Protein AF-A0A800JN12-F1 (afdb_monomer_lite)

Secondary structure (DSSP, 8-state):
------------------EEEEEEETTEEEEEETT----HHHHHHHHHHHHHHHHHHH---SS-EEEEE-SS-EEE-TTSS-EEE-SSS-B--TTS--B-B-EEE---SSHHHHTEEEESS--HHHHHHHHHHHHHTTS-----HHHHHHHHHHHH-EEEETTEEEE----HHHHHHHHHS---HHHHHHHHH--TTS---HHHHHHHHHHHHHHHHHHHHHHT-S-HHHHHHHS-SSSHHHHHHHHHHHHTSTHHHHHHHHHHHT-S-HHHHHHHHTTGGGG--HHHHHHHHHHHHH---HHHHHHHHHHHHHTGGGG-SSHHHHHHHHHHHHHHHHH---SSHHHHHHHHHHHHHHHHSSTT--HHHHHHHHTTGGGT--

Radius of gyration: 21.44 Å; chains: 1; bounding box: 55×52×63 Å

Structure (mmCIF, N/CA/C/O backbone):
data_AF-A0A800JN12-F1
#
_entry.id   AF-A0A800JN12-F1
#
loop_
_atom_site.group_PDB
_atom_site.id
_atom_site.type_symbol
_atom_site.label_atom_id
_atom_site.label_alt_id
_atom_site.label_comp_id
_atom_site.label_asym_id
_atom_site.label_entity_id
_atom_site.label_seq_id
_atom_site.pdbx_PDB_ins_code
_atom_site.Cartn_x
_atom_site.Cartn_y
_atom_site.Cartn_z
_atom_site.occupancy
_atom_site.B_iso_or_equiv
_atom_site.auth_seq_id
_atom_site.auth_comp_id
_atom_site.auth_asym_id
_atom_site.auth_atom_id
_atom_site.pdbx_PDB_model_num
ATOM 1 N N . MET A 1 1 ? 30.543 -9.330 -33.889 1.00 24.19 1 MET A N 1
ATOM 2 C CA . MET A 1 1 ? 31.592 -9.414 -32.849 1.00 24.19 1 MET A CA 1
ATOM 3 C C . MET A 1 1 ? 31.430 -8.197 -31.945 1.00 24.19 1 MET A C 1
ATOM 5 O O . MET A 1 1 ? 31.980 -7.152 -32.238 1.00 24.19 1 MET A O 1
ATOM 9 N N . SER A 1 2 ? 30.399 -8.154 -31.102 1.00 27.91 2 SER A N 1
ATOM 10 C CA . SER A 1 2 ? 30.329 -8.732 -29.746 1.00 27.91 2 SER A CA 1
ATOM 11 C C . SER A 1 2 ? 31.358 -8.137 -28.781 1.00 27.91 2 SER A C 1
ATOM 13 O O . SER A 1 2 ? 32.382 -8.751 -28.501 1.00 27.91 2 SER A O 1
ATOM 15 N N . TRP A 1 3 ? 31.028 -6.966 -28.246 1.00 18.86 3 TRP A N 1
ATOM 16 C CA . TRP A 1 3 ? 31.487 -6.520 -26.936 1.00 18.86 3 TRP A CA 1
ATOM 17 C C . TRP A 1 3 ? 30.246 -6.006 -26.205 1.00 18.86 3 TRP A C 1
ATOM 19 O O . TRP A 1 3 ? 29.870 -4.847 -26.332 1.00 18.86 3 TRP A O 1
ATOM 29 N N . ARG A 1 4 ? 29.543 -6.925 -25.535 1.00 21.06 4 ARG A N 1
ATOM 30 C CA . ARG A 1 4 ? 28.606 -6.576 -24.464 1.00 21.06 4 ARG A CA 1
ATOM 31 C C . ARG A 1 4 ? 29.474 -6.301 -23.235 1.00 21.06 4 ARG A C 1
ATOM 33 O O . ARG A 1 4 ? 30.241 -7.200 -22.881 1.00 21.06 4 ARG A O 1
ATOM 40 N N . PRO A 1 5 ? 29.423 -5.122 -22.601 1.00 21.44 5 PRO A N 1
ATOM 41 C CA . PRO A 1 5 ? 30.003 -4.994 -21.280 1.00 21.44 5 PRO A CA 1
ATOM 42 C C . PRO A 1 5 ? 29.147 -5.840 -20.327 1.00 21.44 5 PRO A C 1
ATOM 44 O O . PRO A 1 5 ? 27.953 -5.612 -20.166 1.00 21.44 5 PRO A O 1
ATOM 47 N N . LEU A 1 6 ? 29.766 -6.887 -19.778 1.00 25.06 6 LEU A N 1
ATOM 48 C CA . LEU A 1 6 ? 29.294 -7.589 -18.592 1.00 25.06 6 LEU A CA 1
ATOM 49 C C . LEU A 1 6 ? 29.332 -6.585 -17.434 1.00 25.06 6 LEU A C 1
ATOM 51 O O . LEU A 1 6 ? 30.419 -6.254 -16.959 1.00 25.06 6 LEU A O 1
ATOM 55 N N . THR A 1 7 ? 28.177 -6.134 -16.960 1.00 25.08 7 THR A N 1
ATOM 56 C CA . THR A 1 7 ? 28.092 -5.525 -15.631 1.00 25.08 7 THR A CA 1
ATOM 57 C C . THR A 1 7 ? 27.788 -6.649 -14.652 1.00 25.08 7 THR A C 1
ATOM 59 O O . THR A 1 7 ? 26.675 -7.160 -14.565 1.00 25.08 7 THR A O 1
ATOM 62 N N . VAL A 1 8 ? 28.845 -7.105 -13.986 1.00 26.66 8 VAL A N 1
ATOM 63 C CA . VAL A 1 8 ? 28.780 -7.999 -12.834 1.00 26.66 8 VAL A CA 1
ATOM 64 C C . VAL A 1 8 ? 28.265 -7.180 -11.656 1.00 26.66 8 VAL A C 1
ATOM 66 O O . VAL A 1 8 ? 28.868 -6.167 -11.309 1.00 26.66 8 VAL A O 1
ATOM 69 N N . LEU A 1 9 ? 27.176 -7.637 -11.040 1.00 34.38 9 LEU A N 1
ATOM 70 C CA . LEU A 1 9 ? 26.712 -7.165 -9.740 1.00 34.38 9 LEU A CA 1
ATOM 71 C C . LEU A 1 9 ? 27.816 -7.476 -8.711 1.00 34.38 9 LEU A C 1
ATOM 73 O O . LEU A 1 9 ? 28.020 -8.636 -8.344 1.00 34.38 9 LEU A O 1
ATOM 77 N N . ILE A 1 10 ? 28.595 -6.476 -8.292 1.00 30.61 10 ILE A N 1
ATOM 78 C CA . ILE A 1 10 ? 29.561 -6.647 -7.202 1.00 30.61 10 ILE A CA 1
ATOM 79 C C . ILE A 1 10 ? 28.825 -6.355 -5.895 1.00 30.61 10 ILE A C 1
ATOM 81 O O . ILE A 1 10 ? 28.755 -5.222 -5.435 1.00 30.61 10 ILE A O 1
ATOM 85 N N . LEU A 1 11 ? 28.302 -7.418 -5.284 1.00 41.06 11 LEU A N 1
ATOM 86 C CA . LEU A 1 11 ? 27.929 -7.448 -3.872 1.00 41.06 11 LEU A CA 1
ATOM 87 C C . LEU A 1 11 ? 29.201 -7.267 -3.031 1.00 41.06 11 LEU A C 1
ATOM 89 O O . LEU A 1 11 ? 29.909 -8.235 -2.739 1.00 41.06 11 LEU A O 1
ATOM 93 N N . THR A 1 12 ? 29.534 -6.039 -2.634 1.00 34.44 12 THR A N 1
ATOM 94 C CA . THR A 1 12 ? 30.539 -5.843 -1.585 1.00 34.44 12 THR A CA 1
ATOM 95 C C . THR A 1 12 ? 29.912 -6.096 -0.218 1.00 34.44 12 THR A C 1
ATOM 97 O O . THR A 1 12 ? 29.147 -5.290 0.298 1.00 34.44 12 THR A O 1
ATOM 100 N N . SER A 1 13 ? 30.328 -7.219 0.375 1.00 36.34 13 SER A N 1
ATOM 101 C CA . SER A 1 13 ? 30.126 -7.672 1.759 1.00 36.34 13 SER A CA 1
ATOM 102 C C . SER A 1 13 ? 28.774 -8.297 2.129 1.00 36.34 13 SER A C 1
ATOM 104 O O . SER A 1 13 ? 28.105 -7.882 3.067 1.00 36.34 13 SER A O 1
ATOM 106 N N . VAL A 1 14 ? 28.490 -9.459 1.531 1.00 43.88 14 VAL A N 1
ATOM 107 C CA . VAL A 1 14 ? 27.897 -10.555 2.314 1.00 43.88 14 VAL A CA 1
ATOM 108 C C . VAL A 1 14 ? 28.943 -10.941 3.364 1.00 43.88 14 VAL A C 1
ATOM 110 O O . VAL A 1 14 ? 29.839 -11.746 3.103 1.00 43.88 14 VAL A O 1
ATOM 113 N N . GLY A 1 15 ? 28.891 -10.338 4.555 1.00 41.06 15 GLY A N 1
ATOM 114 C CA . GLY A 1 15 ? 29.449 -11.010 5.728 1.00 41.06 15 GLY A CA 1
ATOM 115 C C . GLY A 1 15 ? 28.857 -12.417 5.734 1.00 41.06 15 GLY A C 1
ATOM 116 O O . GLY A 1 15 ? 27.663 -12.528 5.500 1.00 41.06 15 GLY A O 1
ATOM 117 N N . CYS A 1 16 ? 29.683 -13.462 5.865 1.00 46.16 16 CYS A N 1
ATOM 118 C CA . CYS A 1 16 ? 29.364 -14.881 5.635 1.00 46.16 16 CYS A CA 1
ATOM 119 C C . CYS A 1 16 ? 28.152 -15.418 6.434 1.00 46.16 16 CYS A C 1
ATOM 121 O O . CYS A 1 16 ? 28.289 -16.308 7.278 1.00 46.16 16 CYS A O 1
ATOM 123 N N . ALA A 1 17 ? 26.954 -14.911 6.163 1.00 57.38 17 ALA A N 1
ATOM 124 C CA . ALA A 1 17 ? 25.694 -15.410 6.648 1.00 57.38 17 ALA A CA 1
ATOM 125 C C . ALA A 1 17 ? 25.452 -16.705 5.889 1.00 57.38 17 ALA A C 1
ATOM 127 O O . ALA A 1 17 ? 25.165 -16.750 4.695 1.00 57.38 17 ALA A O 1
ATOM 128 N N . THR A 1 18 ? 25.677 -17.798 6.594 1.00 80.06 18 THR A N 1
ATOM 129 C CA . THR A 1 18 ? 25.290 -19.114 6.119 1.00 80.06 18 THR A CA 1
ATOM 130 C C . THR A 1 18 ? 23.795 -19.230 6.382 1.00 80.06 18 THR A C 1
ATOM 132 O O . THR A 1 18 ? 23.357 -19.176 7.531 1.00 80.06 18 THR A O 1
ATOM 135 N N . TRP A 1 19 ? 23.014 -19.310 5.311 1.00 87.62 19 TRP A N 1
ATOM 136 C CA . TRP A 1 19 ? 21.566 -19.484 5.373 1.00 87.62 19 TRP A CA 1
ATOM 137 C C . TRP A 1 19 ? 21.232 -20.933 5.734 1.00 87.62 19 TRP A C 1
ATOM 139 O O . TRP A 1 19 ? 21.897 -21.861 5.265 1.00 87.62 19 TRP A O 1
ATOM 149 N N . ARG A 1 20 ? 20.220 -21.139 6.580 1.00 90.31 20 ARG A N 1
ATOM 150 C CA . ARG A 1 20 ? 19.627 -22.458 6.836 1.00 90.31 20 ARG A CA 1
ATOM 151 C C . ARG A 1 20 ? 18.148 -22.444 6.499 1.00 90.31 20 ARG A C 1
ATOM 153 O O . ARG A 1 20 ? 17.446 -21.503 6.854 1.00 90.31 20 ARG A O 1
ATOM 160 N N . THR A 1 21 ? 17.678 -23.515 5.875 1.00 93.81 21 THR A N 1
ATOM 161 C CA . THR A 1 21 ? 16.251 -23.729 5.638 1.00 93.81 21 THR A CA 1
ATOM 162 C C . THR A 1 21 ? 15.558 -24.072 6.953 1.00 93.81 21 THR A C 1
ATOM 164 O O . THR A 1 21 ? 15.981 -24.982 7.667 1.00 93.81 21 THR A O 1
ATOM 167 N N . VAL A 1 22 ? 14.509 -23.325 7.272 1.00 93.50 22 VAL A N 1
ATOM 168 C CA . VAL A 1 22 ? 13.690 -23.469 8.487 1.00 93.50 22 VAL A CA 1
ATOM 169 C C . VAL A 1 22 ? 12.378 -24.176 8.172 1.00 93.50 22 VAL A C 1
ATOM 171 O O . VAL A 1 22 ? 11.856 -24.916 9.000 1.00 93.50 22 VAL A O 1
ATOM 174 N N . GLY A 1 23 ? 11.871 -23.984 6.953 1.00 94.12 23 GLY A N 1
ATOM 175 C CA . GLY A 1 23 ? 10.652 -24.610 6.461 1.00 94.12 23 GLY A CA 1
ATOM 176 C C . GLY A 1 23 ? 10.724 -24.857 4.959 1.00 94.12 23 GLY A C 1
ATOM 177 O O . GLY A 1 23 ? 11.341 -24.096 4.211 1.00 94.12 23 GLY A O 1
ATOM 178 N N . SER A 1 24 ? 10.103 -25.944 4.518 1.00 96.19 24 SER A N 1
ATOM 179 C CA . SER A 1 24 ? 9.909 -26.264 3.105 1.00 96.19 24 SER A CA 1
ATOM 180 C C . SER A 1 24 ? 8.438 -26.576 2.895 1.00 96.19 24 SER A C 1
ATOM 182 O O . SER A 1 24 ? 7.876 -27.414 3.602 1.00 96.19 24 SER A O 1
ATOM 184 N N . TYR A 1 25 ? 7.837 -25.876 1.946 1.00 96.12 25 TYR A N 1
ATOM 185 C CA . TYR A 1 25 ? 6.409 -25.877 1.673 1.00 96.12 25 TYR A CA 1
ATOM 186 C C . TYR A 1 25 ? 6.186 -26.131 0.180 1.00 96.12 25 TYR A C 1
ATOM 188 O O . TYR A 1 25 ? 7.135 -26.257 -0.600 1.00 96.12 25 TYR A O 1
ATOM 196 N N . GLU A 1 26 ? 4.930 -26.251 -0.232 1.00 93.44 26 GLU A N 1
ATOM 197 C CA . GLU A 1 26 ? 4.607 -26.468 -1.638 1.00 93.44 26 GLU A CA 1
ATOM 198 C C . GLU A 1 26 ? 4.949 -25.219 -2.465 1.00 93.44 26 GLU A C 1
ATOM 200 O O . GLU A 1 26 ? 4.376 -24.148 -2.285 1.00 93.44 26 GLU A O 1
ATOM 205 N N . GLY A 1 27 ? 5.935 -25.345 -3.356 1.00 92.69 27 GLY A N 1
ATOM 206 C CA . GLY A 1 27 ? 6.358 -24.259 -4.242 1.00 92.69 27 GLY A CA 1
ATOM 207 C C . GLY A 1 27 ? 7.175 -23.143 -3.580 1.00 92.69 27 GLY A C 1
ATOM 208 O O . GLY A 1 27 ? 7.537 -22.195 -4.272 1.00 92.69 27 GLY A O 1
ATOM 209 N N . TRP A 1 28 ? 7.510 -23.225 -2.285 1.00 96.12 28 TRP A N 1
ATOM 210 C CA . TRP A 1 28 ? 8.393 -22.243 -1.646 1.00 96.12 28 TRP A CA 1
ATOM 211 C C . TRP A 1 28 ? 9.137 -22.771 -0.407 1.00 96.12 28 TRP A C 1
ATOM 213 O O . TRP A 1 28 ? 8.835 -23.830 0.144 1.00 96.12 28 TRP A O 1
ATOM 223 N N . SER A 1 29 ? 10.152 -22.033 0.043 1.00 96.31 29 SER A N 1
ATOM 224 C CA . SER A 1 29 ? 10.958 -22.368 1.224 1.00 96.31 29 SER A CA 1
ATOM 225 C C . SER A 1 29 ? 11.328 -21.132 2.039 1.00 96.31 29 SER A C 1
ATOM 227 O O . SER A 1 29 ? 11.504 -20.051 1.482 1.00 96.31 29 SER A O 1
ATOM 229 N N . LEU A 1 30 ? 11.456 -21.306 3.357 1.00 96.12 30 LEU A N 1
ATOM 230 C CA . LEU A 1 30 ? 11.857 -20.265 4.302 1.00 96.12 30 LEU A CA 1
ATOM 231 C C . LEU A 1 30 ? 13.288 -20.507 4.772 1.00 96.12 30 LEU A C 1
ATOM 233 O O . LEU A 1 30 ? 13.609 -21.597 5.256 1.00 96.12 30 LEU A O 1
ATOM 237 N N . HIS A 1 31 ? 14.122 -19.477 4.697 1.00 94.44 31 HIS A N 1
ATOM 238 C CA . HIS A 1 31 ? 15.521 -19.505 5.104 1.00 94.44 31 HIS A CA 1
ATOM 239 C C . HIS A 1 31 ? 15.807 -18.402 6.114 1.00 94.44 31 HIS A C 1
ATOM 241 O O . HIS A 1 31 ? 15.299 -17.291 5.999 1.00 94.44 31 HIS A O 1
ATOM 247 N N . GLU A 1 32 ? 16.669 -18.691 7.084 1.00 91.56 32 GLU A N 1
ATOM 248 C CA . GLU A 1 32 ? 17.158 -17.700 8.044 1.00 91.56 32 GLU A CA 1
ATOM 249 C C . GLU A 1 32 ? 18.683 -17.755 8.162 1.00 91.56 32 GLU A C 1
ATOM 251 O O . GLU A 1 32 ? 19.311 -18.789 7.898 1.00 91.56 32 GLU A O 1
ATOM 256 N N . ALA A 1 33 ? 19.299 -16.647 8.574 1.00 85.56 33 ALA A N 1
ATOM 257 C CA . ALA A 1 33 ? 20.710 -16.642 8.945 1.00 85.56 33 ALA A CA 1
ATOM 258 C C . ALA A 1 33 ? 20.943 -17.596 10.136 1.00 85.56 33 ALA A C 1
ATOM 260 O O . ALA A 1 33 ? 20.067 -17.760 10.981 1.00 85.56 33 ALA A O 1
ATOM 261 N N . ARG A 1 34 ? 22.118 -18.239 10.246 1.00 69.69 34 ARG A N 1
ATOM 262 C CA . ARG A 1 34 ? 22.411 -19.303 11.244 1.00 69.69 34 ARG A CA 1
ATOM 263 C C . ARG A 1 34 ? 21.982 -19.031 12.701 1.00 69.69 34 ARG A C 1
ATOM 265 O O . ARG A 1 34 ? 21.774 -20.003 13.426 1.00 69.69 34 ARG A O 1
ATOM 272 N N . HIS A 1 35 ? 21.818 -17.775 13.115 1.00 69.12 35 HIS A N 1
ATOM 273 C CA . HIS A 1 35 ? 21.404 -17.370 14.466 1.00 69.12 35 HIS A CA 1
ATOM 274 C C . HIS A 1 35 ? 20.005 -16.732 14.552 1.00 69.12 35 HIS A C 1
ATOM 276 O O . HIS A 1 35 ? 19.654 -16.193 15.599 1.00 69.12 35 HIS A O 1
ATOM 282 N N . GLY A 1 36 ? 19.204 -16.807 13.487 1.00 71.81 36 GLY A N 1
ATOM 283 C CA . GLY A 1 36 ? 17.806 -16.391 13.505 1.00 71.81 36 GLY A CA 1
ATOM 284 C C . GLY A 1 36 ? 16.959 -17.247 14.453 1.00 71.81 36 GLY A C 1
ATOM 285 O O . GLY A 1 36 ? 17.285 -18.408 14.726 1.00 71.81 36 GLY A O 1
ATOM 286 N N . ASN A 1 37 ? 15.889 -16.648 14.974 1.00 84.00 37 ASN A N 1
ATOM 287 C CA . ASN A 1 37 ? 14.837 -17.328 15.728 1.00 84.00 37 ASN A CA 1
ATOM 288 C C . ASN A 1 37 ? 13.484 -17.050 15.061 1.00 84.00 37 ASN A C 1
ATOM 290 O O . ASN A 1 37 ? 12.595 -16.434 15.652 1.00 84.00 37 ASN A O 1
ATOM 294 N N . VAL A 1 38 ? 13.384 -17.414 13.784 1.00 89.94 38 VAL A N 1
ATOM 295 C CA . VAL A 1 38 ? 12.193 -17.184 12.970 1.00 89.94 38 VAL A CA 1
ATOM 296 C C . VAL A 1 38 ? 11.052 -18.116 13.392 1.00 89.94 38 VAL A C 1
ATOM 298 O O . VAL A 1 38 ? 11.204 -19.335 13.447 1.00 89.94 38 VAL A O 1
ATOM 301 N N . ASP A 1 39 ? 9.872 -17.541 13.637 1.00 92.88 39 ASP A N 1
ATOM 302 C CA . ASP A 1 39 ? 8.629 -18.295 13.822 1.00 92.88 39 ASP A CA 1
ATOM 303 C C . ASP A 1 39 ? 8.079 -18.755 12.462 1.00 92.88 39 ASP A C 1
ATOM 305 O O . ASP A 1 39 ? 7.357 -18.027 11.776 1.00 92.88 39 ASP A O 1
ATOM 309 N N . ALA A 1 40 ? 8.423 -19.981 12.065 1.00 93.56 40 ALA A N 1
ATOM 310 C CA . ALA A 1 40 ? 8.023 -20.546 10.778 1.00 93.56 40 ALA A CA 1
ATOM 311 C C . ALA A 1 40 ? 6.497 -20.602 10.577 1.00 93.56 40 ALA A C 1
ATOM 313 O O . ALA A 1 40 ? 6.027 -20.425 9.454 1.00 93.56 40 ALA A O 1
ATOM 314 N N . ALA A 1 41 ? 5.711 -20.811 11.641 1.00 94.12 41 ALA A N 1
ATOM 315 C CA . ALA A 1 41 ? 4.253 -20.861 11.536 1.00 94.12 41 ALA A CA 1
ATOM 316 C C . ALA A 1 41 ? 3.673 -19.468 11.261 1.00 94.12 41 ALA A C 1
ATOM 318 O O . ALA A 1 41 ? 2.770 -19.320 10.434 1.00 94.12 41 ALA A O 1
ATOM 319 N N . HIS A 1 42 ? 4.222 -18.438 11.912 1.00 93.25 42 HIS A N 1
ATOM 320 C CA . HIS A 1 42 ? 3.836 -17.058 11.641 1.00 93.25 42 HIS A CA 1
ATOM 321 C C . HIS A 1 42 ? 4.183 -16.642 10.207 1.00 93.25 42 HIS A C 1
ATOM 323 O O . HIS A 1 42 ? 3.328 -16.085 9.522 1.00 93.25 42 HIS A O 1
ATOM 329 N N . TRP A 1 43 ? 5.385 -16.975 9.724 1.00 94.88 43 TRP A N 1
ATOM 330 C CA . TRP A 1 43 ? 5.783 -16.713 8.337 1.00 94.88 43 TRP A CA 1
ATOM 331 C C . TRP A 1 43 ? 4.896 -17.447 7.335 1.00 94.88 43 TRP A C 1
ATOM 333 O O . TRP A 1 43 ? 4.395 -16.823 6.405 1.00 94.88 43 TRP A O 1
ATOM 343 N N . GLN A 1 44 ? 4.625 -18.736 7.546 1.00 95.38 44 GLN A N 1
ATOM 344 C CA . GLN A 1 44 ? 3.736 -19.501 6.671 1.00 95.38 44 GLN A CA 1
ATOM 345 C C . GLN A 1 44 ? 2.348 -18.854 6.557 1.00 95.38 44 GLN A C 1
ATOM 347 O O . GLN A 1 44 ? 1.819 -18.724 5.456 1.00 95.38 44 GLN A O 1
ATOM 352 N N . ALA A 1 45 ? 1.779 -18.385 7.673 1.00 93.94 45 ALA A N 1
ATOM 353 C CA . ALA A 1 45 ? 0.469 -17.733 7.689 1.00 93.94 45 ALA A CA 1
ATOM 354 C C . ALA A 1 45 ? 0.412 -16.408 6.900 1.00 93.94 45 ALA A C 1
ATOM 356 O O . ALA A 1 45 ? -0.685 -15.912 6.641 1.00 93.94 45 ALA A O 1
ATOM 357 N N . GLN A 1 46 ? 1.562 -15.824 6.548 1.00 94.88 46 GLN A N 1
ATOM 358 C CA . GLN A 1 46 ? 1.664 -14.584 5.771 1.00 94.88 46 GLN A CA 1
ATOM 359 C C . GLN A 1 46 ? 2.107 -14.849 4.327 1.00 94.88 46 GLN A C 1
ATOM 361 O O . GLN A 1 46 ? 1.539 -14.274 3.402 1.00 94.88 46 GLN A O 1
ATOM 366 N N . VAL A 1 47 ? 3.072 -15.751 4.121 1.00 95.88 47 VAL A N 1
ATOM 367 C CA . VAL A 1 47 ? 3.606 -16.085 2.792 1.00 95.88 47 VAL A CA 1
ATOM 368 C C . VAL A 1 47 ? 2.580 -16.840 1.951 1.00 95.88 47 VAL A C 1
ATOM 370 O O . VAL A 1 47 ? 2.403 -16.492 0.790 1.00 95.88 47 VAL A O 1
ATOM 373 N N . GLU A 1 48 ? 1.870 -17.826 2.514 1.00 95.44 48 GLU A N 1
ATOM 374 C CA . GLU A 1 48 ? 0.924 -18.649 1.741 1.00 95.44 48 GLU A CA 1
ATOM 375 C C . GLU A 1 48 ? -0.180 -17.809 1.077 1.00 95.44 48 GLU A C 1
ATOM 377 O O . GLU A 1 48 ? -0.344 -17.897 -0.143 1.00 95.44 48 GLU A O 1
ATOM 382 N N . PRO A 1 49 ? -0.910 -16.929 1.795 1.00 95.94 49 PRO A N 1
ATOM 383 C CA . PRO A 1 49 ? -1.950 -16.151 1.139 1.00 95.94 49 PRO A CA 1
ATOM 384 C C . PRO A 1 49 ? -1.393 -15.018 0.268 1.00 95.94 49 PRO A C 1
ATOM 386 O O . PRO A 1 49 ? -2.075 -14.610 -0.670 1.00 95.94 49 PRO A O 1
ATOM 389 N N . ALA A 1 50 ? -0.179 -14.520 0.543 1.00 96.94 50 ALA A N 1
ATOM 390 C CA . ALA A 1 50 ? 0.500 -13.554 -0.322 1.00 96.94 50 ALA A CA 1
ATOM 391 C C . ALA A 1 50 ? 0.875 -14.189 -1.671 1.00 96.94 50 ALA A C 1
ATOM 393 O O . ALA A 1 50 ? 0.517 -13.657 -2.721 1.00 96.94 50 ALA A O 1
ATOM 394 N N . LYS A 1 51 ? 1.505 -15.371 -1.643 1.00 96.94 51 LYS A N 1
ATOM 395 C CA . LYS A 1 51 ? 1.833 -16.167 -2.832 1.00 96.94 51 LYS A CA 1
ATOM 396 C C . LYS A 1 51 ? 0.578 -16.496 -3.631 1.00 96.94 51 LYS A C 1
ATOM 398 O O . LYS A 1 51 ? 0.524 -16.179 -4.813 1.00 96.94 51 LYS A O 1
ATOM 403 N N . ALA A 1 52 ? -0.451 -17.040 -2.979 1.00 96.75 52 ALA A N 1
ATOM 404 C CA . ALA A 1 52 ? -1.705 -17.389 -3.645 1.00 96.75 52 ALA A CA 1
ATOM 405 C C . ALA A 1 52 ? -2.374 -16.180 -4.324 1.00 96.75 52 ALA A C 1
ATOM 407 O O . ALA A 1 52 ? -2.991 -16.325 -5.377 1.00 96.75 52 ALA A O 1
ATOM 408 N N . ALA A 1 53 ? -2.257 -14.982 -3.743 1.00 96.62 53 ALA A N 1
ATOM 409 C CA . ALA A 1 53 ? -2.783 -13.771 -4.358 1.00 96.62 53 ALA A CA 1
ATOM 410 C C . ALA A 1 53 ? -1.985 -13.349 -5.597 1.00 96.62 53 ALA A C 1
ATOM 412 O O . ALA A 1 53 ? -2.594 -13.066 -6.626 1.00 96.62 53 ALA A O 1
ATOM 413 N N . VAL A 1 54 ? -0.649 -13.368 -5.529 1.00 97.19 54 VAL A N 1
ATOM 414 C CA . VAL A 1 54 ? 0.203 -13.087 -6.697 1.00 97.19 54 VAL A CA 1
ATOM 415 C C . VAL A 1 54 ? -0.074 -14.082 -7.822 1.00 97.19 54 VAL A C 1
ATOM 417 O O . VAL A 1 54 ? -0.278 -13.665 -8.959 1.00 97.19 54 VAL A O 1
ATOM 420 N N . GLU A 1 55 ? -0.202 -15.373 -7.513 1.00 96.69 55 GLU A N 1
ATOM 421 C CA . GLU A 1 55 ? -0.528 -16.399 -8.512 1.00 96.69 55 GLU A CA 1
ATOM 422 C C . GLU A 1 55 ? -1.911 -16.200 -9.137 1.00 96.69 55 GLU A C 1
ATOM 424 O O . GLU A 1 55 ? -2.083 -16.392 -10.340 1.00 96.69 55 GLU A O 1
ATOM 429 N N . ALA A 1 56 ? -2.896 -15.757 -8.351 1.00 95.75 56 ALA A N 1
ATOM 430 C CA . ALA A 1 56 ? -4.230 -15.457 -8.862 1.00 95.75 56 ALA A CA 1
ATOM 431 C C . ALA A 1 56 ? -4.244 -14.286 -9.862 1.00 95.75 56 ALA A C 1
ATOM 433 O O . ALA A 1 56 ? -5.142 -14.224 -10.701 1.00 95.75 56 ALA A O 1
ATOM 434 N N . TRP A 1 57 ? -3.280 -13.364 -9.780 1.00 94.44 57 TRP A N 1
ATOM 435 C CA . TRP A 1 57 ? -3.193 -12.199 -10.667 1.00 94.44 57 TRP A CA 1
ATOM 436 C C . TRP A 1 57 ? -2.232 -12.382 -11.835 1.00 94.44 57 TRP A C 1
ATOM 438 O O . TRP A 1 57 ? -2.503 -11.895 -12.927 1.00 94.44 57 TRP A O 1
ATOM 448 N N . MET A 1 58 ? -1.114 -13.065 -11.608 1.00 94.81 58 MET A N 1
ATOM 449 C CA . MET A 1 58 ? 0.016 -13.110 -12.542 1.00 94.81 58 MET A CA 1
ATOM 450 C C . MET A 1 58 ? 0.306 -14.523 -13.065 1.00 94.81 58 MET A C 1
ATOM 452 O O . MET A 1 58 ? 1.208 -14.718 -13.882 1.00 94.81 58 MET A O 1
ATOM 456 N N . GLY A 1 59 ? -0.463 -15.517 -12.620 1.00 94.69 59 GLY A N 1
ATOM 457 C CA . GLY A 1 59 ? -0.237 -16.929 -12.912 1.00 94.69 59 GLY A CA 1
ATOM 458 C C . GLY A 1 59 ? 0.730 -17.590 -11.930 1.00 94.69 59 GLY A C 1
ATOM 459 O O . GLY A 1 59 ? 1.472 -16.922 -11.211 1.00 94.69 59 GLY A O 1
ATOM 460 N N . GLU A 1 60 ? 0.698 -18.921 -11.905 1.00 95.06 60 GLU A N 1
ATOM 461 C CA . GLU A 1 60 ? 1.495 -19.754 -10.998 1.00 95.06 60 GLU A CA 1
ATOM 462 C C . GLU A 1 60 ? 3.004 -19.549 -11.182 1.00 95.06 60 GLU A C 1
ATOM 464 O O . GLU A 1 60 ? 3.488 -19.442 -12.314 1.00 95.06 60 GLU A O 1
ATOM 469 N N . PHE A 1 61 ? 3.747 -19.568 -10.070 1.00 94.31 61 PHE A N 1
ATOM 470 C CA . PHE A 1 61 ? 5.210 -19.555 -10.104 1.00 94.31 61 PHE A CA 1
ATOM 471 C C . PHE A 1 61 ? 5.743 -20.821 -10.782 1.00 94.31 61 PHE A C 1
ATOM 473 O O . PHE A 1 61 ? 5.382 -21.942 -10.414 1.00 94.31 61 PHE A O 1
ATOM 480 N N . GLN A 1 62 ? 6.636 -20.650 -11.754 1.00 92.56 62 GLN A N 1
ATOM 481 C CA . GLN A 1 62 ? 7.276 -21.753 -12.470 1.00 92.56 62 GLN A CA 1
ATOM 482 C C . GLN A 1 62 ? 8.525 -22.267 -11.748 1.00 92.56 62 GLN A C 1
ATOM 484 O O . GLN A 1 62 ? 8.930 -23.417 -11.954 1.00 92.56 62 GLN A O 1
ATOM 489 N N . VAL A 1 63 ? 9.147 -21.439 -10.903 1.00 89.38 63 VAL A N 1
ATOM 490 C CA . VAL A 1 63 ? 10.246 -21.838 -10.024 1.00 89.38 63 VAL A CA 1
ATOM 491 C C . VAL A 1 63 ? 9.867 -21.700 -8.548 1.00 89.38 63 VAL A C 1
ATOM 493 O O . VAL A 1 63 ? 9.117 -20.800 -8.177 1.00 89.38 63 VAL A O 1
ATOM 496 N N . PRO A 1 64 ? 10.395 -22.563 -7.660 1.00 92.19 64 PRO A N 1
ATOM 497 C CA . PRO A 1 64 ? 10.143 -22.414 -6.235 1.00 92.19 64 PRO A CA 1
ATOM 498 C C . PRO A 1 64 ? 10.670 -21.085 -5.684 1.00 92.19 64 PRO A C 1
ATOM 500 O O . PRO A 1 64 ? 11.835 -20.735 -5.900 1.00 92.19 64 PRO A O 1
ATOM 503 N N . VAL A 1 65 ? 9.842 -20.399 -4.896 1.00 94.12 65 VAL A N 1
ATOM 504 C CA . VAL A 1 65 ? 10.227 -19.159 -4.210 1.00 94.12 65 VAL A CA 1
ATOM 505 C C . VAL A 1 65 ? 11.077 -19.476 -2.974 1.00 94.12 65 VAL A C 1
ATOM 507 O O . VAL A 1 65 ? 10.788 -20.383 -2.191 1.00 94.12 65 VAL A O 1
ATOM 510 N N . GLN A 1 66 ? 12.148 -18.723 -2.769 1.00 94.44 66 GLN A N 1
ATOM 511 C CA . GLN A 1 66 ? 13.028 -18.809 -1.610 1.00 94.44 66 GLN A CA 1
ATOM 512 C C . GLN A 1 66 ? 12.918 -17.503 -0.831 1.00 94.44 66 GLN A C 1
ATOM 514 O O . GLN A 1 66 ? 13.391 -16.461 -1.278 1.00 94.44 66 GLN A O 1
ATOM 519 N N . VAL A 1 67 ? 12.278 -17.571 0.335 1.00 94.81 67 VAL A N 1
ATOM 520 C CA . VAL A 1 67 ? 12.077 -16.432 1.231 1.00 94.81 67 VAL A CA 1
ATOM 521 C C . VAL A 1 67 ? 13.185 -16.426 2.272 1.00 94.81 67 VAL A C 1
ATOM 523 O O . VAL A 1 67 ? 13.304 -17.359 3.067 1.00 94.81 67 VAL A O 1
ATOM 526 N N . HIS A 1 68 ? 13.996 -15.378 2.278 1.00 93.62 68 HIS A N 1
ATOM 527 C CA . HIS A 1 68 ? 15.096 -15.179 3.210 1.00 93.62 68 HIS A CA 1
ATOM 528 C C . HIS A 1 68 ? 14.712 -14.139 4.265 1.00 93.62 68 HIS A C 1
ATOM 530 O O . HIS A 1 68 ? 14.594 -12.952 3.969 1.00 93.62 68 HIS A O 1
ATOM 536 N N . ALA A 1 69 ? 14.534 -14.578 5.509 1.00 92.44 69 ALA A N 1
ATOM 537 C CA . ALA A 1 69 ? 14.246 -13.689 6.628 1.00 92.44 69 ALA A CA 1
ATOM 538 C C . ALA A 1 69 ? 15.514 -12.919 7.039 1.00 92.44 69 ALA A C 1
ATOM 540 O O . ALA A 1 69 ? 16.495 -13.525 7.483 1.00 92.44 69 ALA A O 1
ATOM 541 N N . LEU A 1 70 ? 15.500 -11.593 6.884 1.00 87.62 70 LEU A N 1
ATOM 542 C CA . LEU A 1 70 ? 16.605 -10.720 7.289 1.00 87.62 70 LEU A CA 1
ATOM 543 C C . LEU A 1 70 ? 16.606 -10.539 8.811 1.00 87.62 70 LEU A C 1
ATOM 545 O O . LEU A 1 70 ? 15.564 -10.363 9.436 1.00 87.62 70 LEU A O 1
ATOM 549 N N . ASP A 1 71 ? 17.791 -10.542 9.412 1.00 81.62 71 ASP A N 1
ATOM 550 C CA . ASP A 1 71 ? 17.992 -10.352 10.852 1.00 81.62 71 ASP A CA 1
ATOM 551 C C . ASP A 1 71 ? 18.312 -8.896 11.233 1.00 81.62 71 ASP A C 1
ATOM 553 O O . ASP A 1 71 ? 18.341 -8.554 12.418 1.00 81.62 71 ASP A O 1
ATOM 557 N N . GLN A 1 72 ? 18.544 -8.032 10.241 1.00 80.38 72 GLN A N 1
ATOM 558 C CA . GLN A 1 72 ? 18.908 -6.627 10.415 1.00 80.38 72 GLN A CA 1
ATOM 559 C C . GLN A 1 72 ? 18.211 -5.745 9.371 1.00 80.38 72 GLN A C 1
ATOM 561 O O . GLN A 1 72 ? 17.927 -6.222 8.268 1.00 80.38 72 GLN A O 1
ATOM 566 N N . PRO A 1 73 ? 17.957 -4.459 9.691 1.00 81.19 73 PRO A N 1
ATOM 567 C CA . PRO A 1 73 ? 17.567 -3.476 8.690 1.00 81.19 73 PRO A CA 1
ATOM 568 C C . PRO A 1 73 ? 18.575 -3.404 7.547 1.00 81.19 73 PRO A C 1
ATOM 570 O O . PRO A 1 73 ? 19.762 -3.706 7.716 1.00 81.19 73 PRO A O 1
ATOM 573 N N . VAL A 1 74 ? 18.103 -2.943 6.396 1.00 84.06 74 VAL A N 1
ATOM 574 C CA . VAL A 1 74 ? 18.948 -2.707 5.234 1.00 84.06 74 VAL A CA 1
ATOM 575 C C . VAL A 1 74 ? 18.681 -1.329 4.649 1.00 84.06 74 VAL A C 1
ATOM 577 O O . VAL A 1 74 ? 17.549 -0.859 4.676 1.00 84.06 74 VAL A O 1
ATOM 580 N N . HIS A 1 75 ? 19.722 -0.681 4.133 1.00 83.19 75 HIS A N 1
ATOM 581 C CA . HIS A 1 75 ? 19.634 0.577 3.393 1.00 83.19 75 HIS A CA 1
ATOM 582 C C . HIS A 1 75 ? 20.122 0.368 1.960 1.00 83.19 75 HIS A C 1
ATOM 584 O O . HIS A 1 75 ? 20.980 -0.484 1.707 1.00 83.19 75 HIS A O 1
ATOM 590 N N . LEU A 1 76 ? 19.615 1.192 1.044 1.00 80.00 76 LEU A N 1
ATOM 591 C CA . LEU A 1 76 ? 20.184 1.313 -0.293 1.00 80.00 76 LEU A CA 1
ATOM 592 C C . LEU A 1 76 ? 21.522 2.056 -0.212 1.00 80.00 76 LEU A C 1
ATOM 594 O O . LEU A 1 76 ? 21.660 3.027 0.536 1.00 80.00 76 LEU A O 1
ATOM 598 N N . THR A 1 77 ? 22.509 1.622 -0.983 1.00 79.81 77 THR A N 1
ATOM 599 C CA . THR A 1 77 ? 23.756 2.372 -1.187 1.00 79.81 77 THR A CA 1
ATOM 600 C C . THR A 1 77 ? 23.499 3.665 -1.964 1.00 79.81 77 THR A C 1
ATOM 602 O O . THR A 1 77 ? 22.450 3.832 -2.579 1.00 79.81 77 THR A O 1
ATOM 605 N N . ASP A 1 78 ? 24.456 4.599 -1.960 1.00 76.38 78 ASP A N 1
ATOM 606 C CA . ASP A 1 78 ? 24.302 5.905 -2.630 1.00 76.38 78 ASP A CA 1
ATOM 607 C C . ASP A 1 78 ? 24.007 5.789 -4.139 1.00 76.38 78 ASP A C 1
ATOM 609 O O . ASP A 1 78 ? 23.340 6.651 -4.714 1.00 76.38 78 ASP A O 1
ATOM 613 N N . ASP A 1 79 ? 24.474 4.707 -4.769 1.00 69.81 79 ASP A N 1
ATOM 614 C CA . ASP A 1 79 ? 24.208 4.339 -6.165 1.00 69.81 79 ASP A CA 1
ATOM 615 C C . ASP A 1 79 ? 22.880 3.584 -6.370 1.00 69.81 79 ASP A C 1
ATOM 617 O O . ASP A 1 79 ? 22.652 3.055 -7.460 1.00 69.81 79 ASP A O 1
ATOM 621 N N . GLY A 1 80 ? 22.040 3.515 -5.326 1.00 64.62 80 GLY A N 1
ATOM 622 C CA . GLY A 1 80 ? 20.653 3.036 -5.309 1.00 64.62 80 GLY A CA 1
ATOM 623 C C . GLY A 1 80 ? 20.434 1.589 -5.742 1.00 64.62 80 GLY A C 1
ATOM 624 O O . GLY A 1 80 ? 19.284 1.181 -5.886 1.00 64.62 80 GLY A O 1
ATOM 625 N N . GLN A 1 81 ? 21.506 0.825 -5.958 1.00 65.06 81 GLN A N 1
ATOM 626 C CA . GLN A 1 81 ? 21.453 -0.557 -6.442 1.00 65.06 81 GLN A CA 1
ATOM 627 C C . GLN A 1 81 ? 21.953 -1.578 -5.424 1.00 65.06 81 GLN A C 1
ATOM 629 O O . GLN A 1 81 ? 21.530 -2.733 -5.432 1.00 65.06 81 GLN A O 1
ATOM 634 N N . GLY A 1 82 ? 22.902 -1.183 -4.582 1.00 65.50 82 GLY A N 1
ATOM 635 C CA . GLY A 1 82 ? 23.439 -2.031 -3.533 1.00 65.50 82 GLY A CA 1
ATOM 636 C C . GLY A 1 82 ? 22.582 -1.977 -2.278 1.00 65.50 82 GLY A C 1
ATOM 637 O O . GLY A 1 82 ? 21.887 -1.002 -1.997 1.00 65.50 82 GLY A O 1
ATOM 638 N N . ILE A 1 83 ? 22.674 -3.043 -1.494 1.00 75.06 83 ILE A N 1
ATOM 639 C CA . ILE A 1 83 ? 22.010 -3.159 -0.203 1.00 75.06 83 ILE A CA 1
ATOM 640 C C . ILE A 1 83 ? 23.083 -3.361 0.853 1.00 75.06 83 ILE A C 1
ATOM 642 O O . ILE A 1 83 ? 23.947 -4.230 0.719 1.00 75.06 83 ILE A O 1
ATOM 646 N N . VAL A 1 84 ? 23.032 -2.550 1.904 1.00 73.75 84 VAL A N 1
ATOM 647 C CA . VAL A 1 84 ? 23.929 -2.652 3.056 1.00 73.75 84 VAL A CA 1
ATOM 648 C C . VAL A 1 84 ? 23.126 -2.888 4.320 1.00 73.75 84 VAL A C 1
ATOM 650 O O . VAL A 1 84 ? 22.073 -2.287 4.518 1.00 73.75 84 VAL A O 1
ATOM 653 N N . HIS A 1 85 ? 23.638 -3.747 5.199 1.00 77.31 85 HIS A N 1
ATOM 654 C CA . HIS A 1 85 ? 23.079 -3.882 6.539 1.00 77.31 85 HIS A CA 1
ATOM 655 C C . HIS A 1 85 ? 23.233 -2.562 7.293 1.00 77.31 85 HIS A C 1
ATOM 657 O O . HIS A 1 85 ? 24.320 -1.981 7.340 1.00 77.31 85 HIS A O 1
ATOM 663 N N . ALA A 1 86 ? 22.134 -2.098 7.874 1.00 70.44 86 ALA A N 1
ATOM 664 C CA . ALA A 1 86 ? 22.048 -0.814 8.539 1.00 70.44 86 ALA A CA 1
ATOM 665 C C . ALA A 1 86 ? 21.754 -0.988 10.031 1.00 70.44 86 ALA A C 1
ATOM 667 O O . ALA A 1 86 ? 21.052 -1.905 10.457 1.00 70.44 86 ALA A O 1
ATOM 668 N N . ALA A 1 87 ? 22.299 -0.075 10.837 1.00 71.62 87 ALA A N 1
ATOM 669 C CA . ALA A 1 87 ? 21.960 0.014 12.256 1.00 71.62 87 ALA A CA 1
ATOM 670 C C . ALA A 1 87 ? 20.588 0.674 12.473 1.00 71.62 87 ALA A C 1
ATOM 672 O O . ALA A 1 87 ? 19.907 0.396 13.460 1.00 71.62 87 ALA A O 1
ATOM 673 N N . GLU A 1 88 ? 20.194 1.553 11.553 1.00 79.12 88 GLU A N 1
ATOM 674 C CA . GLU A 1 88 ? 18.940 2.294 11.590 1.00 79.12 88 GLU A CA 1
ATOM 675 C C . GLU A 1 88 ? 17.897 1.621 10.699 1.00 79.12 88 GLU A C 1
ATOM 677 O O . GLU A 1 88 ? 18.223 0.910 9.756 1.00 79.12 88 GLU A O 1
ATOM 682 N N . THR A 1 89 ? 16.623 1.800 11.045 1.00 78.19 89 THR A N 1
ATOM 683 C CA . THR A 1 89 ? 15.500 1.259 10.261 1.00 78.19 89 THR A CA 1
ATOM 684 C C . THR A 1 89 ? 15.136 2.155 9.081 1.00 78.19 89 THR A C 1
ATOM 686 O O . THR A 1 89 ? 14.656 1.664 8.065 1.00 78.19 89 THR A O 1
ATOM 689 N N . TYR A 1 90 ? 15.340 3.460 9.231 1.00 83.12 90 TYR A N 1
ATOM 690 C CA . TYR A 1 90 ? 14.908 4.452 8.264 1.00 83.12 90 TYR A CA 1
ATOM 691 C C . TYR A 1 90 ? 16.115 5.083 7.584 1.00 83.12 90 TYR A C 1
ATOM 693 O O . TYR A 1 90 ? 17.064 5.495 8.247 1.00 83.12 90 TYR A O 1
ATOM 701 N N . GLN A 1 91 ? 16.031 5.206 6.265 1.00 84.56 91 GLN A N 1
ATOM 702 C CA . GLN A 1 91 ? 17.003 5.883 5.429 1.00 84.56 91 GLN A CA 1
ATOM 703 C C . GLN A 1 91 ? 16.491 7.277 5.058 1.00 84.56 91 GLN A C 1
ATOM 705 O O . GLN A 1 91 ? 15.362 7.440 4.586 1.00 84.56 91 GLN A O 1
ATOM 710 N N . ASP A 1 92 ? 17.342 8.289 5.229 1.00 85.69 92 ASP A N 1
ATOM 711 C CA . ASP A 1 92 ? 17.098 9.625 4.693 1.00 85.69 92 ASP A CA 1
ATOM 712 C C . ASP A 1 92 ? 17.186 9.602 3.164 1.00 85.69 92 ASP A C 1
ATOM 714 O O . ASP A 1 92 ? 18.209 9.227 2.589 1.00 85.69 92 ASP A O 1
ATOM 718 N N . VAL A 1 93 ? 16.122 10.049 2.495 1.00 84.38 93 VAL A N 1
ATOM 719 C CA . VAL A 1 93 ? 16.079 10.141 1.033 1.00 84.38 93 VAL A CA 1
ATOM 720 C C . VAL A 1 93 ? 16.123 11.613 0.625 1.00 84.38 93 VAL A C 1
ATOM 722 O O . VAL A 1 93 ? 15.228 12.378 1.006 1.00 84.38 93 VAL A O 1
ATOM 725 N N . PRO A 1 94 ? 17.129 12.055 -0.157 1.00 84.88 94 PRO A N 1
ATOM 726 C CA . PRO A 1 94 ? 17.268 13.453 -0.539 1.00 84.88 94 PRO A CA 1
ATOM 727 C C . PRO A 1 94 ? 15.995 14.013 -1.169 1.00 84.88 94 PRO A C 1
ATOM 729 O O . PRO A 1 94 ? 15.504 13.532 -2.191 1.00 84.88 94 PRO A O 1
ATOM 732 N N . GLY A 1 95 ? 15.447 15.053 -0.544 1.00 83.19 95 GLY A N 1
ATOM 733 C CA . GLY A 1 95 ? 14.242 15.699 -1.037 1.00 83.19 95 GLY A CA 1
ATOM 734 C C . GLY A 1 95 ? 13.002 14.802 -1.026 1.00 83.19 95 GLY A C 1
ATOM 735 O O . GLY A 1 95 ? 12.038 15.171 -1.685 1.00 83.19 95 GLY A O 1
ATOM 736 N N . LEU A 1 96 ? 12.948 13.706 -0.257 1.00 83.56 96 LEU A N 1
ATOM 737 C CA . LEU A 1 96 ? 11.721 12.959 0.103 1.00 83.56 96 LEU A CA 1
ATOM 738 C C . LEU A 1 96 ? 11.615 12.815 1.638 1.00 83.56 96 LEU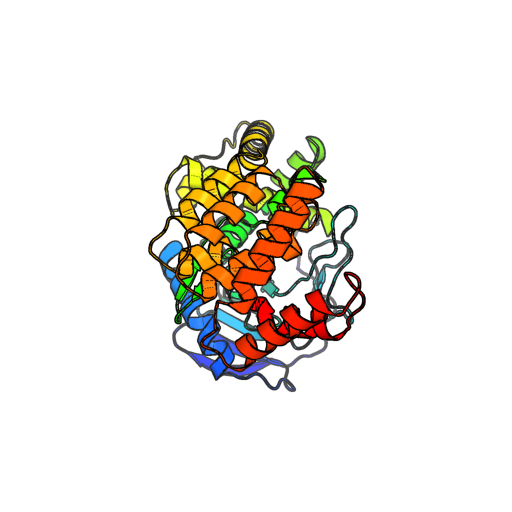 A C 1
ATOM 740 O O . LEU A 1 96 ? 12.430 13.393 2.364 1.00 83.56 96 LEU A O 1
ATOM 744 N N . HIS A 1 97 ? 10.555 12.192 2.150 1.00 82.44 97 HIS A N 1
ATOM 745 C CA . HIS A 1 97 ? 10.521 11.752 3.552 1.00 82.44 97 HIS A CA 1
ATOM 746 C C . HIS A 1 97 ? 11.413 10.516 3.751 1.00 82.44 97 HIS A C 1
ATOM 748 O O . HIS A 1 97 ? 11.797 9.859 2.784 1.00 82.44 97 HIS A O 1
ATOM 754 N N . GLN A 1 98 ? 11.745 10.215 5.009 1.00 84.81 98 GLN A N 1
ATOM 755 C CA . GLN A 1 98 ? 12.458 8.989 5.366 1.00 84.81 98 GLN A CA 1
ATOM 756 C C . GLN A 1 98 ? 11.704 7.752 4.869 1.00 84.81 98 GLN A C 1
ATOM 758 O O . GLN A 1 98 ? 10.475 7.705 4.952 1.00 84.81 98 GLN A O 1
ATOM 763 N N . THR A 1 99 ? 12.448 6.763 4.376 1.00 81.19 99 THR A N 1
ATOM 764 C CA . THR A 1 99 ? 11.904 5.498 3.870 1.00 81.19 99 THR A CA 1
ATOM 765 C C . THR A 1 99 ? 12.471 4.316 4.644 1.00 81.19 99 THR A C 1
ATOM 767 O O . THR A 1 99 ? 13.584 4.384 5.158 1.00 81.19 99 THR A O 1
ATOM 770 N N . GLU A 1 100 ? 11.716 3.228 4.728 1.00 84.12 100 GLU A N 1
ATOM 771 C CA . GLU A 1 100 ? 12.181 1.957 5.278 1.00 84.12 100 GLU A CA 1
ATOM 772 C C . GLU A 1 100 ? 12.226 0.923 4.153 1.00 84.12 100 GLU A C 1
ATOM 774 O O . GLU A 1 100 ? 11.214 0.675 3.499 1.00 84.12 100 GLU A O 1
ATOM 779 N N . VAL A 1 101 ? 13.378 0.280 3.961 1.00 81.62 101 VAL A N 1
ATOM 780 C CA . VAL A 1 101 ? 13.504 -0.865 3.054 1.00 81.62 101 VAL A CA 1
ATOM 781 C C . VAL A 1 101 ? 13.237 -2.134 3.859 1.00 81.62 101 VAL A C 1
ATOM 783 O O . VAL A 1 101 ? 14.060 -2.570 4.667 1.00 81.62 101 VAL A O 1
ATOM 786 N N . ARG A 1 102 ? 12.043 -2.708 3.680 1.00 84.06 102 ARG A N 1
ATOM 787 C CA . ARG A 1 102 ? 11.596 -3.910 4.411 1.00 84.06 102 ARG A CA 1
ATOM 788 C C . ARG A 1 102 ? 11.906 -5.214 3.691 1.00 84.06 102 ARG A C 1
ATOM 790 O O . ARG A 1 102 ? 11.840 -6.274 4.311 1.00 84.06 102 ARG A O 1
ATOM 797 N N . GLY A 1 103 ? 12.223 -5.148 2.409 1.00 85.00 103 GLY A N 1
ATOM 798 C CA . GLY A 1 103 ? 12.534 -6.306 1.597 1.00 85.00 103 GLY A CA 1
ATOM 799 C C . GLY A 1 103 ? 13.228 -5.914 0.307 1.00 85.00 103 GLY A C 1
ATOM 800 O O . GLY A 1 103 ? 13.416 -4.728 0.039 1.00 85.00 103 GLY A O 1
ATOM 801 N N . TYR A 1 104 ? 13.693 -6.931 -0.406 1.00 85.50 104 TYR A N 1
ATOM 802 C CA . TYR A 1 104 ? 14.223 -6.810 -1.752 1.00 85.50 104 TYR A CA 1
ATOM 803 C C . TYR A 1 104 ? 14.225 -8.161 -2.467 1.00 85.50 104 TYR A C 1
ATOM 805 O O . TYR A 1 104 ? 14.381 -9.226 -1.858 1.00 85.50 104 TYR A O 1
ATOM 813 N N . HIS A 1 105 ? 14.156 -8.102 -3.788 1.00 86.00 105 HIS A N 1
ATOM 814 C CA . HIS A 1 105 ? 14.333 -9.225 -4.694 1.00 86.00 105 HIS A CA 1
ATOM 815 C C . HIS A 1 105 ? 15.752 -9.234 -5.269 1.00 86.00 105 HIS A C 1
ATOM 817 O O . HIS A 1 105 ? 16.306 -8.192 -5.630 1.00 86.00 105 HIS A O 1
ATOM 823 N N . LEU A 1 106 ? 16.373 -10.415 -5.352 1.00 75.56 106 LEU A N 1
ATOM 824 C CA . LEU A 1 106 ? 17.685 -10.545 -5.981 1.00 75.56 106 LEU A CA 1
ATOM 825 C C . LEU A 1 106 ? 17.535 -10.831 -7.476 1.00 75.56 106 LEU A C 1
ATOM 827 O O . LEU A 1 106 ? 17.243 -11.953 -7.889 1.00 75.56 106 LEU A O 1
ATOM 831 N N . ARG A 1 107 ? 17.883 -9.847 -8.303 1.00 66.38 107 ARG A N 1
ATOM 832 C CA . ARG A 1 107 ? 18.028 -10.054 -9.745 1.00 66.38 107 ARG A CA 1
ATOM 833 C C . ARG A 1 107 ? 19.342 -10.758 -10.049 1.00 66.38 107 ARG A C 1
ATOM 835 O O . ARG A 1 107 ? 20.412 -10.328 -9.616 1.00 66.38 107 ARG A O 1
ATOM 842 N N . GLY A 1 108 ? 19.289 -11.807 -10.857 1.00 60.03 108 GLY A N 1
ATOM 843 C CA . GLY A 1 108 ? 20.511 -12.387 -11.385 1.00 60.03 108 GLY A CA 1
ATOM 844 C C . GLY A 1 108 ? 20.303 -13.276 -12.602 1.00 60.03 108 GLY A C 1
ATOM 845 O O . GLY A 1 108 ? 19.183 -13.523 -13.044 1.00 60.03 108 GLY A O 1
ATOM 846 N N . ASN A 1 109 ? 21.420 -13.691 -13.201 1.00 49.25 109 ASN A N 1
ATOM 847 C CA . ASN A 1 109 ? 21.447 -14.350 -14.503 1.00 49.25 109 ASN A CA 1
ATOM 848 C C . ASN A 1 109 ? 21.045 -15.826 -14.373 1.00 49.25 109 ASN A C 1
ATOM 850 O O . ASN A 1 109 ? 21.896 -16.716 -14.365 1.00 49.25 109 ASN A O 1
ATOM 854 N N . GLY A 1 110 ? 19.741 -16.084 -14.280 1.00 55.78 110 GLY A N 1
ATOM 855 C CA . GLY A 1 110 ? 19.168 -17.420 -14.402 1.00 55.78 110 GLY A CA 1
ATOM 856 C C . GLY A 1 110 ? 17.876 -17.607 -13.614 1.00 55.78 110 GLY A C 1
ATOM 857 O O . GLY A 1 110 ? 17.698 -17.046 -12.537 1.00 55.78 110 GLY A O 1
ATOM 858 N N . ARG A 1 111 ? 17.005 -18.490 -14.116 1.00 59.09 111 ARG A N 1
ATOM 859 C CA . ARG A 1 111 ? 15.713 -18.837 -13.491 1.00 59.09 111 ARG A CA 1
ATOM 860 C C . ARG A 1 111 ? 15.823 -19.273 -12.027 1.00 59.09 111 ARG A C 1
ATOM 862 O O . ARG A 1 111 ? 14.890 -19.082 -11.265 1.00 59.09 111 ARG A O 1
ATOM 869 N N . SER A 1 112 ? 16.966 -19.815 -11.600 1.00 59.69 112 SER A N 1
ATOM 870 C CA . SER A 1 112 ? 17.191 -20.192 -10.198 1.00 59.69 112 SER A CA 1
ATOM 871 C C . SER A 1 112 ? 17.298 -19.003 -9.238 1.00 59.69 112 SER A C 1
ATOM 873 O O . SER A 1 112 ? 17.205 -19.221 -8.037 1.00 59.69 112 SER A O 1
ATOM 875 N N . GLN A 1 113 ? 17.547 -17.788 -9.741 1.00 68.75 113 GLN A N 1
ATOM 876 C CA . GLN A 1 113 ? 17.613 -16.554 -8.949 1.00 68.75 113 GLN A CA 1
ATOM 877 C C . GLN A 1 113 ? 16.295 -15.765 -8.979 1.00 68.75 113 GLN A C 1
ATOM 879 O O . GLN A 1 113 ? 16.054 -14.985 -8.068 1.00 68.75 113 GLN A O 1
ATOM 884 N N . ALA A 1 114 ? 15.412 -16.035 -9.950 1.00 74.44 114 ALA A N 1
ATOM 885 C CA . ALA A 1 114 ? 14.113 -15.370 -10.075 1.00 74.44 114 ALA A CA 1
ATOM 886 C C . ALA A 1 114 ? 13.241 -15.526 -8.818 1.00 74.44 114 ALA A C 1
ATOM 888 O O . ALA A 1 114 ? 12.575 -14.583 -8.422 1.00 74.44 114 ALA A O 1
ATOM 889 N N . GLY A 1 115 ? 13.307 -16.670 -8.132 1.00 80.81 115 GLY A N 1
ATOM 890 C CA . GLY A 1 115 ? 12.524 -16.914 -6.919 1.00 80.81 115 GLY A CA 1
ATOM 891 C C . GLY A 1 115 ? 13.111 -16.361 -5.613 1.00 80.81 115 GLY A C 1
ATOM 892 O O . GLY A 1 115 ? 12.556 -16.669 -4.564 1.00 80.81 115 GLY A O 1
ATOM 893 N N . LEU A 1 116 ? 14.240 -15.639 -5.608 1.00 88.56 116 LEU A N 1
ATOM 894 C CA . LEU A 1 116 ? 14.922 -15.249 -4.362 1.00 88.56 116 LEU A CA 1
ATOM 895 C C . LEU A 1 116 ? 14.442 -13.886 -3.855 1.00 88.56 116 LEU A C 1
ATOM 897 O O . LEU A 1 116 ? 14.766 -12.853 -4.442 1.00 88.56 116 LEU A O 1
ATOM 901 N N . ILE A 1 117 ? 13.757 -13.892 -2.711 1.00 91.38 117 ILE A N 1
ATOM 902 C CA . ILE A 1 117 ? 13.316 -12.678 -2.017 1.00 91.38 117 ILE A CA 1
ATOM 903 C C . ILE A 1 117 ? 13.877 -12.626 -0.600 1.00 91.38 117 ILE A C 1
ATOM 905 O O . ILE A 1 117 ? 14.008 -13.647 0.076 1.00 91.38 117 ILE A O 1
ATOM 909 N N . PHE A 1 118 ? 14.177 -11.424 -0.132 1.00 91.12 118 PHE A N 1
ATOM 910 C CA . PHE A 1 118 ? 14.695 -11.141 1.197 1.00 91.12 118 PHE A CA 1
ATOM 911 C C . PHE A 1 118 ? 13.740 -10.187 1.891 1.00 91.12 118 PHE A C 1
ATOM 913 O O . PHE A 1 118 ? 13.414 -9.144 1.341 1.00 91.12 118 PHE A O 1
ATOM 920 N N . VAL A 1 119 ? 13.273 -10.532 3.087 1.00 90.56 119 VAL A N 1
ATOM 921 C CA . VAL A 1 119 ? 12.253 -9.748 3.793 1.00 90.56 119 VAL A CA 1
ATOM 922 C C . VAL A 1 119 ? 12.588 -9.695 5.280 1.00 90.56 119 VAL A C 1
ATOM 924 O O . VAL A 1 119 ? 12.972 -10.699 5.874 1.00 90.56 119 VAL A O 1
ATOM 927 N N . ARG A 1 120 ? 12.471 -8.516 5.891 1.00 86.00 120 ARG A N 1
ATOM 928 C CA . ARG A 1 120 ? 12.810 -8.265 7.300 1.00 86.00 120 ARG A CA 1
ATOM 929 C C . ARG A 1 120 ? 11.850 -8.928 8.278 1.00 86.00 120 ARG A C 1
ATOM 931 O O . ARG A 1 120 ? 12.268 -9.532 9.260 1.00 86.00 120 ARG A O 1
ATOM 938 N N . ASP A 1 121 ? 10.565 -8.800 8.018 1.00 85.38 121 ASP A N 1
ATOM 939 C CA . ASP A 1 121 ? 9.497 -9.315 8.858 1.00 85.38 121 ASP A CA 1
ATOM 940 C C . ASP A 1 121 ? 8.403 -9.919 7.970 1.00 85.38 121 ASP A C 1
ATOM 942 O O . ASP A 1 121 ? 8.345 -9.596 6.785 1.00 85.38 121 ASP A O 1
ATOM 946 N N . PRO A 1 122 ? 7.540 -10.812 8.484 1.00 86.38 122 PRO A N 1
ATOM 947 C CA . PRO A 1 122 ? 6.474 -11.427 7.692 1.00 86.38 122 PRO A CA 1
ATOM 948 C C . PRO A 1 122 ? 5.327 -10.430 7.416 1.00 86.38 122 PRO A C 1
ATOM 950 O O . PRO A 1 122 ? 4.159 -10.676 7.707 1.00 86.38 122 PRO A O 1
ATOM 953 N N . ASN A 1 123 ? 5.667 -9.270 6.860 1.00 88.62 123 ASN A N 1
ATOM 954 C CA . ASN A 1 123 ? 4.762 -8.225 6.431 1.00 88.62 123 ASN A CA 1
ATOM 955 C C . ASN A 1 123 ? 4.135 -8.624 5.096 1.00 88.62 123 ASN A C 1
ATOM 957 O O . ASN A 1 123 ? 4.819 -8.689 4.079 1.00 88.62 123 ASN A O 1
ATOM 961 N N . SER A 1 124 ? 2.827 -8.881 5.094 1.00 91.56 124 SER A N 1
ATOM 962 C CA . SER A 1 124 ? 2.111 -9.274 3.874 1.00 91.56 124 SER A CA 1
ATOM 963 C C . SER A 1 124 ? 2.267 -8.286 2.702 1.00 91.56 124 SER A C 1
ATOM 965 O O . SER A 1 124 ? 2.541 -8.766 1.608 1.00 91.56 124 SER A O 1
ATOM 967 N N . PRO A 1 125 ? 2.148 -6.951 2.883 1.00 92.38 125 PRO A N 1
ATOM 968 C CA . PRO A 1 125 ? 2.452 -5.992 1.816 1.00 92.38 125 PRO A CA 1
ATOM 969 C C . PRO A 1 125 ? 3.838 -6.196 1.196 1.00 92.38 125 PRO A C 1
ATOM 971 O O . PRO A 1 125 ? 3.934 -6.422 -0.007 1.00 92.38 125 PRO A O 1
ATOM 974 N N . THR A 1 126 ? 4.900 -6.205 2.009 1.00 92.75 126 THR A N 1
ATOM 975 C CA . THR A 1 126 ? 6.267 -6.419 1.509 1.00 92.75 126 THR A CA 1
ATOM 976 C C . THR A 1 126 ? 6.408 -7.772 0.817 1.00 92.75 126 THR A C 1
ATOM 978 O O . THR A 1 126 ? 6.988 -7.857 -0.256 1.00 92.75 126 THR A O 1
ATOM 981 N N . LEU A 1 127 ? 5.837 -8.837 1.387 1.00 95.50 127 LEU A N 1
ATOM 982 C CA . LEU A 1 127 ? 5.855 -10.162 0.768 1.00 95.50 127 LEU A CA 1
ATOM 983 C C . LEU A 1 127 ? 5.209 -10.147 -0.618 1.00 95.50 127 LEU A C 1
ATOM 985 O O . LEU A 1 127 ? 5.805 -10.661 -1.556 1.00 95.50 127 LEU A O 1
ATOM 989 N N . VAL A 1 128 ? 4.021 -9.555 -0.763 1.00 97.06 128 VAL A N 1
ATOM 990 C CA . VAL A 1 128 ? 3.349 -9.443 -2.065 1.00 97.06 128 VAL A CA 1
ATOM 991 C C . VAL A 1 128 ? 4.197 -8.630 -3.041 1.00 97.06 128 VAL A C 1
ATOM 993 O O . VAL A 1 128 ? 4.346 -9.054 -4.180 1.00 97.06 128 VAL A O 1
ATOM 996 N N . HIS A 1 129 ? 4.787 -7.519 -2.595 1.00 96.06 129 HIS A N 1
ATOM 997 C CA . HIS A 1 129 ? 5.658 -6.681 -3.420 1.00 96.06 129 HIS A CA 1
ATOM 998 C C . HIS A 1 129 ? 6.834 -7.485 -3.998 1.00 96.06 129 HIS A C 1
ATOM 1000 O O . HIS A 1 129 ? 6.992 -7.572 -5.213 1.00 96.06 129 HIS A O 1
ATOM 1006 N N . GLU A 1 130 ? 7.602 -8.163 -3.143 1.00 95.25 130 GLU A N 1
ATOM 1007 C CA . GLU A 1 130 ? 8.764 -8.936 -3.596 1.00 95.25 130 GLU A CA 1
ATOM 1008 C C . GLU A 1 130 ? 8.376 -10.188 -4.397 1.00 95.25 130 GLU A C 1
ATOM 1010 O O . GLU A 1 130 ? 9.097 -10.606 -5.302 1.00 95.25 130 GLU A O 1
ATOM 1015 N N . LEU A 1 131 ? 7.228 -10.801 -4.094 1.00 96.12 131 LEU A N 1
ATOM 1016 C CA . LEU A 1 131 ? 6.699 -11.928 -4.865 1.00 96.12 131 LEU A CA 1
ATOM 1017 C C . LEU A 1 131 ? 6.295 -11.510 -6.285 1.00 96.12 131 LEU A C 1
ATOM 1019 O O . LEU A 1 131 ? 6.462 -12.301 -7.211 1.00 96.12 131 LEU A O 1
ATOM 1023 N N . VAL A 1 132 ? 5.794 -10.286 -6.476 1.00 96.12 132 VAL A N 1
ATOM 1024 C CA . VAL A 1 132 ? 5.529 -9.736 -7.813 1.00 96.12 132 VAL A CA 1
ATOM 1025 C C . VAL A 1 132 ? 6.827 -9.613 -8.604 1.00 96.12 132 VAL A C 1
ATOM 1027 O O . VAL A 1 132 ? 6.880 -10.103 -9.730 1.00 96.12 132 VAL A O 1
ATOM 1030 N N . HIS A 1 133 ? 7.887 -9.059 -8.007 1.00 93.56 133 HIS A N 1
ATOM 1031 C CA . HIS A 1 133 ? 9.215 -8.998 -8.638 1.00 93.56 133 HIS A CA 1
ATOM 1032 C C . HIS A 1 133 ? 9.736 -10.389 -9.000 1.00 93.56 133 HIS A C 1
ATOM 1034 O O . HIS A 1 133 ? 10.182 -10.624 -10.123 1.00 93.56 133 HIS A O 1
ATOM 1040 N N . ALA A 1 134 ? 9.596 -11.350 -8.083 1.00 92.69 134 ALA A N 1
ATOM 1041 C CA . ALA A 1 134 ? 9.980 -12.733 -8.336 1.00 92.69 134 ALA A CA 1
ATOM 1042 C C . ALA A 1 134 ? 9.214 -13.352 -9.514 1.00 92.69 134 ALA A C 1
ATOM 1044 O O . ALA A 1 134 ? 9.803 -14.061 -10.330 1.00 92.69 134 ALA A O 1
ATOM 1045 N N . ARG A 1 135 ? 7.912 -13.063 -9.630 1.00 93.44 135 ARG A N 1
ATOM 1046 C CA . ARG A 1 135 ? 7.071 -13.566 -10.717 1.00 93.44 135 ARG A CA 1
ATOM 1047 C C . ARG A 1 135 ? 7.416 -12.909 -12.052 1.00 93.44 135 ARG A C 1
ATOM 1049 O O . ARG A 1 135 ? 7.542 -13.626 -13.040 1.00 93.44 135 ARG A O 1
ATOM 1056 N N . LEU A 1 136 ? 7.608 -11.589 -12.079 1.00 91.69 136 LEU A N 1
ATOM 1057 C CA . LEU A 1 136 ? 8.019 -10.846 -13.277 1.00 91.69 136 LEU A CA 1
ATOM 1058 C C . LEU A 1 136 ? 9.387 -11.312 -13.788 1.00 91.69 136 LEU A C 1
ATOM 1060 O O . LEU A 1 136 ? 9.579 -11.467 -14.992 1.00 91.69 136 LEU A O 1
ATOM 1064 N N . ALA A 1 137 ? 10.314 -11.638 -12.884 1.00 88.88 137 ALA A N 1
ATOM 1065 C CA . ALA A 1 137 ? 11.624 -12.173 -13.244 1.00 88.88 137 ALA A CA 1
ATOM 1066 C C . ALA A 1 137 ? 11.569 -13.536 -13.976 1.00 88.88 137 ALA A C 1
ATOM 1068 O O . ALA A 1 137 ? 12.562 -13.926 -14.594 1.00 88.88 137 ALA A O 1
ATOM 1069 N N . GLU A 1 138 ? 10.446 -14.268 -13.930 1.00 88.44 138 GLU A N 1
ATOM 1070 C CA . GLU A 1 138 ? 10.251 -15.505 -14.703 1.00 88.44 138 GLU A CA 1
ATOM 1071 C C . GLU A 1 138 ? 9.823 -15.260 -16.159 1.00 88.44 138 GLU A C 1
ATOM 1073 O O . GLU A 1 138 ? 10.108 -16.107 -17.009 1.00 88.44 138 GLU A O 1
ATOM 1078 N N . ASP A 1 139 ? 9.164 -14.133 -16.454 1.00 81.06 139 ASP A N 1
ATOM 1079 C CA . ASP A 1 139 ? 8.578 -13.852 -17.776 1.00 81.06 139 ASP A CA 1
ATOM 1080 C C . ASP A 1 139 ? 9.629 -13.396 -18.816 1.00 81.06 139 ASP A C 1
ATOM 1082 O O . ASP A 1 139 ? 9.317 -13.276 -19.998 1.00 81.06 139 ASP A O 1
ATOM 1086 N N . GLU A 1 140 ? 10.895 -13.212 -18.408 1.00 71.94 140 GLU A N 1
ATOM 1087 C CA . GLU A 1 140 ? 12.043 -12.799 -19.247 1.00 71.94 140 GLU A CA 1
ATOM 1088 C C . GLU A 1 140 ? 11.823 -11.477 -20.029 1.00 71.94 140 GLU A C 1
ATOM 1090 O O . GLU A 1 140 ? 12.627 -11.126 -20.896 1.00 71.94 140 GLU A O 1
ATOM 1095 N N . GLU A 1 141 ? 10.772 -10.716 -19.708 1.00 81.38 141 GLU A N 1
ATOM 1096 C CA . GLU A 1 141 ? 10.465 -9.419 -20.310 1.00 81.38 141 GLU A CA 1
ATOM 1097 C C . GLU A 1 141 ? 11.219 -8.281 -19.605 1.00 81.38 141 GLU A C 1
ATOM 1099 O O . GLU A 1 141 ? 11.211 -8.160 -18.380 1.00 81.38 141 GLU A O 1
ATOM 1104 N N . GLU A 1 142 ? 11.880 -7.421 -20.385 1.00 84.69 142 GLU A N 1
ATOM 1105 C CA . GLU A 1 142 ? 12.556 -6.231 -19.862 1.00 84.69 142 GLU A CA 1
ATOM 1106 C C . GLU A 1 142 ? 11.547 -5.085 -19.703 1.00 84.69 142 GLU A C 1
ATOM 1108 O O . GLU A 1 142 ? 11.225 -4.373 -20.657 1.00 84.69 142 GLU A O 1
ATOM 1113 N N . LEU A 1 143 ? 11.048 -4.909 -18.479 1.00 91.12 143 LEU A N 1
ATOM 1114 C CA . LEU A 1 143 ? 10.196 -3.784 -18.101 1.00 91.12 143 LEU A CA 1
ATOM 1115 C C . LEU A 1 143 ? 11.046 -2.614 -17.576 1.00 91.12 143 LEU A C 1
ATOM 1117 O O . LEU A 1 143 ? 12.040 -2.839 -16.878 1.00 91.12 143 LEU A O 1
ATOM 1121 N N . PRO A 1 144 ? 10.669 -1.351 -17.858 1.00 93.75 144 PRO A N 1
ATOM 1122 C CA . PRO A 1 144 ? 11.321 -0.216 -17.219 1.00 93.75 144 PRO A CA 1
ATOM 1123 C C . PRO A 1 144 ? 11.030 -0.227 -15.715 1.00 93.75 144 PRO A C 1
ATOM 1125 O O . PRO A 1 144 ? 9.941 -0.624 -15.289 1.00 93.75 144 PRO A O 1
ATOM 1128 N N . LEU A 1 145 ? 11.981 0.268 -14.918 1.00 92.75 145 LEU A N 1
ATOM 1129 C CA . LEU A 1 145 ? 11.950 0.153 -13.457 1.00 92.75 145 LEU A CA 1
ATOM 1130 C C . LEU A 1 145 ? 10.650 0.709 -12.860 1.00 92.75 145 LEU A C 1
ATOM 1132 O O . LEU A 1 145 ? 10.020 0.056 -12.039 1.00 92.75 145 LEU A O 1
ATOM 1136 N N . TRP A 1 146 ? 10.195 1.880 -13.318 1.00 96.19 146 TRP A N 1
ATOM 1137 C CA . TRP A 1 146 ? 8.953 2.478 -12.818 1.00 96.19 146 TRP A CA 1
ATOM 1138 C C . TRP A 1 146 ? 7.725 1.582 -13.033 1.00 96.19 146 TRP A C 1
ATOM 1140 O O . TRP A 1 146 ? 6.800 1.610 -12.229 1.00 96.19 146 TRP A O 1
ATOM 1150 N N . PHE A 1 147 ? 7.671 0.812 -14.122 1.00 97.69 147 PHE A N 1
ATOM 1151 C CA . PHE A 1 147 ? 6.494 0.009 -14.437 1.00 97.69 147 PHE A CA 1
ATOM 1152 C C . PHE A 1 147 ? 6.465 -1.254 -13.581 1.00 97.69 147 PHE A C 1
ATOM 1154 O O . PHE A 1 147 ? 5.432 -1.558 -12.991 1.00 97.69 147 PHE A O 1
ATOM 1161 N N . GLU A 1 148 ? 7.612 -1.918 -13.435 1.00 95.50 148 GLU A N 1
ATOM 1162 C CA . GLU A 1 148 ? 7.782 -3.059 -12.533 1.00 95.50 148 GLU A CA 1
ATOM 1163 C C . GLU A 1 148 ? 7.454 -2.682 -11.077 1.00 95.50 148 GLU A C 1
ATOM 1165 O O . GLU A 1 148 ? 6.562 -3.282 -10.470 1.00 95.50 148 GLU A O 1
ATOM 1170 N N . GLU A 1 149 ? 8.056 -1.606 -10.557 1.00 95.44 149 GLU A N 1
ATOM 1171 C CA . GLU A 1 149 ? 7.759 -1.111 -9.205 1.00 95.44 149 GLU A CA 1
ATOM 1172 C C . GLU A 1 149 ? 6.313 -0.635 -9.058 1.00 95.44 149 GLU A C 1
ATOM 1174 O O . GLU A 1 149 ? 5.714 -0.730 -7.985 1.00 95.44 149 GLU A O 1
ATOM 1179 N N . GLY A 1 150 ? 5.719 -0.137 -10.143 1.00 97.94 150 GLY A N 1
ATOM 1180 C CA . GLY A 1 150 ? 4.318 0.251 -10.187 1.00 97.94 150 GLY A CA 1
ATOM 1181 C C . GLY A 1 150 ? 3.358 -0.927 -10.058 1.00 97.94 150 GLY A C 1
ATOM 1182 O O . GLY A 1 150 ? 2.384 -0.824 -9.308 1.00 97.94 150 GLY A O 1
ATOM 1183 N N . ILE A 1 151 ? 3.630 -2.048 -10.736 1.00 97.94 151 ILE A N 1
ATOM 1184 C CA . ILE A 1 151 ? 2.845 -3.286 -10.602 1.00 97.94 151 ILE A CA 1
ATOM 1185 C C . ILE A 1 151 ? 2.996 -3.825 -9.181 1.00 97.94 151 ILE A C 1
ATOM 1187 O O . ILE A 1 151 ? 1.986 -4.090 -8.522 1.00 97.94 151 ILE A O 1
ATOM 1191 N N . ALA A 1 152 ? 4.234 -3.932 -8.691 1.00 96.44 152 ALA A N 1
ATOM 1192 C CA . ALA A 1 152 ? 4.513 -4.429 -7.350 1.00 96.44 152 ALA A CA 1
ATOM 1193 C C . ALA A 1 152 ? 3.793 -3.584 -6.292 1.00 96.44 152 ALA A C 1
ATOM 1195 O O . ALA A 1 152 ? 3.048 -4.133 -5.483 1.00 96.44 152 ALA A O 1
ATOM 1196 N N . SER A 1 153 ? 3.898 -2.253 -6.377 1.00 96.75 153 SER A N 1
ATOM 1197 C CA . SER A 1 153 ? 3.224 -1.312 -5.472 1.00 96.75 153 SER A CA 1
ATOM 1198 C C . SER A 1 153 ? 1.695 -1.400 -5.542 1.00 96.75 153 SER A C 1
ATOM 1200 O O . SER A 1 153 ? 1.031 -1.393 -4.507 1.00 96.75 153 SER A O 1
ATOM 1202 N N . LEU A 1 154 ? 1.111 -1.504 -6.745 1.00 97.56 154 LEU A N 1
ATOM 1203 C CA . LEU A 1 154 ? -0.341 -1.637 -6.918 1.00 97.56 154 LEU A CA 1
ATOM 1204 C C . LEU A 1 154 ? -0.876 -2.922 -6.266 1.00 97.56 154 LEU A C 1
ATOM 1206 O O . LEU A 1 154 ? -1.938 -2.909 -5.643 1.00 97.56 154 LEU A O 1
ATOM 1210 N N . LEU A 1 155 ? -0.181 -4.047 -6.445 1.00 97.25 155 LEU A N 1
ATOM 1211 C CA . LEU A 1 155 ? -0.634 -5.348 -5.950 1.00 97.25 155 LEU A CA 1
ATOM 1212 C C . LEU A 1 155 ? -0.344 -5.541 -4.454 1.00 97.25 155 LEU A C 1
ATOM 1214 O O . LEU A 1 155 ? -1.128 -6.208 -3.767 1.00 97.25 155 LEU A O 1
ATOM 1218 N N . SER A 1 156 ? 0.730 -4.928 -3.946 1.00 95.44 156 SER A N 1
ATOM 1219 C CA . SER A 1 156 ? 1.115 -4.943 -2.530 1.00 95.44 156 SER A CA 1
ATOM 1220 C C . SER A 1 156 ? 0.330 -3.972 -1.652 1.00 95.44 156 SER A C 1
ATOM 1222 O O . SER A 1 156 ? 0.401 -4.052 -0.425 1.00 95.44 156 SER A O 1
ATOM 1224 N N . ASP A 1 157 ? -0.438 -3.065 -2.247 1.00 95.06 157 ASP A N 1
ATOM 1225 C CA . ASP A 1 157 ? -1.328 -2.177 -1.512 1.00 95.06 157 ASP A CA 1
ATOM 1226 C C . ASP A 1 157 ? -2.625 -2.909 -1.136 1.00 95.06 157 ASP A C 1
ATOM 1228 O O . ASP A 1 157 ? -3.485 -3.199 -1.974 1.00 95.06 157 ASP A O 1
ATOM 1232 N N . GLY A 1 158 ? -2.759 -3.276 0.138 1.00 93.88 158 GLY A N 1
ATOM 1233 C CA . GLY A 1 158 ? -3.865 -4.109 0.600 1.00 93.88 158 GLY A CA 1
ATOM 1234 C C . GLY A 1 158 ? -3.783 -4.492 2.071 1.00 93.88 158 GLY A C 1
ATOM 1235 O O . GLY A 1 158 ? -3.092 -3.856 2.860 1.00 93.88 158 GLY A O 1
ATOM 1236 N N . LEU A 1 159 ? -4.518 -5.525 2.475 1.00 94.12 159 LEU A N 1
ATOM 1237 C CA . LEU A 1 159 ? -4.537 -6.025 3.851 1.00 94.12 159 LEU A CA 1
ATOM 1238 C C . LEU A 1 159 ? -4.703 -7.547 3.879 1.00 94.12 159 LEU A C 1
ATOM 1240 O O . LEU A 1 159 ? -5.550 -8.099 3.178 1.00 94.12 159 LEU A O 1
ATOM 1244 N N . MET A 1 160 ? -3.964 -8.212 4.771 1.00 93.19 160 MET A N 1
ATOM 1245 C CA . MET A 1 160 ? -4.248 -9.593 5.159 1.00 93.19 160 MET A CA 1
ATOM 1246 C C . MET A 1 160 ? -5.486 -9.627 6.060 1.00 93.19 160 MET A C 1
ATOM 1248 O O . MET A 1 160 ? -5.472 -9.117 7.182 1.00 93.19 160 MET A O 1
ATOM 1252 N N . PHE A 1 161 ? -6.566 -10.234 5.580 1.00 93.00 161 PHE A N 1
ATOM 1253 C CA . PHE A 1 161 ? -7.843 -10.295 6.276 1.00 93.00 161 PHE A CA 1
ATOM 1254 C C . PHE A 1 161 ? -8.436 -11.703 6.173 1.00 93.00 161 PHE A C 1
ATOM 1256 O O . PHE A 1 161 ? -8.665 -12.218 5.081 1.00 93.00 161 PHE A O 1
ATOM 1263 N N . GLU A 1 162 ? -8.675 -12.335 7.328 1.00 91.94 162 GLU A N 1
ATOM 1264 C CA . GLU A 1 162 ? -9.233 -13.696 7.423 1.00 91.94 162 GLU A CA 1
ATOM 1265 C C . GLU A 1 162 ? -8.470 -14.720 6.556 1.00 91.94 162 GLU A C 1
ATOM 1267 O O . GLU A 1 162 ? -9.062 -15.520 5.833 1.00 91.94 162 GLU A O 1
ATOM 1272 N N . GLY A 1 163 ? -7.133 -14.660 6.612 1.00 92.25 163 GLY A N 1
ATOM 1273 C CA . GLY A 1 163 ? -6.241 -15.575 5.892 1.00 92.25 163 GLY A CA 1
ATOM 1274 C C . GLY A 1 163 ? -6.194 -15.355 4.381 1.00 92.25 163 GLY A C 1
ATOM 1275 O O . GLY A 1 163 ? -5.760 -16.246 3.659 1.00 92.25 163 GLY A O 1
ATOM 1276 N N . ARG A 1 164 ? -6.669 -14.207 3.887 1.00 94.25 164 ARG A N 1
ATOM 1277 C CA . ARG A 1 164 ? -6.619 -13.838 2.471 1.00 94.25 164 ARG A CA 1
ATOM 1278 C C . ARG A 1 164 ? -6.081 -12.432 2.301 1.00 94.25 164 ARG A C 1
ATOM 1280 O O . ARG A 1 164 ? -6.398 -11.533 3.077 1.00 94.25 164 ARG A O 1
ATOM 1287 N N . TRP A 1 165 ? -5.315 -12.238 1.241 1.00 95.94 165 TRP A N 1
ATOM 1288 C CA . TRP A 1 165 ? -4.868 -10.920 0.839 1.00 95.94 165 TRP A CA 1
ATOM 1289 C C . TRP A 1 165 ? -5.990 -10.177 0.100 1.00 95.94 165 TRP A C 1
ATOM 1291 O O . TRP A 1 165 ? -6.566 -10.683 -0.865 1.00 95.94 165 TRP A O 1
ATOM 1301 N N . ILE A 1 166 ? -6.336 -8.983 0.580 1.00 95.75 166 ILE A N 1
ATOM 1302 C CA . ILE A 1 166 ? -7.336 -8.100 -0.023 1.00 95.75 166 ILE A CA 1
ATOM 1303 C C . ILE A 1 166 ? -6.617 -6.873 -0.578 1.00 95.75 166 ILE A C 1
ATOM 1305 O O . ILE A 1 166 ? -6.245 -5.986 0.187 1.00 95.75 166 ILE A O 1
ATOM 1309 N N . ARG A 1 167 ? -6.460 -6.808 -1.905 1.00 95.25 167 ARG A N 1
ATOM 1310 C CA . ARG A 1 167 ? -5.908 -5.636 -2.602 1.00 95.25 167 ARG A CA 1
ATOM 1311 C C . ARG A 1 167 ? -6.840 -4.432 -2.472 1.00 95.25 167 ARG A C 1
ATOM 1313 O O . ARG A 1 167 ? -8.052 -4.543 -2.718 1.00 95.25 167 ARG A O 1
ATOM 1320 N N . ASP A 1 168 ? -6.270 -3.282 -2.141 1.00 95.75 168 ASP A N 1
ATOM 1321 C CA . ASP A 1 168 ? -6.888 -1.980 -2.355 1.00 95.75 168 ASP A CA 1
ATOM 1322 C C . ASP A 1 168 ? -6.374 -1.350 -3.647 1.00 95.75 168 ASP A C 1
ATOM 1324 O O . ASP A 1 168 ? -7.156 -1.207 -4.586 1.00 95.75 168 ASP A O 1
ATOM 1328 N N . GLY A 1 169 ? -5.069 -1.110 -3.739 1.00 94.19 169 GLY A N 1
ATOM 1329 C CA . GLY A 1 169 ? -4.389 -0.564 -4.913 1.00 94.19 169 GLY A CA 1
ATOM 1330 C C . GLY A 1 169 ? -4.158 0.948 -4.843 1.00 94.19 169 GLY A C 1
ATOM 1331 O O . GLY A 1 169 ? -3.382 1.485 -5.635 1.00 94.19 169 GLY A O 1
ATOM 1332 N N . PHE A 1 170 ? -4.804 1.657 -3.913 1.00 96.19 170 PHE A N 1
ATOM 1333 C CA . PHE A 1 170 ? -4.572 3.082 -3.702 1.00 96.19 170 PHE A CA 1
ATOM 1334 C C . PHE A 1 170 ? -3.643 3.312 -2.508 1.00 96.19 170 PHE A C 1
ATOM 1336 O O . PHE A 1 170 ? -4.085 3.384 -1.364 1.00 96.19 170 PHE A O 1
ATOM 1343 N N . SER A 1 171 ? -2.369 3.563 -2.800 1.00 93.19 171 SER A N 1
ATOM 1344 C CA . SER A 1 171 ? -1.379 3.890 -1.778 1.00 93.19 171 SER A CA 1
ATOM 1345 C C . SER A 1 171 ? -1.414 5.376 -1.422 1.00 93.19 171 SER A C 1
ATOM 1347 O O . SER A 1 171 ? -1.254 6.273 -2.261 1.00 93.19 171 SER A O 1
ATOM 1349 N N . ALA A 1 172 ? -1.625 5.656 -0.140 1.00 93.25 172 ALA A N 1
ATOM 1350 C CA . ALA A 1 172 ? -1.797 7.003 0.381 1.00 93.25 172 ALA A CA 1
ATOM 1351 C C . ALA A 1 172 ? -0.469 7.765 0.467 1.00 93.25 172 ALA A C 1
ATOM 1353 O O . ALA A 1 172 ? -0.438 8.976 0.204 1.00 93.25 172 ALA A O 1
ATOM 1354 N N . TRP A 1 173 ? 0.626 7.080 0.815 1.00 90.75 173 TRP A N 1
ATOM 1355 C CA . TRP A 1 173 ? 1.944 7.706 0.899 1.00 90.75 173 TRP A CA 1
ATOM 1356 C C . TRP A 1 173 ? 2.448 8.214 -0.459 1.00 90.75 173 TRP A C 1
ATOM 1358 O O . TRP A 1 173 ? 2.715 9.418 -0.545 1.00 90.75 173 TRP A O 1
ATOM 1368 N N . PRO A 1 174 ? 2.487 7.402 -1.536 1.00 93.62 174 PRO A N 1
ATOM 1369 C CA . PRO A 1 174 ? 2.881 7.886 -2.856 1.00 93.62 174 PRO A CA 1
ATOM 1370 C C . PRO A 1 174 ? 2.045 9.063 -3.353 1.00 93.62 174 PRO A C 1
ATOM 1372 O O . PRO A 1 174 ? 2.594 10.041 -3.866 1.00 93.62 174 PRO A O 1
ATOM 1375 N N . TRP A 1 175 ? 0.725 9.032 -3.139 1.00 95.69 175 TRP A N 1
ATOM 1376 C CA . TRP A 1 175 ? -0.144 10.148 -3.510 1.00 95.69 175 TRP A CA 1
ATOM 1377 C C . TRP A 1 175 ? 0.225 11.448 -2.782 1.00 95.69 175 TRP A C 1
ATOM 1379 O O . TRP A 1 175 ? 0.312 12.512 -3.404 1.00 95.69 175 TRP A O 1
ATOM 1389 N N . SER A 1 176 ? 0.435 11.375 -1.463 1.00 92.94 176 SER A N 1
ATOM 1390 C CA . SER A 1 176 ? 0.789 12.534 -0.635 1.00 92.94 176 SER A CA 1
ATOM 1391 C C . SER A 1 176 ? 2.160 13.100 -1.011 1.00 92.94 176 SER A C 1
ATOM 1393 O O . SER A 1 176 ? 2.321 14.319 -1.162 1.00 92.94 176 SER A O 1
ATOM 1395 N N . GLU A 1 177 ? 3.139 12.216 -1.210 1.00 93.31 177 GLU A N 1
ATOM 1396 C CA . GLU A 1 177 ? 4.509 12.597 -1.532 1.00 93.31 177 GLU A CA 1
ATOM 1397 C C . GLU A 1 177 ? 4.579 13.276 -2.902 1.00 93.31 177 GLU A C 1
ATOM 1399 O O . GLU A 1 177 ? 5.045 14.411 -3.000 1.00 93.31 177 GLU A O 1
ATOM 1404 N N . LEU A 1 178 ? 4.007 12.662 -3.944 1.00 95.19 178 LEU A N 1
ATOM 1405 C CA . LEU A 1 178 ? 4.012 13.211 -5.304 1.00 95.19 178 LEU A CA 1
ATOM 1406 C C . LEU A 1 178 ? 3.223 14.513 -5.440 1.00 95.19 178 LEU A C 1
ATOM 1408 O O . LEU A 1 178 ? 3.510 15.320 -6.323 1.00 95.19 178 LEU A O 1
ATOM 1412 N N . ARG A 1 179 ? 2.227 14.758 -4.583 1.00 92.81 179 ARG A N 1
ATOM 1413 C CA . ARG A 1 179 ? 1.536 16.055 -4.562 1.00 92.81 179 ARG A CA 1
ATOM 1414 C C . ARG A 1 179 ? 2.382 17.171 -3.981 1.00 92.81 179 ARG A C 1
ATOM 1416 O O . ARG A 1 179 ? 2.221 18.319 -4.394 1.00 92.81 179 ARG A O 1
ATOM 1423 N N . THR A 1 180 ? 3.227 16.847 -3.012 1.00 89.56 180 THR A N 1
ATOM 1424 C CA . THR A 1 180 ? 4.104 17.822 -2.362 1.00 89.56 180 THR A CA 1
ATOM 1425 C C . THR A 1 180 ? 5.388 18.021 -3.162 1.00 89.56 180 THR A C 1
ATOM 1427 O O . THR A 1 180 ? 5.882 19.141 -3.268 1.00 89.56 180 THR A O 1
ATOM 1430 N N . ARG A 1 181 ? 5.925 16.939 -3.731 1.00 88.06 181 ARG A N 1
ATOM 1431 C CA . ARG A 1 181 ? 7.253 16.868 -4.349 1.00 88.06 181 ARG A CA 1
ATOM 1432 C C . ARG A 1 181 ? 7.178 16.186 -5.708 1.00 88.06 181 ARG A C 1
ATOM 1434 O O . ARG A 1 181 ? 7.787 15.149 -5.949 1.00 88.06 181 ARG A O 1
ATOM 1441 N N . ARG A 1 182 ? 6.376 16.773 -6.593 1.00 89.94 182 ARG A N 1
ATOM 1442 C CA . ARG A 1 182 ? 6.204 16.264 -7.950 1.00 89.94 182 ARG A CA 1
ATOM 1443 C C . ARG A 1 182 ? 7.507 16.417 -8.744 1.00 89.94 182 ARG A C 1
ATOM 1445 O O . ARG A 1 182 ? 8.018 17.540 -8.769 1.00 89.94 182 ARG A O 1
ATOM 1452 N N . PRO A 1 183 ? 7.990 15.364 -9.429 1.00 93.44 183 PRO A N 1
ATOM 1453 C CA . PRO A 1 183 ? 9.132 15.503 -10.318 1.00 93.44 183 PRO A CA 1
ATOM 1454 C C . PRO A 1 183 ? 8.804 16.452 -11.470 1.00 93.44 183 PRO A C 1
ATOM 1456 O O . PRO A 1 183 ? 7.671 16.481 -11.973 1.00 93.44 183 PRO A O 1
ATOM 1459 N N . ASP A 1 184 ? 9.788 17.251 -11.874 1.00 94.69 184 ASP A N 1
ATOM 1460 C CA . ASP A 1 184 ? 9.666 18.082 -13.069 1.00 94.69 184 ASP A CA 1
ATOM 1461 C C . ASP A 1 184 ? 9.754 17.234 -14.352 1.00 94.69 184 ASP A C 1
ATOM 1463 O O . ASP A 1 184 ? 9.868 16.011 -14.310 1.00 94.69 184 ASP A O 1
ATOM 1467 N N . GLY A 1 185 ? 9.642 17.869 -15.522 1.00 95.94 185 GLY A N 1
ATOM 1468 C CA . GLY A 1 185 ? 9.649 17.138 -16.792 1.00 95.94 185 GLY A CA 1
ATOM 1469 C C . GLY A 1 185 ? 10.959 16.403 -17.089 1.00 95.94 185 GLY A C 1
ATOM 1470 O O . GLY A 1 185 ? 10.915 15.375 -17.756 1.00 95.94 185 GLY A O 1
ATOM 1471 N N . ILE A 1 186 ? 12.097 16.907 -16.604 1.00 95.69 186 ILE A N 1
ATOM 1472 C CA . ILE A 1 186 ? 13.412 16.295 -16.825 1.00 95.69 186 ILE A CA 1
ATOM 1473 C C . ILE A 1 186 ? 13.592 15.130 -15.851 1.00 95.69 186 ILE A C 1
ATOM 1475 O O . ILE A 1 186 ? 13.926 14.033 -16.281 1.00 95.69 186 ILE A O 1
ATOM 1479 N N . GLU A 1 187 ? 13.309 15.341 -14.562 1.00 95.19 187 GLU A N 1
ATOM 1480 C CA . GLU A 1 187 ? 13.372 14.283 -13.546 1.00 95.19 187 GLU A CA 1
ATOM 1481 C C . GLU A 1 187 ? 12.409 13.139 -13.895 1.00 95.19 187 GLU A C 1
ATOM 1483 O O . GLU A 1 187 ? 12.788 11.973 -13.836 1.00 95.19 187 GLU A O 1
ATOM 1488 N N . LEU A 1 188 ? 11.191 13.458 -14.349 1.00 97.38 188 LEU A N 1
ATOM 1489 C CA . LEU A 1 188 ? 10.223 12.456 -14.790 1.00 97.38 188 LEU A CA 1
ATOM 1490 C C . LEU A 1 188 ? 10.711 11.679 -16.016 1.00 97.38 188 LEU A C 1
ATOM 1492 O O . LEU A 1 188 ? 10.548 10.466 -16.047 1.00 97.38 188 LEU A O 1
ATOM 1496 N N . LEU A 1 189 ? 11.309 12.342 -17.010 1.00 96.31 189 LEU A N 1
ATOM 1497 C CA . LEU A 1 189 ? 11.862 11.647 -18.174 1.00 96.31 189 LEU A CA 1
ATOM 1498 C C . LEU A 1 189 ? 12.977 10.681 -17.764 1.00 96.31 189 LEU A C 1
ATOM 1500 O O . LEU A 1 189 ? 12.939 9.523 -18.164 1.00 96.31 189 LEU A O 1
ATOM 1504 N N . ASN A 1 190 ? 13.897 11.126 -16.903 1.00 94.62 190 ASN A N 1
ATOM 1505 C CA . ASN A 1 190 ? 14.963 10.272 -16.384 1.00 94.62 190 ASN A CA 1
ATOM 1506 C C . ASN A 1 190 ? 14.384 9.033 -15.686 1.00 94.62 190 ASN A C 1
ATOM 1508 O O . ASN A 1 190 ? 14.819 7.923 -15.966 1.00 94.62 190 ASN A O 1
ATOM 1512 N N . ILE A 1 191 ? 13.359 9.204 -14.839 1.00 95.50 191 ILE A N 1
ATOM 1513 C CA . ILE A 1 191 ? 12.674 8.090 -14.162 1.00 95.50 191 ILE A CA 1
ATOM 1514 C C . ILE A 1 191 ? 12.055 7.110 -15.168 1.00 95.50 191 ILE A C 1
ATOM 1516 O O . ILE A 1 191 ? 12.138 5.900 -14.972 1.00 95.50 191 ILE A O 1
ATOM 1520 N N . LEU A 1 192 ? 11.437 7.612 -16.243 1.00 96.62 192 LEU A N 1
ATOM 1521 C CA . LEU A 1 192 ? 10.809 6.772 -17.269 1.00 96.62 192 LEU A CA 1
ATOM 1522 C C . LEU A 1 192 ? 11.827 5.955 -18.079 1.00 96.62 192 LEU A C 1
ATOM 1524 O O . LEU A 1 192 ? 11.474 4.895 -18.594 1.00 96.62 192 LEU A O 1
ATOM 1528 N N . GLU A 1 193 ? 13.065 6.438 -18.184 1.00 94.12 193 GLU A N 1
ATOM 1529 C CA . GLU A 1 193 ? 14.160 5.788 -18.913 1.00 94.12 193 GLU A CA 1
ATOM 1530 C C . GLU A 1 193 ? 14.953 4.789 -18.053 1.00 94.12 193 GLU A C 1
ATOM 1532 O O . GLU A 1 193 ? 15.675 3.950 -18.605 1.00 94.12 193 GLU A O 1
ATOM 1537 N N . LEU A 1 194 ? 14.808 4.834 -16.720 1.00 91.25 194 LEU A N 1
ATOM 1538 C CA . LEU A 1 194 ? 15.511 3.931 -15.809 1.00 91.25 194 LEU A CA 1
ATOM 1539 C C . LEU A 1 194 ? 15.191 2.472 -16.121 1.00 91.25 194 LEU A C 1
ATOM 1541 O O . LEU A 1 194 ? 14.054 2.007 -16.019 1.00 91.25 194 LEU A O 1
ATOM 1545 N N . GLN A 1 195 ? 16.250 1.734 -16.434 1.00 87.75 195 GLN A N 1
ATOM 1546 C CA . GLN A 1 195 ? 16.210 0.283 -16.462 1.00 87.75 195 GLN A CA 1
ATOM 1547 C C . GLN A 1 195 ? 16.564 -0.255 -15.081 1.00 87.75 195 GLN A C 1
ATOM 1549 O O . GLN A 1 195 ? 17.422 0.329 -14.413 1.00 87.75 195 GLN A O 1
ATOM 1554 N N . PRO A 1 196 ? 16.018 -1.406 -14.675 1.00 78.62 196 PRO A N 1
ATOM 1555 C CA . PRO A 1 196 ? 16.321 -1.958 -13.362 1.00 78.62 196 PRO A CA 1
ATOM 1556 C C . PRO A 1 196 ? 17.799 -2.268 -13.098 1.00 78.62 196 PRO A C 1
ATOM 1558 O O . PRO A 1 196 ? 18.232 -2.372 -11.957 1.00 78.62 196 PRO A O 1
ATOM 1561 N N . THR A 1 197 ? 18.594 -2.416 -14.159 1.00 75.50 197 THR A N 1
ATOM 1562 C CA . THR A 1 197 ? 20.039 -2.677 -14.090 1.00 75.50 197 THR A CA 1
ATOM 1563 C C . THR A 1 197 ? 20.895 -1.410 -14.179 1.00 75.50 197 THR A C 1
ATOM 1565 O O . THR A 1 197 ? 22.116 -1.489 -14.042 1.00 75.50 197 THR A O 1
ATOM 1568 N N . SER A 1 198 ? 20.291 -0.237 -14.390 1.00 76.62 198 SER A N 1
ATOM 1569 C CA . SER A 1 198 ? 21.000 1.043 -14.527 1.00 76.62 198 SER A CA 1
ATOM 1570 C C . SER A 1 198 ? 21.282 1.686 -13.172 1.00 76.62 198 SER A C 1
ATOM 1572 O O . SER A 1 198 ? 20.410 1.702 -12.306 1.00 76.62 198 SER A O 1
ATOM 1574 N N . SER A 1 199 ? 22.493 2.220 -12.981 1.00 74.81 199 SER A N 1
ATOM 1575 C CA . SER A 1 199 ? 22.850 2.946 -11.756 1.00 74.81 199 SER A CA 1
ATOM 1576 C C . SER A 1 199 ? 21.910 4.134 -11.560 1.00 74.81 199 SER A C 1
ATOM 1578 O O . SER A 1 199 ? 21.740 4.923 -12.491 1.00 74.81 199 SER A O 1
ATOM 1580 N N . SER A 1 200 ? 21.352 4.286 -10.363 1.00 80.94 200 SER A N 1
ATOM 1581 C CA . SER A 1 200 ? 20.388 5.341 -10.042 1.00 80.94 200 SER A CA 1
ATOM 1582 C C . SER A 1 200 ? 20.610 5.809 -8.618 1.00 80.94 200 SER A C 1
ATOM 1584 O O . SER A 1 200 ? 20.822 4.987 -7.747 1.00 80.94 200 SER A O 1
ATOM 1586 N N . SER A 1 201 ? 20.496 7.091 -8.316 1.00 86.00 201 SER A N 1
ATOM 1587 C CA . SER A 1 201 ? 20.501 7.534 -6.918 1.00 86.00 201 SER A CA 1
ATOM 1588 C C . SER A 1 201 ? 19.368 6.885 -6.101 1.00 86.00 201 SER A C 1
ATOM 1590 O O . SER A 1 201 ? 18.319 6.526 -6.638 1.00 86.00 201 SER A O 1
ATOM 1592 N N . VAL A 1 202 ? 19.525 6.818 -4.772 1.00 85.19 202 VAL A N 1
ATOM 1593 C CA . VAL A 1 202 ? 18.451 6.391 -3.843 1.00 85.19 202 VAL A CA 1
ATOM 1594 C C . VAL A 1 202 ? 17.144 7.148 -4.108 1.00 85.19 202 VAL A C 1
ATOM 1596 O O . VAL A 1 202 ? 16.058 6.575 -4.073 1.00 85.19 202 VAL A O 1
ATOM 1599 N N . ARG A 1 203 ? 17.241 8.446 -4.417 1.00 89.19 203 ARG A N 1
ATOM 1600 C CA . ARG A 1 203 ? 16.082 9.281 -4.746 1.00 89.19 203 ARG A CA 1
ATOM 1601 C C . ARG A 1 203 ? 15.381 8.806 -6.018 1.00 89.19 203 ARG A C 1
ATOM 1603 O O . ARG A 1 203 ? 14.161 8.696 -6.014 1.00 89.19 203 ARG A O 1
ATOM 1610 N N . GLU A 1 204 ? 16.129 8.564 -7.089 1.00 90.12 204 GLU A N 1
ATOM 1611 C CA . GLU A 1 204 ? 15.581 8.094 -8.365 1.00 90.12 204 GLU A CA 1
ATOM 1612 C C . GLU A 1 204 ? 14.898 6.733 -8.215 1.00 90.12 204 GLU A C 1
ATOM 1614 O O . GLU A 1 204 ? 13.793 6.556 -8.723 1.00 90.12 204 GLU A O 1
ATOM 1619 N N . ASN A 1 205 ? 15.496 5.820 -7.443 1.00 87.44 205 ASN A N 1
ATOM 1620 C CA . ASN A 1 205 ? 14.899 4.524 -7.132 1.00 87.44 205 ASN A CA 1
ATOM 1621 C C . ASN A 1 205 ? 13.556 4.679 -6.389 1.00 87.44 205 ASN A C 1
ATOM 1623 O O . ASN A 1 205 ? 12.537 4.142 -6.826 1.00 87.44 205 ASN A O 1
ATOM 1627 N N . VAL A 1 206 ? 13.509 5.493 -5.327 1.00 90.00 206 VAL A N 1
ATOM 1628 C CA . VAL A 1 206 ? 12.253 5.745 -4.598 1.00 90.00 206 VAL A CA 1
ATOM 1629 C C . VAL A 1 206 ? 11.223 6.425 -5.501 1.00 90.00 206 VAL A C 1
ATOM 1631 O O . VAL A 1 206 ? 10.060 6.032 -5.509 1.00 90.00 206 VAL A O 1
ATOM 1634 N N . LEU A 1 207 ? 11.618 7.411 -6.311 1.00 93.69 207 LEU A N 1
ATOM 1635 C CA . LEU A 1 207 ? 10.697 8.059 -7.248 1.00 93.69 207 LEU A CA 1
ATOM 1636 C C . LEU A 1 207 ? 10.159 7.095 -8.310 1.00 93.69 207 LEU A C 1
ATOM 1638 O O . LEU A 1 207 ? 9.001 7.253 -8.695 1.00 93.69 207 LEU A O 1
ATOM 1642 N N . ALA A 1 208 ? 10.934 6.096 -8.742 1.00 94.38 208 ALA A N 1
ATOM 1643 C CA . ALA A 1 208 ? 10.449 5.055 -9.644 1.00 94.38 208 ALA A CA 1
ATOM 1644 C C . ALA A 1 208 ? 9.276 4.277 -9.029 1.00 94.38 208 ALA A C 1
ATOM 1646 O O . ALA A 1 208 ? 8.293 4.047 -9.727 1.00 94.38 208 ALA A O 1
ATOM 1647 N N . HIS A 1 209 ? 9.299 3.993 -7.721 1.00 94.12 209 HIS A N 1
ATOM 1648 C CA . HIS A 1 209 ? 8.167 3.377 -7.020 1.00 94.12 209 HIS A CA 1
ATOM 1649 C C . HIS A 1 209 ? 6.953 4.308 -6.965 1.00 94.12 209 HIS A C 1
ATOM 1651 O O . HIS A 1 209 ? 5.839 3.914 -7.305 1.00 94.12 209 HIS A O 1
ATOM 1657 N N . LEU A 1 210 ? 7.154 5.570 -6.565 1.00 96.12 210 LEU A N 1
ATOM 1658 C CA . LEU A 1 210 ? 6.038 6.504 -6.378 1.00 96.12 210 LEU A CA 1
ATOM 1659 C C . LEU A 1 210 ? 5.360 6.846 -7.710 1.00 96.12 210 LEU A C 1
ATOM 1661 O O . LEU A 1 210 ? 4.133 6.778 -7.829 1.00 96.12 210 LEU A O 1
ATOM 1665 N N . VAL A 1 211 ? 6.158 7.228 -8.713 1.00 98.06 211 VAL A N 1
ATOM 1666 C CA . VAL A 1 211 ? 5.680 7.508 -10.074 1.00 98.06 211 VAL A CA 1
ATOM 1667 C C . VAL A 1 211 ? 5.110 6.235 -10.683 1.00 98.06 211 VAL A C 1
ATOM 1669 O O . VAL A 1 211 ? 4.025 6.285 -11.259 1.00 98.06 211 VAL A O 1
ATOM 1672 N N . GLY A 1 212 ? 5.795 5.109 -10.492 1.00 98.25 212 GLY A N 1
ATOM 1673 C CA . GLY A 1 212 ? 5.372 3.792 -10.934 1.00 98.25 212 GLY A CA 1
ATOM 1674 C C . GLY A 1 212 ? 3.964 3.447 -10.498 1.00 98.25 212 GLY A C 1
ATOM 1675 O O . GLY A 1 212 ? 3.085 3.239 -11.339 1.00 98.25 212 GLY A O 1
ATOM 1676 N N . TRP A 1 213 ? 3.726 3.491 -9.186 1.00 98.31 213 TRP A N 1
ATOM 1677 C CA . TRP A 1 213 ? 2.406 3.290 -8.601 1.00 98.31 213 TRP A CA 1
ATOM 1678 C C . TRP A 1 213 ? 1.373 4.217 -9.242 1.00 98.31 213 TRP A C 1
ATOM 1680 O O . TRP A 1 213 ? 0.319 3.760 -9.673 1.00 98.31 213 TRP A O 1
ATOM 1690 N N . ALA A 1 214 ? 1.663 5.517 -9.349 1.00 98.50 214 ALA A N 1
ATOM 1691 C CA . ALA A 1 214 ? 0.684 6.480 -9.840 1.00 98.50 214 ALA A CA 1
ATOM 1692 C C . ALA A 1 214 ? 0.295 6.221 -11.305 1.00 98.50 214 ALA A C 1
ATOM 1694 O O . ALA A 1 214 ? -0.879 6.342 -11.661 1.00 98.50 214 ALA A O 1
ATOM 1695 N N . LEU A 1 215 ? 1.259 5.865 -12.157 1.00 98.69 215 LEU A N 1
ATOM 1696 C CA . LEU A 1 215 ? 1.008 5.561 -13.565 1.00 98.69 215 LEU A CA 1
ATOM 1697 C C . LEU A 1 215 ? 0.254 4.238 -13.727 1.00 98.69 215 LEU A C 1
ATOM 1699 O O . LEU A 1 215 ? -0.765 4.203 -14.421 1.00 98.69 215 LEU A O 1
ATOM 1703 N N . VAL A 1 216 ? 0.702 3.180 -13.046 1.00 98.69 216 VAL A N 1
ATOM 1704 C CA . VAL A 1 216 ? 0.078 1.850 -13.097 1.00 98.69 216 VAL A CA 1
ATOM 1705 C C . VAL A 1 216 ? -1.328 1.868 -12.491 1.00 98.69 216 VAL A C 1
ATOM 1707 O O . VAL A 1 216 ? -2.253 1.311 -13.077 1.00 98.69 216 VAL A O 1
ATOM 1710 N N . PHE A 1 217 ? -1.549 2.597 -11.396 1.00 98.50 217 PHE A N 1
ATOM 1711 C CA . PHE A 1 217 ? -2.879 2.798 -10.817 1.00 98.50 217 PHE A CA 1
ATOM 1712 C C . PHE A 1 217 ? -3.836 3.515 -11.783 1.00 98.50 217 PHE A C 1
ATOM 1714 O O . PHE A 1 217 ? -5.012 3.151 -11.875 1.00 98.50 217 PHE A O 1
ATOM 1721 N N . ASP A 1 218 ? -3.363 4.523 -12.528 1.00 98.56 218 ASP A N 1
ATOM 1722 C CA . ASP A 1 218 ? -4.186 5.181 -13.551 1.00 98.56 218 ASP A CA 1
ATOM 1723 C C . ASP A 1 218 ? -4.539 4.237 -14.704 1.00 98.56 218 ASP A C 1
ATOM 1725 O O . ASP A 1 218 ? -5.688 4.225 -15.151 1.00 98.56 218 ASP A O 1
ATOM 1729 N N . LEU A 1 219 ? -3.561 3.455 -15.174 1.00 98.56 219 LEU A N 1
ATOM 1730 C CA . LEU A 1 219 ? -3.720 2.468 -16.243 1.00 98.56 219 LEU A CA 1
ATOM 1731 C C . LEU A 1 219 ? -4.704 1.365 -15.849 1.00 98.56 219 LEU A C 1
ATOM 1733 O O . LEU A 1 219 ? -5.627 1.059 -16.606 1.00 98.56 219 LEU A O 1
ATOM 1737 N N . TRP A 1 220 ? -4.565 0.820 -14.643 1.00 97.94 220 TRP A N 1
ATOM 1738 C CA . TRP A 1 220 ? -5.476 -0.176 -14.087 1.00 97.94 220 TRP A CA 1
ATOM 1739 C C . TRP A 1 220 ? -6.921 0.338 -14.056 1.00 97.94 220 TRP A C 1
ATOM 1741 O O . TRP A 1 220 ? -7.846 -0.317 -14.543 1.00 97.94 220 TRP A O 1
ATOM 1751 N N . ARG A 1 221 ? -7.120 1.571 -13.575 1.00 96.62 221 ARG A N 1
ATOM 1752 C CA . ARG A 1 221 ? -8.442 2.213 -13.540 1.00 96.62 221 ARG A CA 1
ATOM 1753 C C . ARG A 1 221 ? -9.011 2.532 -14.917 1.00 96.62 221 ARG A C 1
ATOM 1755 O O . ARG A 1 221 ? -10.222 2.489 -15.092 1.00 96.62 221 ARG A O 1
ATOM 1762 N N . GLU A 1 222 ? -8.171 2.928 -15.866 1.00 97.38 222 GLU A N 1
ATOM 1763 C CA . GLU A 1 222 ? -8.596 3.273 -17.225 1.00 97.38 222 GLU A CA 1
ATOM 1764 C C . GLU A 1 222 ? -9.018 2.026 -18.007 1.00 97.38 222 GLU A C 1
ATOM 1766 O O . GLU A 1 222 ? -10.071 2.013 -18.647 1.00 97.38 222 GLU A O 1
ATOM 1771 N N . THR A 1 223 ? -8.225 0.962 -17.910 1.00 97.69 223 THR A N 1
ATOM 1772 C CA . THR A 1 223 ? -8.418 -0.273 -18.679 1.00 97.69 223 THR A CA 1
ATOM 1773 C C . THR A 1 223 ? -9.468 -1.204 -18.080 1.00 97.69 223 THR A C 1
ATOM 1775 O O . THR A 1 223 ? -10.040 -2.001 -18.818 1.00 97.69 223 THR A O 1
ATOM 1778 N N . HIS A 1 224 ? -9.760 -1.096 -16.776 1.00 95.44 224 HIS A N 1
ATOM 1779 C CA . HIS A 1 224 ? -10.653 -2.010 -16.047 1.00 95.44 224 HIS A CA 1
ATOM 1780 C C . HIS A 1 224 ? -10.236 -3.490 -16.180 1.00 95.44 224 HIS A C 1
ATOM 1782 O O . HIS A 1 224 ? -11.083 -4.384 -16.166 1.00 95.44 224 HIS A O 1
ATOM 1788 N N . SER A 1 225 ? -8.933 -3.739 -16.330 1.00 95.31 225 SER A N 1
ATOM 1789 C CA . SER A 1 225 ? -8.336 -5.066 -16.499 1.00 95.31 225 SER A CA 1
ATOM 1790 C C . SER A 1 225 ? -7.413 -5.376 -15.330 1.00 95.31 225 SER A C 1
ATOM 1792 O O . SER A 1 225 ? -6.696 -4.484 -14.894 1.00 95.31 225 SER A O 1
ATOM 1794 N N . ASP A 1 226 ? -7.376 -6.625 -14.864 1.00 93.56 226 ASP A N 1
ATOM 1795 C CA . ASP A 1 226 ? -6.363 -7.097 -13.906 1.00 93.56 226 ASP A CA 1
ATOM 1796 C C . ASP A 1 226 ? -5.102 -7.665 -14.592 1.00 93.56 226 ASP A C 1
ATOM 1798 O O . ASP A 1 226 ? -4.165 -8.062 -13.908 1.00 93.56 226 ASP A O 1
ATOM 1802 N N . ASP A 1 227 ? -5.061 -7.676 -15.928 1.00 94.69 227 ASP A N 1
ATOM 1803 C CA . ASP A 1 227 ? -3.900 -8.102 -16.719 1.00 94.69 227 ASP A CA 1
ATOM 1804 C C . ASP A 1 227 ? -2.947 -6.928 -16.982 1.00 94.69 227 ASP A C 1
ATOM 1806 O O . ASP A 1 227 ? -3.307 -5.957 -17.660 1.00 94.69 227 ASP A O 1
ATOM 1810 N N . TRP A 1 228 ? -1.719 -7.035 -16.474 1.00 94.94 228 TRP A N 1
ATOM 1811 C CA . TRP A 1 228 ? -0.713 -5.982 -16.570 1.00 94.94 228 TRP A CA 1
ATOM 1812 C C . TRP A 1 228 ? -0.192 -5.760 -17.995 1.00 94.94 228 TRP A C 1
ATOM 1814 O O . TRP A 1 228 ? 0.182 -4.632 -18.325 1.00 94.94 228 TRP A O 1
ATOM 1824 N N . HIS A 1 229 ? -0.268 -6.759 -18.883 1.00 95.56 229 HIS A N 1
ATOM 1825 C CA . HIS A 1 229 ? 0.079 -6.578 -20.298 1.00 95.56 229 HIS A CA 1
ATOM 1826 C C . HIS A 1 229 ? -0.880 -5.591 -20.979 1.00 95.56 229 HIS A C 1
ATOM 1828 O O . HIS A 1 229 ? -0.487 -4.817 -21.852 1.00 95.56 229 HIS A O 1
ATOM 1834 N N . VAL A 1 230 ? -2.149 -5.554 -20.546 1.00 97.56 230 VAL A N 1
ATOM 1835 C CA . VAL A 1 230 ? -3.130 -4.570 -21.034 1.00 97.56 230 VAL A CA 1
ATOM 1836 C C . VAL A 1 230 ? -2.750 -3.159 -20.582 1.00 97.56 230 VAL A C 1
ATOM 1838 O O . VAL A 1 230 ? -2.930 -2.205 -21.336 1.00 97.56 230 VAL A O 1
ATOM 1841 N N . TRP A 1 231 ? -2.198 -3.008 -19.376 1.00 97.75 231 TRP A N 1
ATOM 1842 C CA . TRP A 1 231 ? -1.716 -1.716 -18.876 1.00 97.75 231 TRP A CA 1
ATOM 1843 C C . TRP A 1 231 ? -0.491 -1.256 -19.657 1.00 97.75 231 TRP A C 1
ATOM 1845 O O . TRP A 1 231 ? -0.435 -0.108 -20.091 1.00 97.75 231 TRP A O 1
ATOM 1855 N N . GLN A 1 232 ? 0.455 -2.163 -19.892 1.00 96.56 232 GLN A N 1
ATOM 1856 C CA . GLN A 1 232 ? 1.651 -1.889 -20.677 1.00 96.56 232 GLN A CA 1
ATOM 1857 C C . GLN A 1 232 ? 1.284 -1.444 -22.098 1.00 96.56 232 GLN A C 1
ATOM 1859 O O . GLN A 1 232 ? 1.779 -0.424 -22.570 1.00 96.56 232 GLN A O 1
ATOM 1864 N N . ALA A 1 233 ? 0.358 -2.147 -22.757 1.00 97.25 233 ALA A N 1
ATOM 1865 C CA . ALA A 1 233 ? -0.113 -1.805 -24.098 1.00 97.25 233 ALA A CA 1
ATOM 1866 C C . ALA A 1 233 ? -0.903 -0.483 -24.157 1.00 97.25 233 ALA A C 1
ATOM 1868 O O . ALA A 1 233 ? -0.977 0.141 -25.214 1.00 97.25 233 ALA A O 1
ATOM 1869 N N . ALA A 1 234 ? -1.513 -0.059 -23.046 1.00 98.00 234 ALA A N 1
ATOM 1870 C CA . ALA A 1 234 ? -2.283 1.183 -22.959 1.00 98.00 234 ALA A CA 1
ATOM 1871 C C . ALA A 1 234 ? -1.427 2.426 -22.650 1.00 98.00 234 ALA A C 1
ATOM 1873 O O . ALA A 1 234 ? -1.930 3.552 -22.739 1.00 98.00 234 ALA A O 1
ATOM 1874 N N . PHE A 1 235 ? -0.162 2.254 -22.264 1.00 98.19 235 PHE A N 1
ATOM 1875 C CA . PHE A 1 235 ? 0.768 3.367 -22.095 1.00 98.19 235 PHE A CA 1
ATOM 1876 C C . PHE A 1 235 ? 1.255 3.866 -23.463 1.00 98.19 235 PHE A C 1
ATOM 1878 O O . PHE A 1 235 ? 1.602 3.070 -24.335 1.00 98.19 235 PHE A O 1
ATOM 1885 N N . ASP A 1 236 ? 1.272 5.185 -23.672 1.00 97.75 236 ASP A N 1
ATOM 1886 C CA . ASP A 1 236 ? 1.765 5.760 -24.930 1.00 97.75 236 ASP A CA 1
ATOM 1887 C C . ASP A 1 236 ? 3.300 5.826 -24.918 1.00 97.75 236 ASP A C 1
ATOM 1889 O O . ASP A 1 236 ? 3.913 6.796 -24.465 1.00 97.75 236 ASP A O 1
ATOM 1893 N N . TRP A 1 237 ? 3.913 4.762 -25.433 1.00 95.69 237 TRP A N 1
ATOM 1894 C CA . TRP A 1 237 ? 5.364 4.628 -25.573 1.00 95.69 237 TRP A CA 1
ATOM 1895 C C . TRP A 1 237 ? 5.970 5.525 -26.659 1.00 95.69 237 TRP A C 1
ATOM 1897 O O . TRP A 1 237 ? 7.183 5.725 -26.658 1.00 95.69 237 TRP A O 1
ATOM 1907 N N . GLU A 1 238 ? 5.167 6.078 -27.574 1.00 97.31 238 GLU A N 1
ATOM 1908 C CA . GLU A 1 238 ? 5.659 7.038 -28.570 1.00 97.31 238 GLU A CA 1
ATOM 1909 C C . GLU A 1 238 ? 5.872 8.421 -27.936 1.00 97.31 238 GLU A C 1
ATOM 1911 O O . GLU A 1 238 ? 6.799 9.145 -28.310 1.00 97.31 238 GLU A O 1
ATOM 1916 N N . HIS A 1 239 ? 5.058 8.770 -26.933 1.00 97.75 239 HIS A N 1
ATOM 1917 C CA . HIS A 1 239 ? 5.120 10.048 -26.218 1.00 97.75 239 HIS A CA 1
ATOM 1918 C C . HIS A 1 239 ? 5.132 9.870 -24.683 1.00 97.75 239 HIS A C 1
ATOM 1920 O O . HIS A 1 239 ? 4.302 10.462 -23.978 1.00 97.75 239 HIS A O 1
ATOM 1926 N N . PRO A 1 240 ? 6.118 9.142 -24.120 1.00 97.06 240 PRO A N 1
ATOM 1927 C CA . PRO A 1 240 ? 6.070 8.639 -22.744 1.00 97.06 240 PRO A CA 1
ATOM 1928 C C . PRO A 1 240 ? 5.990 9.751 -21.694 1.00 97.06 240 PRO A C 1
ATOM 1930 O O . PRO A 1 240 ? 5.215 9.667 -20.742 1.00 97.06 240 PRO A O 1
ATOM 1933 N N . LEU A 1 241 ? 6.733 10.847 -21.882 1.00 98.25 241 LEU A N 1
ATOM 1934 C CA . LEU A 1 241 ? 6.698 11.984 -20.959 1.00 98.25 241 LEU A CA 1
ATOM 1935 C C . LEU A 1 241 ? 5.324 12.669 -20.935 1.00 98.25 241 LEU A C 1
ATOM 1937 O O . LEU A 1 241 ? 4.836 13.051 -19.870 1.00 98.25 241 LEU A O 1
ATOM 1941 N N . GLN A 1 242 ? 4.702 12.841 -22.102 1.00 98.44 242 GLN A N 1
ATOM 1942 C CA . GLN A 1 242 ? 3.408 13.516 -22.223 1.00 98.44 242 GLN A CA 1
ATOM 1943 C C . GLN A 1 242 ? 2.307 12.662 -21.593 1.00 98.44 242 GLN A C 1
ATOM 1945 O O . GLN A 1 242 ? 1.468 13.183 -20.850 1.00 98.44 242 GLN A O 1
ATOM 1950 N N . ASP A 1 243 ? 2.352 11.348 -21.824 1.00 98.44 243 ASP A N 1
ATOM 1951 C CA . ASP A 1 243 ? 1.396 10.423 -21.231 1.00 98.44 243 ASP A CA 1
ATOM 1952 C C . ASP A 1 243 ? 1.564 10.329 -19.715 1.00 98.44 243 ASP A C 1
ATOM 1954 O O . ASP A 1 243 ? 0.598 10.515 -18.971 1.00 98.44 243 ASP A O 1
ATOM 1958 N N . ALA A 1 244 ? 2.798 10.185 -19.227 1.00 98.50 244 ALA A N 1
ATOM 1959 C CA . ALA A 1 244 ? 3.081 10.179 -17.797 1.00 98.50 244 ALA A CA 1
ATOM 1960 C C . ALA A 1 244 ? 2.595 11.466 -17.108 1.00 98.50 244 ALA A C 1
ATOM 1962 O O . ALA A 1 244 ? 1.934 11.416 -16.068 1.00 98.50 244 ALA A O 1
ATOM 1963 N N . GLN A 1 245 ? 2.834 12.639 -17.706 1.00 98.38 245 GLN A N 1
ATOM 1964 C CA . GLN A 1 245 ? 2.335 13.912 -17.178 1.00 98.38 245 GLN A CA 1
ATOM 1965 C C . GLN A 1 245 ? 0.804 13.965 -17.125 1.00 98.38 245 GLN A C 1
ATOM 1967 O O . GLN A 1 245 ? 0.245 14.414 -16.115 1.00 98.38 245 GLN A O 1
ATOM 1972 N N . ARG A 1 246 ? 0.120 13.503 -18.181 1.00 98.12 246 ARG A N 1
ATOM 1973 C CA . ARG A 1 246 ? -1.347 13.416 -18.254 1.00 98.12 246 ARG A CA 1
ATOM 1974 C C . ARG A 1 246 ? -1.907 12.509 -17.157 1.00 98.12 246 ARG A C 1
ATOM 1976 O O . ARG A 1 246 ? -2.830 12.918 -16.447 1.00 98.12 246 ARG A O 1
ATOM 1983 N N . ARG A 1 247 ? -1.339 11.315 -16.987 1.00 98.12 247 ARG A N 1
ATOM 1984 C CA . ARG A 1 247 ? -1.757 10.322 -15.984 1.00 98.12 247 ARG A CA 1
ATOM 1985 C C . ARG A 1 247 ? -1.509 10.815 -14.559 1.00 98.12 247 ARG A C 1
ATOM 1987 O O . ARG A 1 247 ? -2.433 10.826 -13.747 1.00 98.12 247 ARG A O 1
ATOM 1994 N N . LEU A 1 248 ? -0.327 11.372 -14.282 1.00 98.12 248 LEU A N 1
ATOM 1995 C CA . LEU A 1 248 ? -0.027 12.009 -12.994 1.00 98.12 248 LEU A CA 1
ATOM 1996 C C . LEU A 1 248 ? -1.000 13.158 -12.684 1.00 98.12 248 LEU A C 1
ATOM 1998 O O . LEU A 1 248 ? -1.485 13.265 -11.560 1.00 98.12 248 LEU A O 1
ATOM 2002 N N . ASN A 1 249 ? -1.346 13.999 -13.668 1.00 97.12 249 ASN A N 1
ATOM 2003 C CA . ASN A 1 249 ? -2.336 15.068 -13.475 1.00 97.12 249 ASN A CA 1
ATOM 2004 C C . ASN A 1 249 ? -3.714 14.525 -13.065 1.00 97.12 249 ASN A C 1
ATOM 2006 O O . ASN A 1 249 ? -4.383 15.130 -12.224 1.00 97.12 249 ASN A O 1
ATOM 2010 N N . ARG A 1 250 ? -4.139 13.396 -13.644 1.00 96.50 250 ARG A N 1
ATOM 2011 C CA . ARG A 1 250 ? -5.398 12.732 -13.287 1.00 96.50 250 ARG A CA 1
ATOM 2012 C C . ARG A 1 250 ? -5.344 12.153 -11.875 1.00 96.50 250 ARG A C 1
ATOM 2014 O O . ARG A 1 250 ? -6.197 12.499 -11.059 1.00 96.50 250 ARG A O 1
ATOM 2021 N N . VAL A 1 251 ? -4.347 11.319 -11.575 1.00 97.12 251 VAL A N 1
ATOM 2022 C CA . VAL A 1 251 ? -4.240 10.592 -10.295 1.00 97.12 251 VAL A CA 1
ATOM 2023 C C . VAL A 1 251 ? -4.023 11.524 -9.113 1.00 97.12 251 VAL A C 1
ATOM 2025 O O . VAL A 1 251 ? -4.658 11.366 -8.069 1.00 97.12 251 VAL A O 1
ATOM 2028 N N . LEU A 1 252 ? -3.192 12.553 -9.279 1.00 96.19 252 LEU A N 1
ATOM 2029 C CA . LEU A 1 252 ? -2.877 13.490 -8.203 1.00 96.19 252 LEU A CA 1
ATOM 2030 C C . LEU A 1 252 ? -3.983 14.529 -7.969 1.00 96.19 252 LEU A C 1
ATOM 2032 O O . LEU A 1 252 ? -3.838 15.390 -7.102 1.00 96.19 252 LEU A O 1
ATOM 2036 N N . SER A 1 253 ? -5.110 14.471 -8.686 1.00 94.88 253 SER A N 1
ATOM 2037 C CA . SER A 1 253 ? -6.285 15.296 -8.391 1.00 94.88 253 SER A CA 1
ATOM 2038 C C . SER A 1 253 ? -6.835 15.013 -6.987 1.00 94.88 253 SER A C 1
ATOM 2040 O O . SER A 1 253 ? -6.936 13.869 -6.556 1.00 94.88 253 SER A O 1
ATOM 2042 N N . THR A 1 254 ? -7.286 16.055 -6.277 1.00 90.75 254 THR A N 1
ATOM 2043 C CA . THR A 1 254 ? -7.913 15.911 -4.942 1.00 90.75 254 THR A CA 1
ATOM 2044 C C . THR A 1 254 ? -9.247 15.166 -4.965 1.00 90.75 254 THR A C 1
ATOM 2046 O O . THR A 1 254 ? -9.771 14.818 -3.908 1.00 90.75 254 THR A O 1
ATOM 2049 N N . ALA A 1 255 ? -9.836 14.963 -6.146 1.00 94.50 255 ALA A N 1
ATOM 2050 C CA . ALA A 1 255 ? -11.065 14.194 -6.294 1.00 94.50 255 ALA A CA 1
ATOM 2051 C C . ALA A 1 255 ? -10.817 12.683 -6.177 1.00 94.50 255 ALA A C 1
ATOM 2053 O O . ALA A 1 255 ? -11.612 11.997 -5.541 1.00 94.50 255 ALA A O 1
ATOM 2054 N N . VAL A 1 256 ? -9.690 12.195 -6.709 1.00 96.38 256 VAL A N 1
ATOM 2055 C CA . VAL A 1 256 ? -9.371 10.764 -6.804 1.00 96.38 256 VAL A CA 1
ATOM 2056 C C . VAL A 1 256 ? -9.430 10.037 -5.460 1.00 96.38 256 VAL A C 1
ATOM 2058 O O . VAL A 1 256 ? -10.226 9.105 -5.366 1.00 96.38 256 VAL A O 1
ATOM 2061 N N . PRO A 1 257 ? -8.700 10.444 -4.401 1.00 96.38 257 PRO A N 1
ATOM 2062 C CA . PRO A 1 257 ? -8.762 9.725 -3.128 1.00 96.38 257 PRO A CA 1
ATOM 2063 C C . PRO A 1 257 ? -10.163 9.745 -2.506 1.00 96.38 257 PRO A C 1
ATOM 2065 O O . PRO A 1 257 ? -10.600 8.765 -1.914 1.00 96.38 257 PRO A O 1
ATOM 2068 N N . ALA A 1 258 ? -10.905 10.847 -2.653 1.00 96.31 258 ALA A N 1
ATOM 2069 C CA . ALA A 1 258 ? -12.248 10.963 -2.092 1.00 96.31 258 ALA A CA 1
ATOM 2070 C C . ALA A 1 258 ? -13.269 10.080 -2.832 1.00 96.31 258 ALA A C 1
ATOM 2072 O O . ALA A 1 258 ? -14.163 9.513 -2.208 1.00 96.31 258 ALA A O 1
ATOM 2073 N N . GLU A 1 259 ? -13.165 9.979 -4.157 1.00 96.88 259 GLU A N 1
ATOM 2074 C CA . GLU A 1 259 ? -13.980 9.071 -4.972 1.00 96.88 259 GLU A CA 1
ATOM 2075 C C . GLU A 1 259 ? -13.633 7.612 -4.694 1.00 96.88 259 GLU A C 1
ATOM 2077 O O . GLU A 1 259 ? -14.543 6.811 -4.477 1.00 96.88 259 GLU A O 1
ATOM 2082 N N . TRP A 1 260 ? -12.336 7.305 -4.619 1.00 97.38 260 TRP A N 1
ATOM 2083 C CA . TRP A 1 260 ? -11.824 5.980 -4.297 1.00 97.38 260 TRP A CA 1
ATOM 2084 C C . TRP A 1 260 ? -12.349 5.493 -2.947 1.00 97.38 260 TRP A C 1
ATOM 2086 O O . TRP A 1 260 ? -13.090 4.513 -2.883 1.00 97.38 260 TRP A O 1
ATOM 2096 N N . LEU A 1 261 ? -12.075 6.245 -1.876 1.00 97.31 261 LEU A N 1
ATOM 2097 C CA . LEU A 1 261 ? -12.523 5.908 -0.526 1.00 97.31 261 LEU A CA 1
ATOM 2098 C C . LEU A 1 261 ? -14.042 5.764 -0.445 1.00 97.31 261 LEU A C 1
ATOM 2100 O O . LEU A 1 261 ? -14.529 4.833 0.187 1.00 97.31 261 LEU A O 1
ATOM 2104 N N . ARG A 1 262 ? -14.815 6.633 -1.111 1.00 97.69 262 ARG A N 1
ATOM 2105 C CA . ARG A 1 262 ? -16.282 6.521 -1.114 1.00 97.69 262 ARG A CA 1
ATOM 2106 C C . ARG A 1 262 ? -16.746 5.198 -1.720 1.00 97.69 262 ARG A C 1
ATOM 2108 O O . ARG A 1 262 ? -17.640 4.569 -1.162 1.00 97.69 262 ARG A O 1
ATOM 2115 N N . ALA A 1 263 ? -16.157 4.784 -2.841 1.00 97.56 263 ALA A N 1
ATOM 2116 C CA . ALA A 1 263 ? -16.502 3.521 -3.485 1.00 97.56 263 ALA A CA 1
ATOM 2117 C C . ALA A 1 263 ? -16.124 2.319 -2.607 1.00 97.56 263 ALA A C 1
ATOM 2119 O O . ALA A 1 263 ? -16.929 1.407 -2.425 1.00 97.56 263 ALA A O 1
ATOM 2120 N N . ARG A 1 264 ? -14.926 2.337 -2.010 1.00 97.81 264 ARG A N 1
ATOM 2121 C CA . ARG A 1 264 ? -14.429 1.232 -1.177 1.00 97.81 264 ARG A CA 1
ATOM 2122 C C . ARG A 1 264 ? -15.188 1.112 0.143 1.00 97.81 264 ARG A C 1
ATOM 2124 O O . ARG A 1 264 ? -15.588 0.011 0.509 1.00 97.81 264 ARG A O 1
ATOM 2131 N N . LEU A 1 265 ? -15.481 2.229 0.809 1.00 98.06 265 LEU A N 1
ATOM 2132 C CA . LEU A 1 265 ? -16.246 2.259 2.061 1.00 98.06 265 LEU A CA 1
ATOM 2133 C C . LEU A 1 265 ? -17.728 1.899 1.875 1.00 98.06 265 LEU A C 1
ATOM 2135 O O . LEU A 1 265 ? -18.371 1.494 2.836 1.00 98.06 265 LEU A O 1
ATOM 2139 N N . ALA A 1 266 ? -18.263 1.978 0.654 1.00 97.31 266 ALA A N 1
ATOM 2140 C CA . ALA A 1 266 ? -19.601 1.478 0.334 1.00 97.31 266 ALA A CA 1
ATOM 2141 C C . ALA A 1 266 ? -19.653 -0.051 0.125 1.00 97.31 266 ALA A C 1
ATOM 2143 O O . ALA A 1 266 ? -20.736 -0.615 -0.029 1.00 97.31 266 ALA A O 1
ATOM 2144 N N . SER A 1 267 ? -18.505 -0.738 0.094 1.00 97.56 267 SER A N 1
ATOM 2145 C CA . SER A 1 267 ? -18.451 -2.191 -0.075 1.00 97.56 267 SER A CA 1
ATOM 2146 C C . SER A 1 267 ? -19.076 -2.917 1.113 1.00 97.56 267 SER A C 1
ATOM 2148 O O . SER A 1 267 ? -18.767 -2.620 2.266 1.00 97.56 267 SER A O 1
ATOM 2150 N N . ASN A 1 268 ? -19.864 -3.962 0.848 1.00 96.62 268 ASN A N 1
ATOM 2151 C CA . ASN A 1 268 ? -20.369 -4.855 1.897 1.00 96.62 268 ASN A CA 1
ATOM 2152 C C . ASN A 1 268 ? -19.252 -5.697 2.543 1.00 96.62 268 ASN A C 1
ATOM 2154 O O . ASN A 1 268 ? -19.418 -6.193 3.656 1.00 96.62 268 ASN A O 1
ATOM 2158 N N . ASN A 1 269 ? -18.101 -5.845 1.878 1.00 97.00 269 ASN A N 1
ATOM 2159 C CA . ASN A 1 269 ? -16.972 -6.613 2.392 1.00 97.00 269 ASN A CA 1
ATOM 2160 C C . ASN A 1 269 ? -16.158 -5.783 3.402 1.00 97.00 269 ASN A C 1
ATOM 2162 O O . ASN A 1 269 ? -15.541 -4.782 3.041 1.00 97.00 269 ASN A O 1
ATOM 2166 N N . ARG A 1 270 ? -16.117 -6.239 4.660 1.00 96.50 270 ARG A N 1
ATOM 2167 C CA . ARG A 1 270 ? -15.363 -5.602 5.751 1.00 96.50 270 ARG A CA 1
ATOM 2168 C C . ARG A 1 270 ? -13.870 -5.462 5.446 1.00 96.50 270 ARG A C 1
ATOM 2170 O O . ARG A 1 270 ? -13.312 -4.396 5.678 1.00 96.50 270 ARG A O 1
ATOM 2177 N N . GLY A 1 271 ? -13.238 -6.502 4.900 1.00 96.38 271 GLY A N 1
ATOM 2178 C CA . GLY A 1 271 ? -11.814 -6.487 4.555 1.00 96.38 271 GLY A CA 1
ATOM 2179 C C . GLY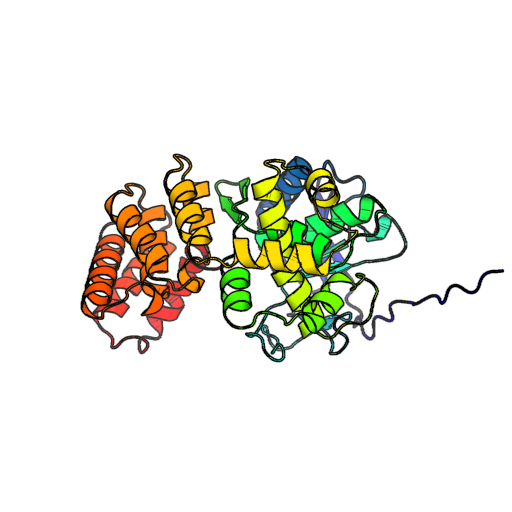 A 1 271 ? -11.476 -5.417 3.518 1.00 96.38 271 GLY A C 1
ATOM 2180 O O . GLY A 1 271 ? -10.462 -4.746 3.650 1.00 96.38 271 GLY A O 1
ATOM 2181 N N . VAL A 1 272 ? -12.371 -5.179 2.551 1.00 97.69 272 VAL A N 1
ATOM 2182 C CA . VAL A 1 272 ? -12.225 -4.093 1.563 1.00 97.69 272 VAL A CA 1
ATOM 2183 C C . VAL A 1 272 ? -12.268 -2.719 2.232 1.00 97.69 272 VAL A C 1
ATOM 2185 O O . VAL A 1 272 ? -11.438 -1.867 1.926 1.00 97.69 272 VAL A O 1
ATOM 2188 N N . ARG A 1 273 ? -13.208 -2.505 3.161 1.00 98.00 273 ARG A N 1
ATOM 2189 C CA . ARG A 1 273 ? -13.307 -1.235 3.895 1.00 98.00 273 ARG A CA 1
ATOM 2190 C C . ARG A 1 273 ? -12.081 -0.997 4.777 1.00 98.00 273 ARG A C 1
ATOM 2192 O O . ARG A 1 273 ? -11.578 0.117 4.806 1.00 98.00 273 ARG A O 1
ATOM 2199 N N . LEU A 1 274 ? -11.582 -2.034 5.455 1.00 96.75 274 LEU A N 1
ATOM 2200 C CA . LEU A 1 274 ? -10.368 -1.951 6.274 1.00 96.75 274 LEU A CA 1
ATOM 2201 C C . LEU A 1 274 ? -9.113 -1.698 5.430 1.00 96.75 274 LEU A C 1
ATOM 2203 O O . LEU A 1 274 ? -8.318 -0.840 5.800 1.00 96.75 274 LEU A O 1
ATOM 2207 N N . ALA A 1 275 ? -8.953 -2.395 4.300 1.00 96.00 275 ALA A N 1
ATOM 2208 C CA . ALA A 1 275 ? -7.821 -2.202 3.395 1.00 96.00 275 ALA A CA 1
ATOM 2209 C C . ALA A 1 275 ? -7.745 -0.747 2.905 1.00 96.00 275 ALA A C 1
ATOM 2211 O O . ALA A 1 275 ? -6.702 -0.120 3.038 1.00 96.00 275 ALA A O 1
ATOM 2212 N N . ALA A 1 276 ? -8.874 -0.176 2.473 1.00 96.62 276 ALA A N 1
ATOM 2213 C CA . ALA A 1 276 ? -8.950 1.207 1.999 1.00 96.62 276 ALA A CA 1
ATOM 2214 C C . ALA A 1 276 ? -8.639 2.269 3.071 1.00 96.62 276 ALA A C 1
ATOM 2216 O O . ALA A 1 276 ? -8.365 3.421 2.743 1.00 96.62 276 ALA A O 1
ATOM 2217 N N . LEU A 1 277 ? -8.737 1.924 4.359 1.00 96.12 277 LEU A N 1
ATOM 2218 C CA . LEU A 1 277 ? -8.468 2.858 5.454 1.00 96.12 277 LEU A CA 1
ATOM 2219 C C . LEU A 1 277 ? -6.992 2.906 5.845 1.00 96.12 277 LEU A C 1
ATOM 2221 O O . LEU A 1 277 ? -6.581 3.899 6.450 1.00 96.12 277 LEU A O 1
ATOM 2225 N N . ARG A 1 278 ? -6.195 1.888 5.499 1.00 91.56 278 ARG A N 1
ATOM 2226 C CA . ARG A 1 278 ? -4.754 1.867 5.789 1.00 91.56 278 ARG A CA 1
ATOM 2227 C C . ARG A 1 278 ? -4.068 3.060 5.130 1.00 91.56 278 ARG A C 1
ATOM 2229 O O . ARG A 1 278 ? -4.368 3.400 3.992 1.00 91.56 278 ARG A O 1
ATOM 2236 N N . GLY A 1 279 ? -3.221 3.765 5.876 1.00 89.06 279 GLY A N 1
ATOM 2237 C CA . GLY A 1 279 ? -2.501 4.939 5.376 1.00 89.06 279 GLY A CA 1
ATOM 2238 C C . GLY A 1 279 ? -3.363 6.163 5.027 1.00 89.06 279 GLY A C 1
ATOM 2239 O O . GLY A 1 279 ? -2.803 7.235 4.806 1.00 89.06 279 GLY A O 1
ATOM 2240 N N . SER A 1 280 ? -4.702 6.073 5.019 1.00 93.50 280 SER A N 1
ATOM 2241 C CA . SER A 1 280 ? -5.593 7.144 4.532 1.00 93.50 280 SER A CA 1
ATOM 2242 C C . SER A 1 280 ? -5.409 8.481 5.263 1.00 93.50 280 SER A C 1
ATOM 2244 O O . SER A 1 280 ? -5.642 9.549 4.687 1.00 93.50 280 SER A O 1
ATOM 2246 N N . TRP A 1 281 ? -4.907 8.442 6.499 1.00 92.25 281 TRP A N 1
ATOM 2247 C CA . TRP A 1 281 ? -4.518 9.619 7.269 1.00 92.25 281 TRP A CA 1
ATOM 2248 C C . TRP A 1 281 ? -3.451 10.498 6.593 1.00 92.25 281 TRP A C 1
ATOM 2250 O O . TRP A 1 281 ? -3.467 11.719 6.768 1.00 92.25 281 TRP A O 1
ATOM 2260 N N . LYS A 1 282 ? -2.569 9.916 5.768 1.00 92.50 282 LYS A N 1
ATOM 2261 C CA . LYS A 1 282 ? -1.507 10.632 5.038 1.00 92.50 282 LYS A CA 1
ATOM 2262 C C . LYS A 1 282 ? -2.051 11.548 3.938 1.00 92.50 282 LYS A C 1
ATOM 2264 O O . LYS A 1 282 ? -1.385 12.499 3.551 1.00 92.50 282 LYS A O 1
ATOM 2269 N N . ILE A 1 283 ? -3.273 11.307 3.450 1.00 91.75 283 ILE A N 1
ATOM 2270 C CA . ILE A 1 283 ? -3.882 12.092 2.361 1.00 91.75 283 ILE A CA 1
ATOM 2271 C C . ILE A 1 283 ? -4.201 13.527 2.817 1.00 91.75 283 ILE A C 1
ATOM 2273 O O . ILE A 1 283 ? -4.188 14.450 2.000 1.00 91.75 283 ILE A O 1
ATOM 2277 N N . ALA A 1 284 ? -4.508 13.710 4.110 1.00 82.50 284 ALA A N 1
ATOM 2278 C CA . ALA A 1 284 ? -4.656 15.007 4.779 1.00 82.50 284 ALA A CA 1
ATOM 2279 C C . ALA A 1 284 ? -5.429 16.073 3.958 1.00 82.50 284 ALA A C 1
ATOM 2281 O O . ALA A 1 284 ? -5.000 17.221 3.826 1.00 82.50 284 ALA A O 1
ATOM 2282 N N . CYS A 1 285 ? -6.585 15.694 3.391 1.00 89.31 285 CYS A N 1
ATOM 2283 C CA . CYS A 1 285 ? -7.403 16.542 2.517 1.00 89.31 285 CYS A CA 1
ATOM 2284 C C . CYS A 1 285 ? -8.839 16.721 3.060 1.00 89.31 285 CYS A C 1
ATOM 2286 O O . CYS A 1 285 ? -9.492 15.719 3.366 1.00 89.31 285 CYS A O 1
ATOM 2288 N N . PRO A 1 286 ? -9.426 17.941 3.059 1.00 91.81 286 PRO A N 1
ATOM 2289 C CA . PRO A 1 286 ? -10.786 18.164 3.573 1.00 91.81 286 PRO A CA 1
ATOM 2290 C C . PRO A 1 286 ? -11.890 17.363 2.860 1.00 91.81 286 PRO A C 1
ATOM 2292 O O . PRO A 1 286 ? -12.885 16.973 3.476 1.00 91.81 286 PRO A O 1
ATOM 2295 N N . LYS A 1 287 ? -11.723 17.083 1.557 1.00 93.69 287 LYS A N 1
ATOM 2296 C CA . LYS A 1 287 ? -12.665 16.234 0.803 1.00 93.69 287 LYS A CA 1
ATOM 2297 C C . LYS A 1 287 ? -12.671 14.803 1.335 1.00 93.69 287 LYS A C 1
ATOM 2299 O O . LYS A 1 287 ? -13.741 14.225 1.500 1.00 93.69 287 LYS A O 1
ATOM 2304 N N . VAL A 1 288 ? -11.490 14.261 1.631 1.00 94.94 288 VAL A N 1
ATOM 2305 C CA . VAL A 1 288 ? -11.342 12.944 2.259 1.00 94.94 288 VAL A CA 1
ATOM 2306 C C . VAL A 1 288 ? -11.900 12.966 3.674 1.00 94.94 288 VAL A C 1
ATOM 2308 O O . VAL A 1 288 ? -12.660 12.073 4.026 1.00 94.94 288 VAL A O 1
ATOM 2311 N N . GLY A 1 289 ? -11.656 14.029 4.440 1.00 94.44 289 GLY A N 1
ATOM 2312 C CA . GLY A 1 289 ? -12.245 14.176 5.771 1.00 94.44 289 GLY A CA 1
ATOM 2313 C C . GLY A 1 289 ? -13.760 14.128 5.792 1.00 94.44 289 GLY A C 1
ATOM 2314 O O . GLY A 1 289 ? -14.344 13.443 6.627 1.00 94.44 289 GLY A O 1
ATOM 2315 N N . THR A 1 290 ? -14.403 14.758 4.811 1.00 94.69 290 THR A N 1
ATOM 2316 C CA . THR A 1 290 ? -15.857 14.649 4.639 1.00 94.69 290 THR A CA 1
ATOM 2317 C C . THR A 1 290 ? -16.290 13.203 4.370 1.00 94.69 290 THR A C 1
ATOM 2319 O O . THR A 1 290 ? -17.279 12.745 4.936 1.00 94.69 290 THR A O 1
ATOM 2322 N N . VAL A 1 291 ? -15.551 12.460 3.536 1.00 96.88 291 VAL A N 1
ATOM 2323 C CA . VAL A 1 291 ? -15.843 11.046 3.242 1.00 96.88 291 VAL A CA 1
ATOM 2324 C C . VAL A 1 291 ? -15.685 10.175 4.490 1.00 96.88 291 VAL A C 1
ATOM 2326 O O . VAL A 1 291 ? -16.606 9.426 4.808 1.00 96.88 291 VAL A O 1
ATOM 2329 N N . LEU A 1 292 ? -14.575 10.310 5.223 1.00 96.81 292 LEU A N 1
ATOM 2330 C CA . LEU A 1 292 ? -14.319 9.524 6.434 1.00 96.81 292 LEU A CA 1
ATOM 2331 C C . LEU A 1 292 ? -15.346 9.821 7.534 1.00 96.81 292 LEU A C 1
ATOM 2333 O O . LEU A 1 292 ? -15.844 8.898 8.173 1.00 96.81 292 LEU A O 1
ATOM 2337 N N . LEU A 1 293 ? -15.714 11.090 7.737 1.00 95.94 293 LEU A N 1
ATOM 2338 C CA . LEU A 1 293 ? -16.714 11.468 8.740 1.00 95.94 293 LEU A CA 1
ATOM 2339 C C . LEU A 1 293 ? -18.108 10.938 8.401 1.00 95.94 293 LEU A C 1
ATOM 2341 O O . LEU A 1 293 ? -18.783 10.420 9.288 1.00 95.94 293 LEU A O 1
ATOM 2345 N N . ASN A 1 294 ? -18.525 11.024 7.136 1.00 96.69 294 ASN A N 1
ATOM 2346 C CA . ASN A 1 294 ? -19.809 10.470 6.702 1.00 96.69 294 ASN A CA 1
ATOM 2347 C C . ASN A 1 294 ? -19.833 8.942 6.848 1.00 96.69 294 ASN A C 1
ATOM 2349 O O . ASN A 1 294 ? -20.831 8.386 7.300 1.00 96.69 294 ASN A O 1
ATOM 2353 N N . ALA A 1 295 ? -18.733 8.265 6.505 1.00 97.69 295 ALA A N 1
ATOM 2354 C CA . ALA A 1 295 ? -18.610 6.825 6.700 1.00 97.69 295 ALA A CA 1
ATOM 2355 C C . ALA A 1 295 ? -18.661 6.449 8.190 1.00 97.69 295 ALA A C 1
ATOM 2357 O O . ALA A 1 295 ? -19.359 5.509 8.553 1.00 97.69 295 ALA A O 1
ATOM 2358 N N . LEU A 1 296 ? -18.010 7.217 9.072 1.00 97.81 296 LEU A N 1
ATOM 2359 C CA . LEU A 1 296 ? -18.017 6.973 10.520 1.00 97.81 296 LEU A CA 1
ATOM 2360 C C . LEU A 1 296 ? -19.424 7.038 11.137 1.00 97.81 296 LEU A C 1
ATOM 2362 O O . LEU A 1 296 ? -19.710 6.312 12.089 1.00 97.81 296 LEU A O 1
ATOM 2366 N N . GLU A 1 297 ? -20.290 7.911 10.620 1.00 95.12 297 GLU A N 1
ATOM 2367 C CA . GLU A 1 297 ? -21.680 8.035 11.075 1.00 95.12 297 GLU A CA 1
ATOM 2368 C C . GLU A 1 297 ? -22.560 6.853 10.655 1.00 95.12 297 GLU A C 1
ATOM 2370 O O . GLU A 1 297 ? -23.517 6.529 11.359 1.00 95.12 297 GLU A O 1
ATOM 2375 N N . GLN A 1 298 ? -22.258 6.242 9.510 1.00 96.19 298 GLN A N 1
ATOM 2376 C CA . GLN A 1 298 ? -23.072 5.191 8.895 1.00 96.19 298 GLN A CA 1
ATOM 2377 C C . GLN A 1 298 ? -22.566 3.784 9.218 1.00 96.19 298 GLN A C 1
ATOM 2379 O O . GLN A 1 298 ? -23.339 2.829 9.169 1.00 96.19 298 GLN A O 1
ATOM 2384 N N . GLU A 1 299 ? -21.278 3.645 9.528 1.00 97.88 299 GLU A N 1
ATOM 2385 C CA . GLU A 1 299 ? -20.656 2.352 9.768 1.00 97.88 299 GLU A CA 1
ATOM 2386 C C . GLU A 1 299 ? -21.199 1.699 11.044 1.00 97.88 299 GLU A C 1
ATOM 2388 O O . GLU A 1 299 ? -21.369 2.330 12.090 1.00 97.88 299 GLU A O 1
ATOM 2393 N N . THR A 1 300 ? -21.446 0.396 10.945 1.00 95.75 300 THR A N 1
ATOM 2394 C CA . THR A 1 300 ? -22.013 -0.426 12.019 1.00 95.75 300 THR A CA 1
ATOM 2395 C C . THR A 1 300 ? -21.016 -1.450 12.552 1.00 95.75 300 THR A C 1
ATOM 2397 O O . THR A 1 300 ? -21.133 -1.852 13.708 1.00 95.75 300 THR A O 1
ATOM 2400 N N . ASP A 1 301 ? -20.008 -1.827 11.762 1.00 97.50 301 ASP A N 1
ATOM 2401 C CA . ASP A 1 301 ? -18.945 -2.735 12.178 1.00 97.50 301 ASP A CA 1
ATOM 2402 C C . ASP A 1 301 ? -17.935 -2.029 13.095 1.00 97.50 301 ASP A C 1
ATOM 2404 O O . ASP A 1 301 ? -17.338 -1.013 12.732 1.00 97.50 301 ASP A O 1
ATOM 2408 N N . SER A 1 302 ? -17.724 -2.577 14.294 1.00 96.50 302 SER A N 1
ATOM 2409 C CA . SER A 1 302 ? -16.857 -1.964 15.305 1.00 96.50 302 SER A CA 1
ATOM 2410 C C . SER A 1 302 ? -15.406 -1.798 14.852 1.00 96.50 302 SER A C 1
ATOM 2412 O O . SER 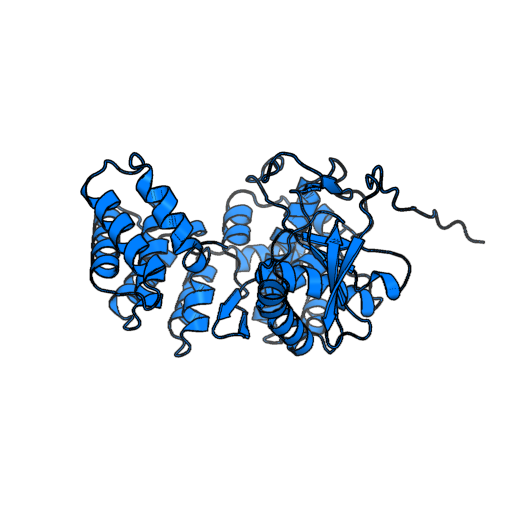A 1 302 ? -14.805 -0.771 15.159 1.00 96.50 302 SER A O 1
ATOM 2414 N N . GLU A 1 303 ? -14.837 -2.767 14.128 1.00 96.12 303 GLU A N 1
ATOM 2415 C CA . GLU A 1 303 ? -13.442 -2.683 13.681 1.00 96.12 303 GLU A CA 1
ATOM 2416 C C . GLU A 1 303 ? -13.270 -1.565 12.655 1.00 96.12 303 GLU A C 1
ATOM 2418 O O . GLU A 1 303 ? -12.349 -0.755 12.765 1.00 96.12 303 GLU A O 1
ATOM 2423 N N . VAL A 1 304 ? -14.196 -1.463 11.696 1.00 97.69 304 VAL A N 1
ATOM 2424 C CA . VAL A 1 304 ? -14.158 -0.398 10.684 1.00 97.69 304 VAL A CA 1
ATOM 2425 C C . VAL A 1 304 ? -14.388 0.975 11.321 1.00 97.69 304 VAL A C 1
ATOM 2427 O O . VAL A 1 304 ? -13.701 1.934 10.968 1.00 97.69 304 VAL A O 1
ATOM 2430 N N . ARG A 1 305 ? -15.285 1.093 12.312 1.00 97.88 305 ARG A N 1
ATOM 2431 C CA . ARG A 1 305 ? -15.475 2.351 13.061 1.00 97.88 305 ARG A CA 1
ATOM 2432 C C . ARG A 1 305 ? -14.216 2.787 13.798 1.00 97.88 305 ARG A C 1
ATOM 2434 O O . ARG A 1 305 ? -13.904 3.978 13.794 1.00 97.88 305 ARG A O 1
ATOM 2441 N N . VAL A 1 306 ? -13.502 1.850 14.423 1.00 97.00 306 VAL A N 1
ATOM 2442 C CA . VAL A 1 306 ? -12.222 2.140 15.080 1.00 97.00 306 VAL A CA 1
ATOM 2443 C C . VAL A 1 306 ? -11.182 2.580 14.051 1.00 97.00 306 VAL A C 1
ATOM 2445 O O . VAL A 1 306 ? -10.551 3.616 14.252 1.00 97.00 306 VAL A O 1
ATOM 2448 N N . ALA A 1 307 ? -11.063 1.878 12.920 1.00 96.94 307 ALA A N 1
ATOM 2449 C CA . ALA A 1 307 ? -10.149 2.249 11.839 1.00 96.94 307 ALA A CA 1
ATOM 2450 C C . ALA A 1 307 ? -10.420 3.664 11.300 1.00 96.94 307 ALA A C 1
ATOM 2452 O O . ALA A 1 307 ? -9.500 4.477 11.186 1.00 96.94 307 ALA A O 1
ATOM 2453 N N . LEU A 1 308 ? -11.689 3.992 11.034 1.00 97.56 308 LEU A N 1
ATOM 2454 C CA . LEU A 1 308 ? -12.124 5.328 10.619 1.00 97.56 308 LEU A CA 1
ATOM 2455 C C . LEU A 1 308 ? -11.739 6.386 11.657 1.00 97.56 308 LEU A C 1
ATOM 2457 O O . LEU A 1 308 ? -11.167 7.417 11.309 1.00 97.56 308 LEU A O 1
ATOM 2461 N N . ALA A 1 309 ? -12.032 6.131 12.933 1.00 96.44 309 ALA A N 1
ATOM 2462 C CA . ALA A 1 309 ? -11.748 7.071 14.008 1.00 96.44 309 ALA A CA 1
ATOM 2463 C C . ALA A 1 309 ? -10.243 7.332 14.178 1.00 96.44 309 ALA A C 1
ATOM 2465 O O . ALA A 1 309 ? -9.846 8.492 14.298 1.00 96.44 309 ALA A O 1
ATOM 2466 N N . ILE A 1 310 ? -9.408 6.287 14.137 1.00 94.69 310 ILE A N 1
ATOM 2467 C CA . ILE A 1 310 ? -7.946 6.423 14.214 1.00 94.69 310 ILE A CA 1
ATOM 2468 C C . ILE A 1 310 ? -7.431 7.252 13.035 1.00 94.69 310 ILE A C 1
ATOM 2470 O O . ILE A 1 310 ? -6.706 8.219 13.254 1.00 94.69 310 ILE A O 1
ATOM 2474 N N . ASN A 1 311 ? -7.849 6.945 11.803 1.00 94.62 311 ASN A N 1
ATOM 2475 C CA . ASN A 1 311 ? -7.393 7.683 10.622 1.00 94.62 311 ASN A CA 1
ATOM 2476 C C . ASN A 1 311 ? -7.849 9.151 10.631 1.00 94.62 311 ASN A C 1
ATOM 2478 O O . ASN A 1 311 ? -7.077 10.035 10.256 1.00 94.62 311 ASN A O 1
ATOM 2482 N N . ILE A 1 312 ? -9.062 9.448 11.116 1.00 94.25 312 ILE A N 1
ATOM 2483 C CA . ILE A 1 312 ? -9.541 10.830 11.297 1.00 94.25 312 ILE A CA 1
ATOM 2484 C C . ILE A 1 312 ? -8.657 11.591 12.293 1.00 94.25 312 ILE A C 1
ATOM 2486 O O . ILE A 1 312 ? -8.279 12.728 12.015 1.00 94.25 312 ILE A O 1
ATOM 2490 N N . LEU A 1 313 ? -8.316 10.980 13.432 1.00 90.88 313 LEU A N 1
ATOM 2491 C CA . LEU A 1 313 ? -7.465 11.605 14.450 1.00 90.88 313 LEU A CA 1
ATOM 2492 C C . LEU A 1 313 ? -6.026 11.799 13.946 1.00 90.88 313 LEU A C 1
ATOM 2494 O O . LEU A 1 313 ? -5.453 12.872 14.127 1.00 90.88 313 LEU A O 1
ATOM 2498 N N . ALA A 1 314 ? -5.466 10.791 13.272 1.00 89.19 314 ALA A N 1
ATOM 2499 C CA . ALA A 1 314 ? -4.107 10.819 12.730 1.00 89.19 314 ALA A CA 1
ATOM 2500 C C . ALA A 1 314 ? -3.936 11.839 11.588 1.00 89.19 314 ALA A C 1
ATOM 2502 O O . ALA A 1 314 ? -2.870 12.431 11.443 1.00 89.19 314 ALA A O 1
ATOM 2503 N N . SER A 1 315 ? -5.000 12.119 10.826 1.00 88.06 315 SER A N 1
ATOM 2504 C CA . SER A 1 315 ? -4.993 13.122 9.745 1.00 88.06 315 SER A CA 1
ATOM 2505 C C . SER A 1 315 ? -4.751 14.559 10.233 1.00 88.06 315 SER A C 1
ATOM 2507 O O . SER A 1 315 ? -4.456 15.458 9.436 1.00 88.06 315 SER A O 1
ATOM 2509 N N . GLY A 1 316 ? -4.935 14.814 11.533 1.00 85.56 316 GLY A N 1
ATOM 2510 C CA . GLY A 1 316 ? -4.756 16.124 12.146 1.00 85.56 316 GLY A CA 1
ATOM 2511 C C . GLY A 1 316 ? -5.527 17.235 11.424 1.00 85.56 316 GLY A C 1
ATOM 2512 O O . GLY A 1 316 ? -6.672 17.075 11.003 1.00 85.56 316 GLY A O 1
ATOM 2513 N N . LYS A 1 317 ? -4.886 18.398 11.248 1.00 85.44 317 LYS A N 1
ATOM 2514 C CA . LYS A 1 317 ? -5.526 19.589 10.655 1.00 85.44 317 LYS A CA 1
ATOM 2515 C C . LYS A 1 317 ? -5.931 19.413 9.186 1.00 85.44 317 LYS A C 1
ATOM 2517 O O . LYS A 1 317 ? -6.766 20.176 8.715 1.00 85.44 317 LYS A O 1
ATOM 2522 N N . GLY A 1 318 ? -5.372 18.436 8.467 1.00 83.44 318 GLY A N 1
ATOM 2523 C CA . GLY A 1 318 ? -5.677 18.215 7.048 1.00 83.44 318 GLY A CA 1
ATOM 2524 C C . GLY A 1 318 ? -7.111 17.746 6.790 1.00 83.44 318 GLY A C 1
ATOM 2525 O O . GLY A 1 318 ? -7.618 17.875 5.676 1.00 83.44 318 GLY A O 1
ATOM 2526 N N . ILE A 1 319 ? -7.794 17.239 7.820 1.00 87.56 319 ILE A N 1
ATOM 2527 C CA . ILE A 1 319 ? -9.118 16.626 7.689 1.00 87.56 319 ILE A CA 1
ATOM 2528 C C . ILE A 1 319 ? -10.270 17.638 7.621 1.00 87.56 319 ILE A C 1
ATOM 2530 O O . ILE A 1 319 ? -11.364 17.301 7.168 1.00 87.56 319 ILE A O 1
ATOM 2534 N N . ALA A 1 320 ? -10.045 18.883 8.047 1.00 88.44 320 ALA A N 1
ATOM 2535 C CA . ALA A 1 320 ? -11.075 19.915 8.110 1.00 88.44 320 ALA A CA 1
ATOM 2536 C C . ALA A 1 320 ? -10.512 21.302 7.776 1.00 88.44 320 ALA A C 1
ATOM 2538 O O . ALA A 1 320 ? -9.421 21.669 8.194 1.00 88.44 320 ALA A O 1
ATOM 2539 N N . SER A 1 321 ? -11.297 22.118 7.069 1.00 87.69 321 SER A N 1
ATOM 2540 C CA . SER A 1 321 ? -10.888 23.478 6.681 1.00 87.69 321 SER A CA 1
ATOM 2541 C C . SER A 1 321 ? -11.007 24.516 7.804 1.00 87.69 321 SER A C 1
ATOM 2543 O O . SER A 1 321 ? -10.533 25.638 7.645 1.00 87.69 321 SER A O 1
ATOM 2545 N N . THR A 1 322 ? -11.664 24.186 8.921 1.00 90.19 322 THR A N 1
ATOM 2546 C CA . THR A 1 322 ? -11.883 25.104 10.049 1.00 90.19 322 THR A CA 1
ATOM 2547 C C . THR A 1 322 ? -11.566 24.428 11.377 1.00 90.19 322 THR A C 1
ATOM 2549 O O . THR A 1 322 ? -11.773 23.225 11.537 1.00 90.19 322 THR A O 1
ATOM 2552 N N . SER A 1 323 ? -11.130 25.210 12.369 1.00 89.00 323 SER A N 1
ATOM 2553 C CA . SER A 1 323 ? -10.873 24.703 13.724 1.00 89.00 323 SER A CA 1
ATOM 2554 C C . SER A 1 323 ? -12.127 24.110 14.373 1.00 89.00 323 SER A C 1
ATOM 2556 O O . SER A 1 323 ? -12.039 23.103 15.066 1.00 89.00 323 SER A O 1
ATOM 2558 N N . ALA A 1 324 ? -13.302 24.697 14.122 1.00 90.44 324 ALA A N 1
ATOM 2559 C CA . ALA A 1 324 ? -14.572 24.170 14.620 1.00 90.44 324 ALA A CA 1
ATOM 2560 C C . ALA A 1 324 ? -14.911 22.806 13.994 1.00 90.44 324 ALA A C 1
ATOM 2562 O O . ALA A 1 324 ? -15.293 21.883 14.710 1.00 90.44 324 ALA A O 1
ATOM 2563 N N . GLY A 1 325 ? -14.711 22.656 12.679 1.00 90.25 325 GLY A N 1
ATOM 2564 C CA . GLY A 1 325 ? -14.891 21.378 11.989 1.00 90.25 325 GLY A CA 1
ATOM 2565 C C . GLY A 1 325 ? -13.903 20.313 12.469 1.00 90.25 325 GLY A C 1
ATOM 2566 O O . GLY A 1 325 ? -14.291 19.166 12.665 1.00 90.25 325 GLY A O 1
ATOM 2567 N N . LEU A 1 326 ? -12.652 20.699 12.737 1.00 90.75 326 LEU A N 1
ATOM 2568 C CA . LEU A 1 326 ? -11.637 19.804 13.295 1.00 90.75 326 LEU A CA 1
ATOM 2569 C C . LEU A 1 326 ? -12.024 19.300 14.692 1.00 90.75 326 LEU A C 1
ATOM 2571 O O . LEU A 1 326 ? -11.974 18.100 14.949 1.00 90.75 326 LEU A O 1
ATOM 2575 N N . LEU A 1 327 ? -12.457 20.202 15.578 1.00 90.31 327 LEU A N 1
ATOM 2576 C CA . LEU A 1 327 ? -12.940 19.833 16.911 1.00 90.31 327 LEU A CA 1
ATOM 2577 C C . LEU A 1 327 ? -14.118 18.860 16.819 1.00 90.31 327 LEU A C 1
ATOM 2579 O O . LEU A 1 327 ? -14.116 17.827 17.481 1.00 90.31 327 LEU A O 1
ATOM 2583 N N . GLN A 1 328 ? -15.090 19.141 15.949 1.00 91.12 328 GLN A N 1
ATOM 2584 C CA . GLN A 1 328 ? -16.232 18.254 15.735 1.00 91.12 328 GLN A CA 1
ATOM 2585 C C . GLN A 1 328 ? -15.807 16.872 15.216 1.00 91.12 328 GLN A C 1
ATOM 2587 O O . GLN A 1 328 ? -16.332 15.857 15.678 1.00 91.12 328 GLN A O 1
ATOM 2592 N N . ALA A 1 329 ? -14.859 16.820 14.277 1.00 92.44 329 ALA A N 1
ATOM 2593 C CA . ALA A 1 329 ? -14.313 15.573 13.752 1.00 92.44 329 ALA A CA 1
ATOM 2594 C C . ALA A 1 329 ? -13.649 14.740 14.858 1.00 92.44 329 ALA A C 1
ATOM 2596 O O . ALA A 1 329 ? -13.937 13.552 14.998 1.00 92.44 329 ALA A O 1
ATOM 2597 N N . HIS A 1 330 ? -12.827 15.383 15.691 1.00 92.12 330 HIS A N 1
ATOM 2598 C CA . HIS A 1 330 ? -12.155 14.735 16.814 1.00 92.12 330 HIS A CA 1
ATOM 2599 C C . HIS A 1 330 ? -13.147 14.225 17.864 1.00 92.12 330 HIS A C 1
ATOM 2601 O O . HIS A 1 330 ? -13.009 13.095 18.324 1.00 92.12 330 HIS A O 1
ATOM 2607 N N . GLU A 1 331 ? -14.170 15.004 18.230 1.00 92.38 331 GLU A N 1
ATOM 2608 C CA . GLU A 1 331 ? -15.200 14.552 19.178 1.00 92.38 331 GLU A CA 1
ATOM 2609 C C . GLU A 1 331 ? -15.958 13.324 18.665 1.00 92.38 331 GLU A C 1
ATOM 2611 O O . GLU A 1 331 ? -16.186 12.367 19.407 1.00 92.38 331 GLU A O 1
ATOM 2616 N N . ARG A 1 332 ? -16.302 13.307 17.374 1.00 94.81 332 ARG A N 1
ATOM 2617 C CA . ARG A 1 332 ? -16.970 12.161 16.742 1.00 94.81 332 ARG A CA 1
ATOM 2618 C C . ARG A 1 332 ? -16.083 10.920 16.718 1.00 94.81 332 ARG A C 1
ATOM 2620 O O . ARG A 1 332 ? -16.562 9.839 17.056 1.00 94.81 332 ARG A O 1
ATOM 2627 N N . ALA A 1 333 ? -14.807 11.077 16.370 1.00 94.81 333 ALA A N 1
ATOM 2628 C CA . ALA A 1 333 ? -13.838 9.987 16.383 1.00 94.81 333 ALA A CA 1
ATOM 2629 C C . ALA A 1 333 ? -13.638 9.426 17.801 1.00 94.81 333 ALA A C 1
ATOM 2631 O O . ALA A 1 333 ? -13.761 8.219 18.001 1.00 94.81 333 ALA A O 1
ATOM 2632 N N . LYS A 1 334 ? -13.445 10.291 18.807 1.00 93.25 334 LYS A N 1
ATOM 2633 C CA . LYS A 1 334 ? -13.355 9.883 20.220 1.00 93.25 334 LYS A CA 1
ATOM 2634 C C . LYS A 1 334 ? -14.591 9.105 20.664 1.00 93.25 334 LYS A C 1
ATOM 2636 O O . LYS A 1 334 ? -14.471 8.028 21.238 1.00 93.25 334 LYS A O 1
ATOM 2641 N N . LEU A 1 335 ? -15.786 9.609 20.350 1.00 94.44 335 LEU A N 1
ATOM 2642 C CA . LEU A 1 335 ? -17.035 8.934 20.695 1.00 94.44 335 LEU A CA 1
ATOM 2643 C C . LEU A 1 335 ? -17.156 7.555 20.035 1.00 94.44 335 LEU A C 1
ATOM 2645 O O . LEU A 1 335 ? -17.680 6.625 20.651 1.00 94.44 335 LEU A O 1
ATOM 2649 N N . ALA A 1 336 ? -16.695 7.419 18.791 1.00 96.50 336 ALA A N 1
ATOM 2650 C CA . ALA A 1 336 ? -16.688 6.145 18.089 1.00 96.50 336 ALA A CA 1
ATOM 2651 C C . ALA A 1 336 ? -15.724 5.140 18.732 1.00 96.50 336 ALA A C 1
ATOM 2653 O O . ALA A 1 336 ? -16.137 4.001 18.944 1.00 96.50 336 ALA A O 1
ATOM 2654 N N . LEU A 1 337 ? -14.512 5.561 19.116 1.00 95.38 337 LEU A N 1
ATOM 2655 C CA . LEU A 1 337 ? -13.556 4.715 19.846 1.00 95.38 337 LEU A CA 1
ATOM 2656 C C . LEU A 1 337 ? -14.143 4.205 21.168 1.00 95.38 337 LEU A C 1
ATOM 2658 O O . LEU A 1 337 ? -14.062 3.018 21.462 1.00 95.38 337 LEU A O 1
ATOM 2662 N N . THR A 1 338 ? -14.817 5.066 21.934 1.00 94.19 338 THR A N 1
ATOM 2663 C CA . THR A 1 338 ? -15.437 4.677 23.213 1.00 94.19 338 THR A CA 1
ATOM 2664 C C . THR A 1 338 ? -16.586 3.675 23.050 1.00 94.19 338 THR A C 1
ATOM 2666 O O . THR A 1 338 ? -16.880 2.913 23.968 1.00 94.19 338 THR A O 1
ATOM 2669 N N . ARG A 1 339 ? -17.282 3.687 21.907 1.00 94.69 339 ARG A N 1
ATOM 2670 C CA . ARG A 1 339 ? -18.515 2.907 21.684 1.00 94.69 339 ARG A CA 1
ATOM 2671 C C . ARG A 1 339 ? -18.325 1.642 20.849 1.00 94.69 339 ARG A C 1
ATOM 2673 O O . ARG A 1 339 ? -19.302 0.920 20.660 1.00 94.69 339 ARG A O 1
ATOM 2680 N N . SER A 1 340 ? -17.127 1.391 20.334 1.00 95.75 340 SER A N 1
ATOM 2681 C CA . SER A 1 340 ? -16.874 0.320 19.365 1.00 95.75 340 SER A CA 1
ATOM 2682 C C . SER A 1 340 ? -15.897 -0.696 19.961 1.00 95.75 340 SER A C 1
ATOM 2684 O O . SER A 1 340 ? -14.689 -0.490 19.876 1.00 95.75 340 SER A O 1
ATOM 2686 N N . PRO A 1 341 ? -16.389 -1.769 20.606 1.00 94.31 341 PRO A N 1
ATOM 2687 C CA . PRO A 1 341 ? -15.514 -2.784 21.177 1.00 94.31 341 PRO A CA 1
ATOM 2688 C C . PRO A 1 341 ? -14.822 -3.584 20.070 1.00 94.31 341 PRO A C 1
ATOM 2690 O O . PRO A 1 341 ? -15.462 -3.972 19.090 1.00 94.31 341 PRO A O 1
ATOM 269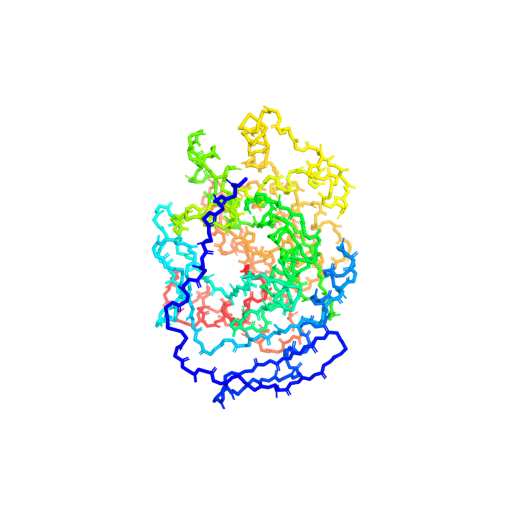3 N N . LEU A 1 342 ? -13.533 -3.869 20.255 1.00 95.44 342 LEU A N 1
ATOM 2694 C CA . LEU A 1 342 ? -12.769 -4.745 19.366 1.00 95.44 342 LEU A CA 1
ATOM 2695 C C . LEU A 1 342 ? -12.810 -6.202 19.852 1.00 95.44 342 LEU A C 1
ATOM 2697 O O . LEU A 1 342 ? -12.829 -6.440 21.063 1.00 95.44 342 LEU A O 1
ATOM 2701 N N . PRO A 1 343 ? -12.790 -7.189 18.936 1.00 91.69 343 PRO A N 1
ATOM 2702 C CA . PRO A 1 343 ? -12.827 -8.604 19.306 1.00 91.69 343 PRO A CA 1
ATOM 2703 C C . PRO A 1 343 ? -11.518 -9.087 19.939 1.00 91.69 343 PRO A C 1
ATOM 2705 O O . PRO A 1 343 ? -11.538 -10.010 20.751 1.00 91.69 343 PRO A O 1
ATOM 2708 N N . ILE A 1 344 ? -10.385 -8.468 19.593 1.00 93.00 344 ILE A N 1
ATOM 2709 C CA . ILE A 1 344 ? -9.071 -8.811 20.139 1.00 93.00 344 ILE A CA 1
ATOM 2710 C C . ILE A 1 344 ? -8.876 -8.049 21.464 1.00 93.00 344 ILE A C 1
ATOM 2712 O O . ILE A 1 344 ? -8.831 -6.816 21.451 1.00 93.00 344 ILE A O 1
ATOM 2716 N N . PRO A 1 345 ? -8.729 -8.735 22.620 1.00 93.69 345 PRO A N 1
ATOM 2717 C CA . PRO A 1 345 ? -8.679 -8.068 23.923 1.00 93.69 345 PRO A CA 1
ATOM 2718 C C . PRO A 1 345 ? -7.526 -7.071 24.081 1.00 93.69 345 PRO A C 1
ATOM 2720 O O . PRO A 1 345 ? -7.705 -6.023 24.703 1.00 93.69 345 PRO A O 1
ATOM 2723 N N . SER A 1 346 ? -6.354 -7.375 23.517 1.00 93.38 346 SER A N 1
ATOM 2724 C CA . SER A 1 346 ? -5.189 -6.484 23.555 1.00 93.38 346 SER A CA 1
ATOM 2725 C C . SER A 1 346 ? -5.420 -5.201 22.754 1.00 93.38 346 SER A C 1
ATOM 2727 O O . SER A 1 346 ? -5.135 -4.119 23.261 1.00 93.38 346 SER A O 1
ATOM 2729 N N . GLU A 1 347 ? -5.999 -5.299 21.555 1.00 94.38 347 GLU A N 1
ATOM 2730 C CA . GLU A 1 347 ? -6.371 -4.132 20.746 1.00 94.38 347 GLU A CA 1
ATOM 2731 C C . GLU A 1 347 ? -7.478 -3.320 21.435 1.00 94.38 347 GLU A C 1
ATOM 2733 O O . GLU A 1 347 ? -7.403 -2.097 21.510 1.00 94.38 347 GLU A O 1
ATOM 2738 N N . ASN A 1 348 ? -8.482 -3.978 22.024 1.00 94.00 348 ASN A N 1
ATOM 2739 C CA . ASN A 1 348 ? -9.549 -3.290 22.755 1.00 94.00 348 ASN A CA 1
ATOM 2740 C C . ASN A 1 348 ? -9.005 -2.498 23.959 1.00 94.00 348 ASN A C 1
ATOM 2742 O O . ASN A 1 348 ? -9.421 -1.367 24.211 1.00 94.00 348 ASN A O 1
ATOM 2746 N N . LEU A 1 349 ? -8.039 -3.067 24.688 1.00 93.81 349 LEU A N 1
ATOM 2747 C CA . LEU A 1 349 ? -7.334 -2.366 25.761 1.00 93.81 349 LEU A CA 1
ATOM 2748 C C . LEU A 1 349 ? -6.501 -1.194 25.221 1.00 93.81 349 LEU A C 1
ATOM 2750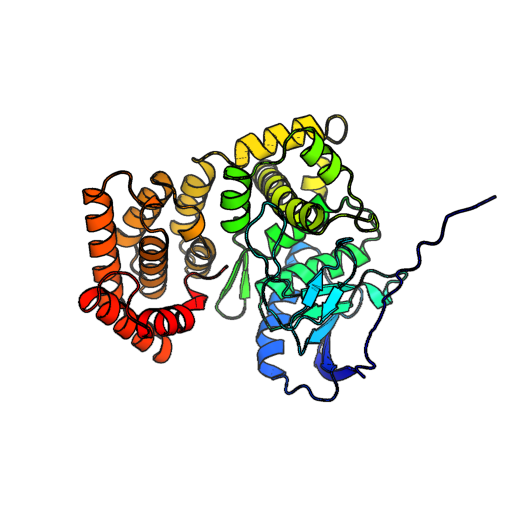 O O . LEU A 1 349 ? -6.454 -0.136 25.849 1.00 93.81 349 LEU A O 1
ATOM 2754 N N . ALA A 1 350 ? -5.862 -1.356 24.061 1.00 94.00 350 ALA A N 1
ATOM 2755 C CA . ALA A 1 350 ? -5.131 -0.278 23.406 1.00 94.00 350 ALA A CA 1
ATOM 2756 C C . ALA A 1 350 ? -6.058 0.884 23.010 1.00 94.00 350 ALA A C 1
ATOM 2758 O O . ALA A 1 350 ? -5.717 2.034 23.274 1.00 94.00 350 ALA A O 1
ATOM 2759 N N . VAL A 1 351 ? -7.265 0.609 22.499 1.00 94.62 351 VAL A N 1
ATOM 2760 C CA . VAL A 1 351 ? -8.282 1.647 22.234 1.00 94.62 351 VAL A CA 1
ATOM 2761 C C . VAL A 1 351 ? -8.648 2.399 23.512 1.00 94.62 351 VAL A C 1
ATOM 2763 O O . VAL A 1 351 ? -8.679 3.628 23.511 1.00 94.62 351 VAL A O 1
ATOM 2766 N N . GLN A 1 352 ? -8.877 1.695 24.623 1.00 91.81 352 GLN A N 1
ATOM 2767 C CA . GLN A 1 352 ? -9.196 2.338 25.905 1.00 91.81 352 GLN A CA 1
ATOM 2768 C C . GLN A 1 352 ? -8.065 3.254 26.383 1.00 91.81 352 GLN A C 1
ATOM 2770 O O . GLN A 1 352 ? -8.320 4.382 26.802 1.00 91.81 352 GLN A O 1
ATOM 2775 N N . ARG A 1 353 ? -6.811 2.798 26.278 1.00 90.88 353 ARG A N 1
ATOM 2776 C CA . ARG A 1 353 ? -5.627 3.605 26.610 1.00 90.88 353 ARG A CA 1
ATOM 2777 C C . ARG A 1 353 ? -5.504 4.832 25.713 1.00 90.88 353 ARG A C 1
ATOM 2779 O O . ARG A 1 353 ? -5.232 5.916 26.216 1.00 90.88 353 ARG A O 1
ATOM 2786 N N . LEU A 1 354 ? -5.755 4.675 24.413 1.00 90.31 354 LEU A N 1
ATOM 2787 C CA . LEU A 1 354 ? -5.748 5.784 23.464 1.00 90.31 354 LEU A CA 1
ATOM 2788 C C . LEU A 1 354 ? -6.820 6.824 23.816 1.00 90.31 354 LEU A C 1
ATOM 2790 O O . LEU A 1 354 ? -6.531 8.016 23.833 1.00 90.31 354 LEU A O 1
ATOM 2794 N N . VAL A 1 355 ? -8.038 6.391 24.152 1.00 89.62 355 VAL A N 1
ATOM 2795 C CA . VAL A 1 355 ? -9.121 7.293 24.577 1.00 89.62 355 VAL A CA 1
ATOM 2796 C C . VAL A 1 355 ? -8.750 8.055 25.850 1.00 89.62 355 VAL A C 1
ATOM 2798 O O . VAL A 1 355 ? -8.962 9.263 25.896 1.00 89.62 355 VAL A O 1
ATOM 2801 N N . LEU A 1 356 ? -8.174 7.387 26.855 1.00 86.88 356 LEU A N 1
ATOM 2802 C CA . LEU A 1 356 ? -7.725 8.040 28.093 1.00 86.88 356 LEU A CA 1
ATOM 2803 C C . LEU A 1 356 ? -6.649 9.096 27.816 1.00 86.88 356 LEU A C 1
ATOM 2805 O O . LEU A 1 356 ? -6.782 10.236 28.256 1.00 86.88 356 LEU A O 1
ATOM 2809 N N . ALA A 1 357 ? -5.648 8.762 27.000 1.00 84.62 357 ALA A N 1
ATOM 2810 C CA . ALA A 1 357 ? -4.596 9.703 26.624 1.00 84.62 357 ALA A CA 1
ATOM 2811 C C . ALA A 1 357 ? -5.141 10.943 25.885 1.00 84.62 357 ALA A C 1
ATOM 2813 O O . ALA A 1 357 ? -4.620 12.044 26.042 1.00 84.62 357 ALA A O 1
ATOM 2814 N N . LEU A 1 358 ? -6.219 10.792 25.105 1.00 80.94 358 LEU A N 1
ATOM 2815 C CA . LEU A 1 358 ? -6.893 11.903 24.421 1.00 80.94 358 LEU A CA 1
ATOM 2816 C C . LEU A 1 358 ? -7.741 12.789 25.354 1.00 80.94 358 LEU A C 1
ATOM 2818 O O . LEU A 1 358 ? -8.137 13.882 24.942 1.00 80.94 358 LEU A O 1
ATOM 2822 N N . VAL A 1 359 ? -8.064 12.319 26.564 1.00 75.69 359 VAL A N 1
ATOM 2823 C CA . VAL A 1 359 ? -8.829 13.062 27.582 1.00 75.69 359 VAL A CA 1
ATOM 2824 C C . VAL A 1 359 ? -7.896 13.767 28.568 1.00 75.69 359 VAL A C 1
ATOM 2826 O O . VAL A 1 359 ? -8.132 14.931 28.889 1.00 75.69 359 VAL A O 1
ATOM 2829 N N . ASP A 1 360 ? -6.845 13.081 29.019 1.00 61.31 360 ASP A N 1
ATOM 2830 C CA . ASP A 1 360 ? -6.031 13.507 30.164 1.00 61.31 360 ASP A CA 1
ATOM 2831 C C . ASP A 1 360 ? -4.804 14.359 29.788 1.00 61.31 360 ASP A C 1
ATOM 2833 O O . ASP A 1 360 ? -4.227 15.020 30.655 1.00 61.31 360 ASP A O 1
ATOM 2837 N N . ALA A 1 361 ? -4.398 14.392 28.513 1.00 53.91 361 ALA A N 1
ATOM 2838 C CA . ALA A 1 361 ? -3.171 15.060 28.080 1.00 53.91 361 ALA A CA 1
ATOM 2839 C C . ALA A 1 361 ? -3.405 16.221 27.100 1.00 53.91 361 ALA A C 1
ATOM 2841 O O . ALA A 1 361 ? -4.328 16.224 26.282 1.00 53.91 361 ALA A O 1
ATOM 2842 N N . ALA A 1 362 ? -2.491 17.197 27.126 1.00 54.41 362 ALA A N 1
ATOM 2843 C CA . ALA A 1 362 ? -2.298 18.068 25.974 1.00 54.41 362 ALA A CA 1
ATOM 2844 C C . ALA A 1 362 ? -1.893 17.196 24.763 1.00 54.41 362 ALA A C 1
ATOM 2846 O O . ALA A 1 362 ? -1.145 16.229 24.936 1.00 54.41 362 ALA A O 1
ATOM 2847 N N . PRO A 1 363 ? -2.364 17.497 23.539 1.00 51.62 363 PRO A N 1
ATOM 2848 C CA . PRO A 1 363 ? -2.043 16.695 22.363 1.00 51.62 363 PRO A CA 1
ATOM 2849 C C . PRO A 1 363 ? -0.529 16.452 22.236 1.00 51.62 363 PRO A C 1
ATOM 2851 O O . PRO A 1 363 ? 0.242 17.406 22.158 1.00 51.62 363 PRO A O 1
ATOM 2854 N N . GLY A 1 364 ? -0.115 15.180 22.215 1.00 51.81 364 GLY A N 1
ATOM 2855 C CA . GLY A 1 364 ? 1.273 14.773 21.965 1.00 51.81 364 GLY A CA 1
ATOM 2856 C C . GLY A 1 364 ? 2.190 14.625 23.186 1.00 51.81 364 GLY A C 1
ATOM 2857 O O . GLY A 1 364 ? 3.384 14.424 22.989 1.00 51.81 364 GLY A O 1
ATOM 2858 N N . THR A 1 365 ? 1.685 14.708 24.426 1.00 55.12 365 THR A N 1
ATOM 2859 C CA . THR A 1 365 ? 2.542 14.625 25.632 1.00 55.12 365 THR A CA 1
ATOM 2860 C C . THR A 1 365 ? 2.444 13.320 26.426 1.00 55.12 365 THR A C 1
ATOM 2862 O O . THR A 1 365 ? 3.222 13.143 27.360 1.00 55.12 365 THR A O 1
ATOM 2865 N N . ASP A 1 366 ? 1.514 12.414 26.101 1.00 65.62 366 ASP A N 1
ATOM 2866 C CA . ASP A 1 366 ? 1.376 11.137 26.816 1.00 65.62 366 ASP A CA 1
ATOM 2867 C C . ASP A 1 366 ? 2.176 10.016 26.121 1.00 65.62 366 ASP A C 1
ATOM 2869 O O . ASP A 1 366 ? 1.796 9.589 25.023 1.00 65.62 366 ASP A O 1
ATOM 2873 N N . PRO A 1 367 ? 3.252 9.488 26.739 1.00 65.75 367 PRO A N 1
ATOM 2874 C CA . PRO A 1 367 ? 4.018 8.372 26.182 1.00 65.75 367 PRO A CA 1
ATOM 2875 C C . PRO A 1 367 ? 3.179 7.096 25.984 1.00 65.75 367 PRO A C 1
ATOM 2877 O O . PRO A 1 367 ? 3.521 6.259 25.149 1.00 65.75 367 PRO A O 1
ATOM 2880 N N . ASN A 1 368 ? 2.053 6.944 26.689 1.00 72.56 368 ASN A N 1
ATOM 2881 C CA . ASN A 1 368 ? 1.160 5.796 26.531 1.00 72.56 368 ASN A CA 1
ATOM 2882 C C . ASN A 1 368 ? 0.330 5.854 25.240 1.00 72.56 368 ASN A C 1
ATOM 2884 O O . ASN A 1 368 ? -0.107 4.805 24.762 1.00 72.56 368 ASN A O 1
ATOM 2888 N N . ALA A 1 369 ? 0.134 7.040 24.651 1.00 77.69 369 ALA A N 1
ATOM 2889 C CA . ALA A 1 369 ? -0.590 7.189 23.390 1.00 77.69 369 ALA A CA 1
ATOM 2890 C C . ALA A 1 369 ? 0.162 6.526 22.228 1.00 77.69 369 ALA A C 1
ATOM 2892 O O . ALA A 1 369 ? -0.451 5.834 21.418 1.00 77.69 369 ALA A O 1
ATOM 2893 N N . GLY A 1 370 ? 1.491 6.682 22.186 1.00 81.38 370 GLY A N 1
ATOM 2894 C CA . GLY A 1 370 ? 2.341 6.048 21.174 1.00 81.38 370 GLY A CA 1
ATOM 2895 C C . GLY A 1 370 ? 2.275 4.524 21.254 1.00 81.38 370 GLY A C 1
ATOM 2896 O O . GLY A 1 370 ? 1.944 3.869 20.274 1.00 81.38 370 GLY A O 1
ATOM 2897 N N . ALA A 1 371 ? 2.469 3.953 22.446 1.00 84.94 371 ALA A N 1
ATOM 2898 C CA . ALA A 1 371 ? 2.378 2.503 22.644 1.00 84.94 371 ALA A CA 1
ATOM 2899 C C . ALA A 1 371 ? 0.980 1.934 22.319 1.00 84.94 371 ALA A C 1
ATOM 2901 O O . ALA A 1 371 ? 0.859 0.817 21.808 1.00 84.94 371 ALA A O 1
ATOM 2902 N N . ALA A 1 372 ? -0.083 2.694 22.605 1.00 88.38 372 ALA A N 1
ATOM 2903 C CA . ALA A 1 372 ? -1.445 2.327 22.234 1.00 88.38 372 ALA A CA 1
ATOM 2904 C C . ALA A 1 372 ? -1.653 2.348 20.710 1.00 88.38 372 ALA A C 1
ATOM 2906 O O . ALA A 1 372 ? -2.231 1.405 20.176 1.00 88.38 372 ALA A O 1
ATOM 2907 N N . LEU A 1 373 ? -1.155 3.373 20.009 1.00 88.06 373 LEU A N 1
ATOM 2908 C CA . LEU A 1 373 ? -1.216 3.448 18.545 1.00 88.06 373 LEU A CA 1
ATOM 2909 C C . LEU A 1 373 ? -0.419 2.328 17.875 1.00 88.06 373 LEU A C 1
ATOM 2911 O O . LEU A 1 373 ? -0.928 1.722 16.934 1.00 88.06 373 LEU A O 1
ATOM 2915 N N . GLU A 1 374 ? 0.762 1.988 18.392 1.00 87.38 374 GLU A N 1
ATOM 2916 C CA . GLU A 1 374 ? 1.544 0.851 17.890 1.00 87.38 374 GLU A CA 1
ATOM 2917 C C . GLU A 1 374 ? 0.826 -0.485 18.098 1.00 87.38 374 GLU A C 1
ATOM 2919 O O . GLU A 1 374 ? 0.807 -1.344 17.221 1.00 87.38 374 GLU A O 1
ATOM 2924 N N . SER A 1 375 ? 0.123 -0.649 19.219 1.00 89.62 375 SER A N 1
ATOM 2925 C CA . SER A 1 375 ? -0.720 -1.835 19.441 1.00 89.62 375 SER A CA 1
ATOM 2926 C C . SER A 1 375 ? -1.936 -1.893 18.499 1.00 89.62 375 SER A C 1
ATOM 2928 O O . SER A 1 375 ? -2.591 -2.927 18.407 1.00 89.62 375 SER A O 1
ATOM 2930 N N . LEU A 1 376 ? -2.250 -0.789 17.814 1.00 91.75 376 LEU A N 1
ATOM 2931 C CA . LEU A 1 376 ? -3.351 -0.633 16.860 1.00 91.75 376 LEU A CA 1
ATOM 2932 C C . LEU A 1 376 ? -2.855 -0.468 15.417 1.00 91.75 376 LEU A C 1
ATOM 2934 O O . LEU A 1 376 ? -3.635 -0.092 14.541 1.00 91.75 376 LEU A O 1
ATOM 2938 N N . ARG A 1 377 ? -1.576 -0.765 15.154 1.00 88.75 377 ARG A N 1
ATOM 2939 C CA . ARG A 1 377 ? -0.899 -0.578 13.862 1.00 88.75 377 ARG A CA 1
ATOM 2940 C C . ARG A 1 377 ? -1.692 -1.127 12.668 1.00 88.75 377 ARG A C 1
ATOM 2942 O O . ARG A 1 377 ? -1.788 -0.461 11.642 1.00 88.75 377 ARG A O 1
ATOM 2949 N N . ARG A 1 378 ? -2.380 -2.264 12.841 1.00 87.69 378 ARG A N 1
ATOM 2950 C CA . ARG A 1 378 ? -3.271 -2.897 11.842 1.00 87.69 378 ARG A CA 1
ATOM 2951 C C . ARG A 1 378 ? -4.335 -1.961 11.246 1.00 87.69 378 ARG A C 1
ATOM 2953 O O . ARG A 1 378 ? -4.792 -2.198 10.133 1.00 87.69 378 ARG A O 1
ATOM 2960 N N . PHE A 1 379 ? -4.754 -0.929 11.975 1.00 90.06 379 PHE A N 1
ATOM 2961 C CA . PHE A 1 379 ? -5.845 -0.040 11.572 1.00 90.06 379 PHE A CA 1
ATOM 2962 C C . PHE A 1 379 ? -5.400 1.211 10.804 1.00 90.06 379 PHE A C 1
ATOM 2964 O O . PHE A 1 379 ? -6.255 1.903 10.248 1.00 90.06 379 PHE A O 1
ATOM 2971 N N . TRP A 1 380 ? -4.108 1.545 10.799 1.00 87.12 380 TRP A N 1
ATOM 2972 C CA . TRP A 1 380 ? -3.639 2.834 10.274 1.00 87.12 380 TRP A CA 1
ATOM 2973 C C . TRP A 1 380 ? -2.315 2.771 9.520 1.00 87.12 380 TRP A C 1
ATOM 2975 O O . TRP A 1 380 ? -2.102 3.600 8.633 1.00 87.12 380 TRP A O 1
ATOM 2985 N N . ASP A 1 381 ? -1.443 1.822 9.851 1.00 84.38 381 ASP A N 1
ATOM 2986 C CA . ASP A 1 381 ? -0.142 1.715 9.207 1.00 84.38 381 ASP A CA 1
ATOM 2987 C C . ASP A 1 381 ? -0.276 1.189 7.784 1.00 84.38 381 ASP A C 1
ATOM 2989 O O . ASP A 1 381 ? -1.139 0.352 7.492 1.00 84.38 381 ASP A O 1
ATOM 2993 N N . GLU A 1 382 ? 0.591 1.696 6.920 1.00 72.81 382 GLU A N 1
ATOM 2994 C CA . GLU A 1 382 ? 0.692 1.358 5.499 1.00 72.81 382 GLU A CA 1
ATOM 2995 C C . GLU A 1 382 ? 1.886 0.427 5.290 1.00 72.81 382 GLU A C 1
ATOM 2997 O O . GLU A 1 382 ? 3.005 0.794 5.716 1.00 72.81 382 GLU A O 1
#

pLDDT: mean 87.47, std 15.19, range [18.86, 98.69]

Foldseek 3Di:
DDDDPDPDPDQDDPPPQDWDWPDDDVLETEIEGPPDPDPPVLLCLQLVQLQVLLCVLQNHDPHRAYEYADPAFWDADQLRQYIDGDPDQWDDAVLFDTDGDQKAQDDDDDLNRLRYIYGHDSQNLNSNLRSLSSSVSVVPDFDALLQSLQLSQQSSQFACDPSHTDGLRDDLRLLLGCLVRPDDLVLVVVLRPHTSPDGDGSNSNVVSNSLSNQLQSLLCVVQVDSHSVSSVVPQDPVCNSVSSVVSSVVSSDPVNLLVSLLVQLPDPDPRSNQSSLAQLLSNLAQSNLVSLQVSLVVDDALLSNLLSLVSLVSNQNSNHPDPVVNVVSNVSSLVSLVVRADPDVQLNVLSVQLSVCVVPDDPPDDPSNVVSVVSVCSSYHD

Sequence (382 aa):
MSWRPLTVLILTSVGCATWRTVGSYEGWSLHEARHGNVDAAHWQAQVEPAKAAVEAWMGEFQVPVQVHALDQPVHLTDDGQGIVHAAETYQDVPGLHQTEVRGYHLRGNGRSQAGLIFVRDPNSPTLVHELVHARLAEDEEELPLWFEEGIASLLSDGLMFEGRWIRDGFSAWPWSELRTRRPDGIELLNILELQPTSSSSVRENVLAHLVGWALVFDLWRETHSDDWHVWQAAFDWEHPLQDAQRRLNRVLSTAVPAEWLRARLASNNRGVRLAALRGSWKIACPKVGTVLLNALEQETDSEVRVALAINILASGKGIASTSAGLLQAHERAKLALTRSPLPIPSENLAVQRLVLALVDAAPGTDPNAGAALESLRRFWDE

=== Feature glossary ===
The features interleaved in this record are:

— What the protein is —

Sequence gives the chain of amino acids in standard one-letter code (A=alanine, C=cysteine, …, Y=tyrosine), read N→C. It is the only feature that is directly encoded by the gene; all structural features are derived from the folded form of this sequence.

Database cross-references. InterPro integrates a dozen domain/family signature databases into unified entries with residue-range hits. GO terms attach function/process/location labels with evidence codes. CATH codes position the fold in a four-level structural taxonomy. Organism is the NCBI-taxonomy species name.

— Where its atoms are —

Atomic coordinates in PDBx/mmCIF format — the same representation the Protein Data Bank distributes. Each line of the _atom_site loop places one backbone atom in Cartesian space (units: ångströms, origin: arbitrary).

The six renders are orthographic views along the three Cartesian axes in both directions. Representation (cartoon, sticks, or surface) and color scheme (sequence-rainbow or by-chain) vary across proteins so the training set covers all the common visualization conventions.

— Local backbone conformation —

Eight-state secondary structure (DSSP): H is the canonical α-helix, G the tighter 3₁₀-helix, I the wider π-helix; E/B are β-structure, T and S are turns and bends, and '-' is everything else. DSSP derives these from the pattern of main-chain N–H···O=C hydrogen bo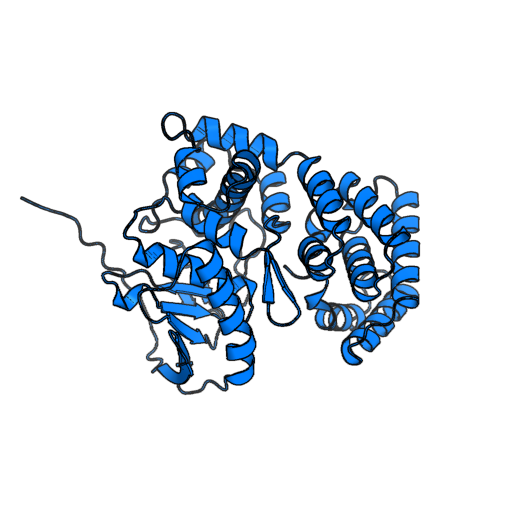nds, not from the sequence.

P-SEA three-state annotation labels each residue as helix, strand, or coil based purely on the geometry of the Cα trace. It serves as a fallback when the full backbone (and thus DSSP) is unavailable.

The φ/ψ torsion pair specifies the backbone conformation at each residue. φ rotates about the N–Cα bond, ψ about the Cα–C bond. Steric clashes forbid most of the (φ, ψ) plane — the allowed regions (α-helix basin, β-sheet basin, left-handed helix) are the Ramachandran-allowed regions.

— Global shape and packing —

The geometric summary reports three shape descriptors. Rg (radius of gyration) measures how spread out the Cα atoms are about their centre of mass; compact globular proteins have small Rg, elongated or unfolded ones large. Cα contacts (<8 Å, |i−j|>4) count long-range residue pairs in spatial proximity — high for tightly packed folds, near zero for rods or random coil. The bounding-box extents give the protein's footprint along x, y, z in Å.

Solvent-accessible surface area (SASA) is the area in Å² traced out by the centre of a 1.4 Å probe sphere (a water molecule) rolled over the protein's van der Waals surface (Shrake–Rupley / Lee–Richards construction). Buried residues have near-zero SASA; fully exposed residues can exceed 200 Å². The total SASA scales roughly with the number of surface residues.

The contact map is a binary N×N matrix image: pixel (i, j) is dark where Cα_i and Cα_j are within 8 Å and |i−j|>4. Because the |i−j|>4 filter removes local helical contacts, off-diagonal stripes parallel to the main diagonal indicate parallel β-sheets; stripes perpendicular to it indicate antiparallel β-sheets. The Ramachandran plot scatters every residue's (φ, ψ) pair against the sterically allowed regions. The PAE heatmap renders the predicted-aligned-error matrix.

— Structural neighborhood —

3Di is Foldseek's structural alphabet. Each residue is assigned one of twenty discrete states based on how its Cα sits relative to its spatial (not sequential) neighbors. Aligning 3Di strings finds structural homologs roughly as well as full 3D superposition, but orders of magnitude faster.

Nearest PDB neighbors are the top structural matches found by Foldseek when searching this structure against the entire Protein Data Bank. Each hit reports a TM-score (0 to 1; >0.5 almost always implies the same fold) and an E-value. These are *structural* homologs — they may share no detectable sequence similarity.

— Confidence and disorder —

For AlphaFold models, the B-factor field carries pLDDT — the model's own estimate of local accuracy on a 0–100 scale. Regions with pLDDT<50 should be treated as essentially unmodeled; they often correspond to intrinsically disordered segments.

Crystallographic B-factors measure how much each atom's electron density is smeared out, in Å². They rise in mobile loops and surface residues and fall in the buried interior. In AlphaFold models this column is repurposed to hold pLDDT instead.

Predicted aligned error is AlphaFold's pairwise confidence. Unlike pLDDT (per-residue), PAE is per-residue-pair and captures whether two parts of the structure are correctly placed relative to each other. Units are ångströms of expected positional error.